Protein 1HP1 (pdb70)

Secondary structure (DSSP, 8-state):
--TT--EEEEEEEE---TT--S--TTS---HHHHHHHHHHHHHHHHHHT-EEEEEE-S--SSS-HHHHTTTTHHHHHHHHHHT--EEEPPGGGGSS-HHHHHHHHHH-SS-EE-SSEEETTTTEESSBSEEEEEETTEEEEEEEEE-TTTTTSSS--S-TTEEE--HHHHHHHHHHHHHHHT--SEEEEEEES---GGG--TTSPP-HHHHHHHSPTTSSSEEE--SS--B--EEETTEE-SSPPTTS----EEETTEEEE-B-STTSEEEEEEEEEETTEEEEEEEEEEESS-EETTEESS---PPPHHHHHHHHHHHHHHHHHTTSEEEEESS-B---HHHHTTS--HHHHHHHHHHHHHHT-SEEEEEGGG----B-SEEEEHHHHHHHS-S--EEEEEEEEHHHHHHHHHHHTTSPSSSTT-EEEESEEEEEETTEEEEEEETTEE--TTSEEEEEEEHHHHTTGGGPPP-TTSTTEEEEEEEHHHHHHHHHHHHPSB-GGGG---SSEEE-

CATH classification: 3.60.21.10 (+1 more: 3.90.780.10)

Organism: Escherichia coli (strain K12) (NCBI:txid83333)

InterPro domains:
  IPR004843 Calcineurin-like, phosphoesterase domain [PF00149] (35-253)
  IPR006146 5'-Nucleotidase, conserved site [PS00785] (34-46)
  IPR006146 5'-Nucleotidase, conserved site [PS00786] (109-120)
  IPR006179 5'-Nucleotidase/apyrase [PR01607] (32-50)
  IPR006179 5'-Nucleotidase/apyrase [PR01607] (207-224)
  IPR006179 5'-Nucleotidase/apyrase [PR01607] (238-261)
  IPR006179 5'-Nucleotidase/apyrase [PR01607] (283-303)
  IPR006179 5'-Nucleotidase/apyrase [PR01607] (417-440)
  IPR006179 5'-Nucleotidase/apyrase [PR01607] (484-503)
  IPR006179 5'-Nucleotidase/apyrase [PTHR11575] (18-538)
  IPR008334 5'-Nucleotidase, C-terminal [PF02872] (364-509)
  IPR029052 Metallo-dependent phosphatase-like [G3DSA:3.60.21.10] (26-362)
  IPR029052 Metallo-dependent phosphatase-like [SSF56300] (27-360)
  IPR036907 5'-Nucleotidase, C-terminal domain superfamily [G3DSA:3.90.780.10] (363-549)
  IPR036907 5'-Nucleotidase, C-terminal domain superfamily [SSF55816] (363-543)

Sequence (516 aa):
YEQDKTYKITVLHTNDHHGHFWRNEYGEYGLAAQKTLVDGIRKEVAAEGGSVLLLSGGDINTGVPESDLQDAEPDFRGMNLVGYDAMAIGNHEFDNPLTVLRQQEKWAKFPLLSANIYQKSTGERLFKPWALFKRQDLKIAVIGLTTDDTAKIGNPEYFTDIEFRKPADEAKLVIQELQQTEKPDIIIAATHMGHYDNGEHGSNAPGDVEMARALPAGSLAMIVGGHSQDPVCMAAENKKQVDYVPGTPCKPDQQNGIWIVQAHEWGKYVGRADFEFRNGEMKMVNYQLIPVNLKKKRVLYTPEIAENQQMISLLSPFQNKGKAQLEVKIGETNGRLEGDRDKVRFVQTNMGRLILAAQMDRTGADFAVMSGGGIRDSIEAGDISYKNVLKVQPFGNVVVYADMTGKEVIDYLTAVAQMKPDSGAYPQFANVSFVAKDGKLNDLKIKGEPVDPAKTYRMATLNFNATGGDGYPRLDNKPGYVNTGFIDAEVLKAYIQKSSPLDVSVYEPKGEVSWQ

Nearest PDB structures (foldseek):
  1hp1-assembly1_A  TM=1.002E+00  e=0.000E+00  Escherichia coli
  1ush-assembly1_A  TM=1.001E+00  e=0.000E+00  Escherichia coli K-12
  1oie-assembly1_A  TM=1.001E+00  e=0.000E+00  Escherichia coli
  4wwl-assembly1_A  TM=8.001E-01  e=0.000E+00  Escherichia coli K-12
  1hpu-assembly2_B  TM=7.085E-01  e=0.000E+00  Escherichia coli

GO terms:
  GO:0030288 outer membrane-bounded periplasmic space (C, IDA)
  GO:0008253 5'-nucleotidase activity (F, IDA)
  GO:0008768 UDP-sugar diphosphatase activity (F, IDA)
  GO:0046872 metal ion binding (F, IDA)
  GO:0009166 nucleotide catabolic process (P, EXP)
  GO:0030288 outer membrane-bounded periplasmic space (C, IMP)

Radius of gyration: 24.07 Å; Cα contacts (8 Å, |Δi|>4): 1293; chains: 1; bounding box: 58×73×49 Å

Structure (mmCIF, N/CA/C/O backbone):
data_1HP1
#
_entry.id   1HP1
#
_cell.length_a   83.700
_cell.length_b   83.700
_cell.length_c   181.800
_cell.angle_alpha   90.00
_cell.angle_beta   90.00
_cell.angle_gamma   90.00
#
_symmetry.space_group_name_H-M   'P 41 21 2'
#
loop_
_entity.id
_entity.type
_entity.pdbx_description
1 polymer "5'-NUCLEOTIDASE"
2 non-polymer 'ZINC ION'
3 non-polymer 'CARBONATE ION'
4 non-polymer 'SULFATE ION'
5 non-polymer "ADENOSINE-5'-TRIPHOSPHATE"
6 water water
#
loop_
_atom_site.group_PDB
_atom_site.id
_atom_site.type_symbol
_atom_site.label_atom_id
_atom_site.label_alt_id
_atom_site.label_comp_id
_atom_site.label_asym_id
_atom_site.label_entity_id
_atom_site.label_seq_id
_atom_site.pdbx_PDB_ins_code
_atom_site.Cartn_x
_atom_site.Cartn_y
_atom_site.Cartn_z
_atom_site.occupancy
_atom_site.B_iso_or_equiv
_atom_site.auth_seq_id
_atom_site.auth_comp_id
_atom_site.auth_asym_id
_atom_site.auth_atom_id
_atom_site.pdbx_PDB_model_num
ATOM 1 N N . TYR A 1 1 ? 25.082 18.748 14.164 1.00 34.88 26 TYR A N 1
ATOM 2 C CA . TYR A 1 1 ? 24.474 18.630 12.812 1.00 34.89 26 TYR A CA 1
ATOM 3 C C . TYR A 1 1 ? 25.326 17.766 11.895 1.00 35.65 26 TYR A C 1
ATOM 4 O O . TYR A 1 1 ? 26.476 17.442 12.204 1.00 36.57 26 TYR A O 1
ATOM 13 N N . GLU A 1 2 ? 24.749 17.385 10.767 1.00 35.76 27 GLU A N 1
ATOM 14 C CA . GLU A 1 2 ? 25.452 16.564 9.798 1.00 35.80 27 GLU A CA 1
ATOM 15 C C . GLU A 1 2 ? 26.345 17.496 8.991 1.00 35.74 27 GLU A C 1
ATOM 16 O O . GLU A 1 2 ? 25.880 18.499 8.448 1.00 35.29 27 GLU A O 1
ATOM 22 N N . GLN A 1 3 ? 27.633 17.175 8.926 1.00 35.46 28 GLN A N 1
ATOM 23 C CA . GLN A 1 3 ? 28.575 17.999 8.187 1.00 34.80 28 GLN A CA 1
ATOM 24 C C . GLN A 1 3 ? 28.175 18.078 6.728 1.00 34.07 28 GLN A C 1
ATOM 25 O O . GLN A 1 3 ? 27.696 17.105 6.158 1.00 34.03 28 GLN A O 1
ATOM 31 N N . ASP A 1 4 ? 28.369 19.256 6.143 1.00 33.28 29 ASP A N 1
ATOM 32 C CA . ASP A 1 4 ? 28.055 19.525 4.745 1.00 33.15 29 ASP A CA 1
ATOM 33 C C . ASP A 1 4 ? 26.596 19.316 4.373 1.00 32.32 29 ASP A C 1
ATOM 34 O O . ASP A 1 4 ? 26.250 19.279 3.188 1.00 33.30 29 ASP A O 1
ATOM 39 N N . LYS A 1 5 ? 25.725 19.181 5.366 1.00 30.85 30 LYS A N 1
ATOM 40 C CA . LYS A 1 5 ? 24.314 19.005 5.057 1.00 29.28 30 LYS A CA 1
ATOM 41 C C . LYS A 1 5 ? 23.706 20.399 4.968 1.00 27.87 30 LYS A C 1
ATOM 42 O O . LYS A 1 5 ? 24.055 21.283 5.743 1.00 26.68 30 LYS A O 1
ATOM 48 N N . THR A 1 6 ? 22.830 20.606 3.999 1.00 26.72 31 THR A N 1
ATOM 49 C CA . THR A 1 6 ? 22.199 21.911 3.849 1.00 26.31 31 THR A CA 1
ATOM 50 C C . THR A 1 6 ? 20.781 21.810 4.363 1.00 24.93 31 THR A C 1
ATOM 51 O O . THR A 1 6 ? 19.969 21.056 3.836 1.00 25.31 31 THR A O 1
ATOM 55 N N . TYR A 1 7 ? 20.494 22.582 5.405 1.00 22.40 32 TYR A N 1
ATOM 56 C CA . TYR A 1 7 ? 19.180 22.585 6.003 1.00 21.65 32 TYR A CA 1
ATOM 57 C C . TYR A 1 7 ? 18.415 23.799 5.523 1.00 19.39 32 TYR A C 1
ATOM 58 O O . TYR A 1 7 ? 18.945 24.905 5.494 1.00 20.77 32 TYR A O 1
ATOM 67 N N . LYS A 1 8 ? 17.175 23.589 5.126 1.00 19.40 33 LYS A N 1
ATOM 68 C CA . LYS A 1 8 ? 16.373 24.709 4.688 1.00 18.93 33 LYS A CA 1
ATOM 69 C C . LYS A 1 8 ? 15.450 25.055 5.858 1.00 16.00 33 LYS A C 1
ATOM 70 O O . LYS A 1 8 ? 14.700 24.215 6.345 1.00 16.55 33 LYS A O 1
ATOM 76 N N . ILE A 1 9 ? 15.514 26.300 6.307 1.00 16.40 34 ILE A N 1
ATOM 77 C CA . ILE A 1 9 ? 14.698 26.725 7.425 1.00 15.23 34 ILE A CA 1
ATOM 78 C C . ILE A 1 9 ? 13.925 27.983 7.051 1.00 13.81 34 ILE A C 1
ATOM 79 O O . ILE A 1 9 ? 14.513 28.957 6.619 1.00 14.71 34 ILE A O 1
ATOM 84 N N . THR A 1 10 ? 12.613 27.947 7.237 1.00 13.61 35 THR A N 1
ATOM 85 C CA . THR A 1 10 ? 11.792 29.112 6.931 1.00 12.87 35 THR A CA 1
ATOM 86 C C . THR A 1 10 ? 11.270 29.662 8.254 1.00 12.52 35 THR A C 1
ATOM 87 O O . THR A 1 10 ? 10.667 28.932 9.043 1.00 13.84 35 THR A O 1
ATOM 91 N N . VAL A 1 11 ? 11.541 30.931 8.494 1.00 11.31 36 VAL A N 1
ATOM 92 C CA .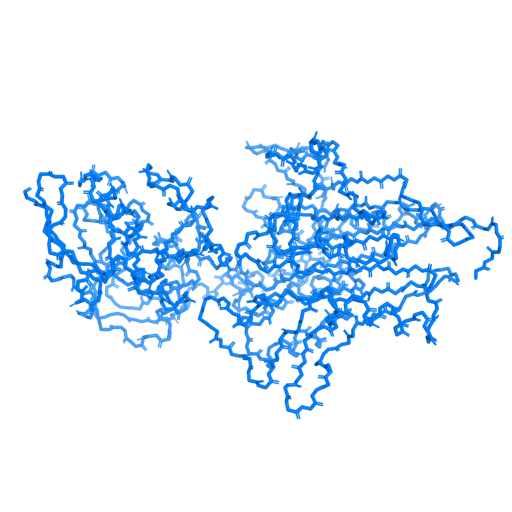 VAL A 1 11 ? 11.040 31.584 9.699 1.00 10.55 36 VAL A CA 1
ATOM 93 C C . VAL A 1 11 ? 9.913 32.524 9.259 1.00 9.58 36 VAL A C 1
ATOM 94 O O . VAL A 1 11 ? 10.118 33.421 8.440 1.00 10.90 36 VAL A O 1
ATOM 98 N N . LEU A 1 12 ? 8.727 32.279 9.801 1.00 9.39 37 LEU A N 1
ATOM 99 C CA . LEU A 1 12 ? 7.556 33.109 9.548 1.00 9.23 37 LEU A CA 1
ATOM 100 C C . LEU A 1 12 ? 7.391 33.980 10.776 1.00 9.22 37 LEU A C 1
ATOM 101 O O . LEU A 1 12 ? 7.733 33.578 11.874 1.00 9.37 37 LEU A O 1
ATOM 106 N N . HIS A 1 13 ? 6.902 35.197 10.592 1.00 8.30 38 HIS A N 1
ATOM 107 C CA . HIS A 1 13 ? 6.742 36.034 11.777 1.00 8.66 38 HIS A CA 1
ATOM 108 C C . HIS A 1 13 ? 5.682 37.094 11.619 1.00 9.15 38 HIS A C 1
ATOM 109 O O . HIS A 1 13 ? 5.392 37.536 10.514 1.00 7.89 38 HIS A O 1
ATOM 116 N N . THR A 1 14 ? 5.138 37.519 12.760 1.00 8.89 39 THR A N 1
ATOM 117 C CA . THR A 1 14 ? 4.160 38.593 12.833 1.00 8.21 39 THR A CA 1
ATOM 118 C C . THR A 1 14 ? 4.447 39.316 14.144 1.00 8.59 39 THR A C 1
ATOM 119 O O . THR A 1 14 ? 5.248 38.855 14.955 1.00 10.33 39 THR A O 1
ATOM 123 N N . ASN A 1 15 ? 3.795 40.450 14.342 1.00 7.58 40 ASN A N 1
ATOM 124 C CA . ASN A 1 15 ? 3.989 41.214 15.579 1.00 6.74 40 ASN A CA 1
ATOM 125 C C . ASN A 1 15 ? 2.882 42.245 15.727 1.00 7.82 40 ASN A C 1
ATOM 126 O O . ASN A 1 15 ? 2.223 42.601 14.763 1.00 7.42 40 ASN A O 1
ATOM 131 N N . ASP A 1 16 ? 2.690 42.708 16.961 1.00 6.65 41 ASP A N 1
ATOM 132 C CA . ASP A 1 16 ? 1.735 43.777 17.238 1.00 8.00 41 ASP A CA 1
ATOM 133 C C . ASP A 1 16 ? 0.359 43.489 16.676 1.00 8.77 41 ASP A C 1
ATOM 134 O O . ASP A 1 16 ? -0.314 44.330 16.083 1.00 7.27 41 ASP A O 1
ATOM 139 N N . HIS A 1 17 ? -0.068 42.267 16.947 1.00 7.65 42 HIS A N 1
ATOM 140 C CA . HIS A 1 17 ? -1.374 41.765 16.553 1.00 7.94 42 HIS A CA 1
ATOM 141 C C . HIS A 1 17 ? -2.480 42.650 17.154 1.00 9.20 42 HIS A C 1
ATOM 142 O O . HIS A 1 17 ? -3.477 42.931 16.505 1.00 7.78 42 HIS A O 1
ATOM 149 N N . HIS A 1 18 ? -2.307 43.062 18.400 1.00 8.08 43 HIS A N 1
ATOM 150 C CA . HIS A 1 18 ? -3.247 43.972 19.051 1.00 8.49 43 HIS A CA 1
ATOM 151 C C . HIS A 1 18 ? -4.724 43.675 18.917 1.00 8.87 43 HIS A C 1
ATOM 152 O O . HIS A 1 18 ? -5.507 44.540 18.505 1.00 8.87 43 HIS A O 1
ATOM 159 N N . GLY A 1 19 ? -5.084 42.436 19.267 1.00 7.43 44 GLY A N 1
ATOM 160 C CA . GLY A 1 19 ? -6.476 42.035 19.291 1.00 9.24 44 GLY A CA 1
ATOM 161 C C . GLY A 1 19 ? -7.181 41.804 17.976 1.00 8.24 44 GLY A C 1
ATOM 162 O O . GLY A 1 19 ? -8.397 41.597 17.975 1.00 8.87 44 GLY A O 1
ATOM 163 N N . HIS A 1 20 ? -6.438 41.830 16.878 1.00 8.49 45 HIS A N 1
ATOM 164 C CA . HIS A 1 20 ? -7.064 41.656 15.572 1.00 8.38 45 HIS A CA 1
ATOM 165 C C . HIS A 1 20 ? -7.309 40.224 15.157 1.00 8.90 45 HIS A C 1
ATOM 166 O O . HIS A 1 20 ? -6.935 39.817 14.062 1.00 9.55 45 HIS A O 1
ATOM 173 N N . PHE A 1 21 ? -7.954 39.451 16.033 1.00 9.25 46 PHE A N 1
ATOM 174 C CA . PHE A 1 21 ? -8.224 38.049 15.690 1.00 8.10 46 PHE A CA 1
ATOM 175 C C . PHE A 1 21 ? -9.203 37.894 14.522 1.00 9.02 46 PHE A C 1
ATOM 176 O O . PHE A 1 21 ? -9.129 36.928 13.780 1.00 9.25 46 PHE A O 1
ATOM 184 N N . TRP A 1 22 ? -10.099 38.857 14.365 1.00 8.55 47 TRP A N 1
ATOM 185 C CA . TRP A 1 22 ? -11.119 38.821 13.319 1.00 8.69 47 TRP A CA 1
ATOM 186 C C . TRP A 1 22 ? -10.747 39.678 12.124 1.00 9.45 47 TRP A C 1
ATOM 187 O O . TRP A 1 22 ? -9.988 40.642 12.239 1.00 9.89 47 TRP A O 1
ATOM 198 N N . ARG A 1 23 ? -11.281 39.322 10.959 1.00 9.99 48 ARG A N 1
ATOM 199 C CA . ARG A 1 23 ? -11.056 40.122 9.772 1.00 9.43 48 ARG A CA 1
ATOM 200 C C . ARG A 1 23 ? -11.687 41.506 10.000 1.00 10.20 48 ARG A C 1
ATOM 201 O O . ARG A 1 23 ? -12.612 41.691 10.834 1.00 11.32 48 ARG A O 1
ATOM 209 N N . ASN A 1 24 ? -11.201 42.497 9.270 1.00 10.29 49 ASN A N 1
ATOM 210 C CA . ASN A 1 24 ? -11.769 43.827 9.417 1.00 11.77 49 ASN A CA 1
ATOM 211 C C . ASN A 1 24 ? -13.004 44.014 8.524 1.00 13.52 49 ASN A C 1
ATOM 212 O O . ASN A 1 24 ? -13.429 43.073 7.842 1.00 13.71 49 ASN A O 1
ATOM 217 N N . GLU A 1 25 ? -13.585 45.213 8.553 1.00 15.48 50 GLU A N 1
ATOM 218 C CA . GLU A 1 25 ? -14.803 45.475 7.783 1.00 18.47 50 GLU A CA 1
ATOM 219 C C . GLU A 1 25 ? -14.665 45.302 6.282 1.00 18.80 50 GLU A C 1
ATOM 220 O O . GLU A 1 25 ? -15.670 45.157 5.579 1.00 20.16 50 GLU A O 1
ATOM 226 N N . TYR A 1 26 ? -13.435 45.309 5.779 1.00 18.13 51 TYR A N 1
ATOM 227 C CA . TYR A 1 26 ? -13.195 45.144 4.338 1.00 18.22 51 TYR A CA 1
ATOM 228 C C . TYR A 1 26 ? -12.679 43.765 3.994 1.00 16.89 51 TYR A C 1
ATOM 229 O O . TYR A 1 26 ? -12.178 43.534 2.885 1.00 17.32 51 TYR A O 1
ATOM 238 N N . GLY A 1 27 ? -12.787 42.847 4.953 1.00 15.43 52 GLY A N 1
ATOM 239 C CA . GLY A 1 27 ? -12.336 41.485 4.722 1.00 13.75 52 GLY A CA 1
ATOM 240 C C . GLY A 1 27 ? -10.829 41.315 4.745 1.00 12.39 52 GLY A C 1
ATOM 241 O O . GLY A 1 27 ? -10.306 40.322 4.226 1.00 13.01 52 GLY A O 1
ATOM 242 N N . GLU A 1 28 ? -10.125 42.254 5.380 1.00 11.30 53 GLU A N 1
ATOM 243 C CA . GLU A 1 28 ? -8.660 42.168 5.451 1.00 10.44 53 GLU A CA 1
ATOM 244 C C . GLU A 1 28 ? -8.220 41.463 6.717 1.00 11.07 53 GLU A C 1
ATOM 245 O O . GLU A 1 28 ? -8.914 41.494 7.735 1.00 10.25 53 GLU A O 1
ATOM 251 N N . TYR A 1 29 ? -7.056 40.839 6.637 1.00 10.21 54 TYR A N 1
ATOM 252 C CA . TYR A 1 29 ? -6.432 40.137 7.761 1.00 9.77 54 TYR A CA 1
ATOM 253 C C . TYR A 1 29 ? -7.336 39.222 8.589 1.00 9.86 54 TYR A C 1
ATOM 254 O O . TYR A 1 29 ? -8.254 38.594 8.023 1.00 9.90 54 TYR A O 1
ATOM 263 N N . GLY A 1 30 ? -7.035 39.064 9.885 1.00 9.36 55 GLY A N 1
ATOM 264 C CA . GLY A 1 30 ? -7.781 38.130 10.722 1.00 9.83 55 GLY A CA 1
ATOM 265 C C . GLY A 1 30 ? -6.963 36.844 10.833 1.00 10.34 55 GLY A C 1
ATOM 266 O O . GLY A 1 30 ? -6.177 36.508 9.932 1.00 10.59 55 GLY A O 1
ATOM 267 N N . LEU A 1 31 ? -7.173 36.072 11.889 1.00 8.92 56 LEU A N 1
ATOM 268 C CA . LEU A 1 31 ? -6.389 34.859 12.051 1.00 7.98 56 LEU A CA 1
ATOM 269 C C . LEU A 1 31 ? -6.893 33.686 11.212 1.00 7.50 56 LEU A C 1
ATOM 270 O O . LEU A 1 31 ? -6.137 32.735 11.016 1.00 8.26 56 LEU A O 1
ATOM 275 N N . ALA A 1 32 ? -8.145 33.747 10.744 1.00 8.50 57 ALA A N 1
ATOM 276 C CA . ALA A 1 32 ? -8.661 32.631 9.922 1.00 8.44 57 ALA A CA 1
ATOM 277 C C . ALA A 1 32 ? -7.915 32.605 8.585 1.00 9.08 57 ALA A C 1
ATOM 278 O O . ALA A 1 32 ? -7.533 31.530 8.102 1.00 10.41 57 ALA A O 1
ATOM 280 N N . ALA A 1 33 ? -7.683 33.769 7.984 1.00 9.70 58 ALA A N 1
ATOM 281 C CA . ALA A 1 33 ? -6.926 33.819 6.729 1.00 8.77 58 ALA A CA 1
ATOM 282 C C . ALA A 1 33 ? -5.458 33.538 7.058 1.00 9.59 58 ALA A C 1
ATOM 283 O O . ALA A 1 33 ? -4.765 32.849 6.309 1.00 8.40 58 ALA A O 1
ATOM 285 N N . GLN A 1 34 ? -4.967 34.042 8.191 1.00 8.15 59 GLN A N 1
ATOM 286 C CA . GLN A 1 34 ? -3.581 33.765 8.560 1.00 8.45 59 GLN A CA 1
ATOM 287 C C . GLN A 1 34 ? -3.329 32.262 8.649 1.00 8.36 59 GLN A C 1
ATOM 288 O O . GLN A 1 34 ? -2.318 31.763 8.202 1.00 8.70 59 GLN A O 1
ATOM 294 N N . LYS A 1 35 ? -4.284 31.550 9.228 1.00 9.17 60 LYS A N 1
ATOM 295 C CA . LYS A 1 35 ? -4.180 30.113 9.383 1.00 9.59 60 LYS A CA 1
ATOM 296 C C . LYS A 1 35 ? -4.064 29.426 8.013 1.00 10.09 60 LYS A C 1
ATOM 297 O O . LYS A 1 35 ? -3.229 28.543 7.832 1.00 10.40 60 LYS A O 1
ATOM 303 N N . THR A 1 36 ? -4.894 29.832 7.066 1.00 9.79 61 THR A N 1
ATOM 304 C CA . THR A 1 36 ? -4.825 29.229 5.739 1.00 11.22 61 THR A CA 1
ATOM 305 C C . THR A 1 36 ? -3.467 29.461 5.127 1.00 9.25 61 THR A C 1
ATOM 306 O O . THR A 1 36 ? -2.878 28.544 4.554 1.00 11.34 61 THR A O 1
ATOM 310 N N . LEU A 1 37 ? -2.964 30.683 5.234 1.00 9.93 62 LEU A N 1
ATOM 311 C CA . LEU A 1 37 ? -1.660 30.996 4.655 1.00 9.72 62 LEU A CA 1
ATOM 312 C C . LEU A 1 37 ? -0.529 30.203 5.315 1.00 10.22 62 LEU A C 1
ATOM 313 O O . LEU A 1 37 ? 0.304 29.609 4.643 1.00 11.02 62 LEU A O 1
ATOM 318 N N . VAL A 1 38 ? -0.465 30.220 6.642 1.00 10.15 63 VAL A N 1
ATOM 319 C CA . VAL A 1 38 ? 0.607 29.511 7.333 1.00 9.02 63 VAL A CA 1
ATOM 320 C C . VAL A 1 38 ? 0.520 27.995 7.048 1.00 9.25 63 VAL A C 1
ATOM 321 O O . VAL A 1 38 ? 1.549 27.347 6.796 1.00 11.19 63 VAL A O 1
ATOM 325 N N . ASP A 1 39 ? -0.689 27.433 7.064 1.00 9.98 64 ASP A N 1
ATOM 326 C CA . ASP A 1 39 ? -0.851 26.001 6.751 1.00 10.05 64 ASP A CA 1
ATOM 327 C C . ASP A 1 39 ? -0.260 25.738 5.371 1.00 11.57 64 ASP A C 1
ATOM 328 O O . ASP A 1 39 ? 0.431 24.739 5.172 1.00 11.57 64 ASP A O 1
ATOM 333 N N . GLY A 1 40 ? -0.559 26.626 4.432 1.00 11.70 65 GLY A N 1
ATOM 334 C CA . GLY A 1 40 ? -0.062 26.444 3.074 1.00 12.77 65 GLY A CA 1
ATOM 335 C C . GLY A 1 40 ? 1.444 26.528 2.955 1.00 11.19 65 GLY A C 1
ATOM 336 O O . GLY A 1 40 ? 2.069 25.791 2.185 1.00 13.22 65 GLY A O 1
ATOM 337 N N . ILE A 1 41 ? 2.046 27.460 3.691 1.00 11.48 66 ILE A N 1
ATOM 338 C CA . ILE A 1 41 ? 3.495 27.573 3.659 1.00 10.77 66 ILE A CA 1
ATOM 339 C C . ILE A 1 41 ? 4.108 26.336 4.310 1.00 11.46 66 ILE A C 1
ATOM 340 O O . ILE A 1 41 ? 5.078 25.806 3.816 1.00 11.51 66 ILE A O 1
ATOM 345 N N . ARG A 1 42 ? 3.549 25.856 5.423 1.00 12.28 67 ARG A N 1
ATOM 346 C CA . ARG A 1 42 ? 4.095 24.644 6.024 1.00 12.82 67 ARG A CA 1
ATOM 347 C C . ARG A 1 42 ? 4.064 23.491 5.017 1.00 13.85 67 ARG A C 1
ATOM 348 O O . ARG A 1 42 ? 4.993 22.681 4.960 1.00 16.30 67 ARG A O 1
ATOM 356 N N . LYS A 1 43 ? 2.974 23.403 4.268 1.00 14.18 68 LYS A N 1
ATOM 357 C CA . LYS A 1 43 ? 2.842 22.329 3.275 1.00 15.25 68 LYS A CA 1
ATOM 358 C C . LYS A 1 43 ? 3.923 22.472 2.213 1.00 15.05 68 LYS A C 1
ATOM 359 O O . LYS A 1 43 ? 4.555 21.490 1.827 1.00 15.29 68 LYS A O 1
ATOM 365 N N . GLU A 1 44 ? 4.126 23.692 1.735 1.00 14.71 69 GLU A N 1
ATOM 366 C CA . GLU A 1 44 ? 5.145 23.949 0.727 1.00 15.43 69 GLU A CA 1
ATOM 367 C C . GLU A 1 44 ? 6.531 23.562 1.235 1.00 17.10 69 GLU A C 1
ATOM 368 O O . GLU A 1 44 ? 7.316 22.884 0.548 1.00 17.13 69 GLU A O 1
ATOM 374 N N . VAL A 1 45 ? 6.856 24.018 2.436 1.00 15.73 70 VAL A N 1
ATOM 375 C CA . VAL A 1 45 ? 8.159 23.734 3.018 1.00 16.17 70 VAL A CA 1
ATOM 376 C C . VAL A 1 45 ? 8.340 22.252 3.324 1.00 17.50 70 VAL A C 1
ATOM 377 O O . VAL A 1 45 ? 9.441 21.699 3.129 1.00 19.34 70 VAL A O 1
ATOM 381 N N . ALA A 1 46 ? 7.271 21.595 3.773 1.00 18.31 71 ALA A N 1
ATOM 382 C CA . ALA A 1 46 ? 7.363 20.167 4.084 1.00 19.31 71 ALA A CA 1
ATOM 383 C C . ALA A 1 46 ? 7.682 19.395 2.797 1.00 21.28 71 ALA A C 1
ATOM 384 O O . ALA A 1 46 ? 8.473 18.434 2.803 1.00 21.28 71 ALA A O 1
ATOM 386 N N . ALA A 1 47 ? 7.077 19.818 1.692 1.00 21.19 72 ALA A N 1
ATOM 387 C CA . ALA A 1 47 ? 7.319 19.144 0.411 1.00 23.25 72 ALA A CA 1
ATOM 388 C C . ALA A 1 47 ? 8.754 19.340 -0.072 1.00 24.50 72 ALA A C 1
ATOM 389 O O . ALA A 1 47 ? 9.271 18.507 -0.817 1.00 24.67 72 ALA A O 1
ATOM 391 N N . GLU A 1 48 ? 9.396 20.435 0.340 1.00 23.92 73 GLU A N 1
ATOM 392 C CA . GLU A 1 48 ? 10.786 20.716 -0.040 1.00 25.54 73 GLU A CA 1
ATOM 393 C C . GLU A 1 48 ? 11.773 20.118 0.983 1.00 24.30 73 GLU A C 1
ATOM 394 O O . GLU A 1 48 ? 12.993 20.195 0.810 1.00 26.77 73 GLU A O 1
ATOM 400 N N . GLY A 1 49 ? 11.248 19.529 2.045 1.00 22.69 74 GLY A N 1
ATOM 401 C CA . GLY A 1 49 ? 12.101 18.931 3.062 1.00 23.41 74 GLY A CA 1
ATOM 402 C C . GLY A 1 49 ? 12.701 19.908 4.062 1.00 23.03 74 GLY A C 1
ATOM 403 O O . GLY A 1 49 ? 13.674 19.584 4.765 1.00 24.60 74 GLY A O 1
ATOM 404 N N . GLY A 1 50 ? 12.119 21.103 4.137 1.00 21.19 75 GLY A N 1
ATOM 405 C CA . GLY A 1 50 ? 12.608 22.109 5.063 1.00 18.66 75 GLY A CA 1
ATOM 406 C C . GLY A 1 50 ? 11.862 22.112 6.394 1.00 17.32 75 GLY A C 1
ATOM 407 O O . GLY A 1 50 ? 11.053 21.216 6.674 1.00 16.26 75 GLY A O 1
ATOM 408 N N . SER A 1 51 ? 12.152 23.120 7.219 1.00 16.74 76 SER A N 1
ATOM 409 C CA . SER A 1 51 ? 11.517 23.257 8.540 1.00 16.01 76 SER A CA 1
ATOM 410 C C . SER A 1 51 ? 10.910 24.653 8.649 1.00 14.28 76 SER A C 1
ATOM 411 O O . SER A 1 51 ? 11.354 25.576 7.992 1.00 14.08 76 SER A O 1
ATOM 414 N N . VAL A 1 52 ? 9.906 24.793 9.494 1.00 15.09 77 VAL A N 1
ATOM 415 C CA . VAL A 1 52 ? 9.267 26.098 9.675 1.00 12.92 77 VAL A CA 1
ATOM 416 C C . VAL A 1 52 ? 9.265 26.468 11.148 1.00 13.13 77 VAL A C 1
ATOM 417 O O . VAL A 1 52 ? 9.074 25.610 11.999 1.00 13.08 77 VAL A O 1
ATOM 421 N N . LEU A 1 53 ? 9.519 27.741 11.432 1.00 11.76 78 LEU A N 1
ATOM 422 C CA . LEU A 1 53 ? 9.439 28.233 12.801 1.00 11.90 78 LEU A CA 1
ATOM 423 C C . LEU A 1 53 ? 8.549 29.465 12.647 1.00 11.10 78 LEU A C 1
ATOM 424 O O . LEU A 1 53 ? 8.822 30.288 11.788 1.00 12.75 78 LEU A O 1
ATOM 429 N N . LEU A 1 54 ? 7.512 29.609 13.473 1.00 10.92 79 LEU A N 1
ATOM 430 C CA . LEU A 1 54 ? 6.625 30.778 13.382 1.00 8.48 79 LEU A CA 1
ATOM 431 C C . LEU A 1 54 ? 6.785 31.569 14.688 1.00 9.34 79 LEU A C 1
ATOM 432 O O . LEU A 1 54 ? 6.503 31.052 15.762 1.00 10.26 79 LEU A O 1
ATOM 437 N N . LEU A 1 55 ? 7.206 32.821 14.585 1.00 8.76 80 LEU A N 1
ATOM 438 C CA . LEU A 1 55 ? 7.471 33.597 15.800 1.00 8.80 80 LEU A CA 1
ATOM 439 C C . LEU A 1 55 ? 6.680 34.872 15.821 1.00 9.46 80 LEU A C 1
ATOM 440 O O . LEU A 1 55 ? 6.363 35.415 14.769 1.00 9.87 80 LEU A O 1
ATOM 445 N N . SER A 1 56 ? 6.362 35.338 17.031 1.00 8.01 81 SER A N 1
ATOM 446 C CA . SER A 1 56 ? 5.659 36.604 17.181 1.00 9.09 81 SER A CA 1
ATOM 447 C C . SER A 1 56 ? 6.512 37.615 17.960 1.00 10.18 81 SER A C 1
ATOM 448 O O . SER A 1 56 ? 7.168 37.254 18.949 1.00 9.82 81 SER A O 1
ATOM 451 N N . GLY A 1 57 ? 6.494 38.867 17.504 1.00 9.15 82 GLY A N 1
ATOM 452 C CA . GLY A 1 57 ? 7.202 39.933 18.192 1.00 8.71 82 GLY A CA 1
ATOM 453 C C . GLY A 1 57 ? 6.388 40.513 19.356 1.00 8.78 82 GLY A C 1
ATOM 454 O O . GLY A 1 57 ? 6.780 41.525 19.937 1.00 9.12 82 GLY A O 1
ATOM 455 N N . GLY A 1 58 ? 5.261 39.895 19.681 1.00 8.51 83 GLY A N 1
ATOM 456 C CA . GLY A 1 58 ? 4.505 40.366 20.841 1.00 8.59 83 GLY A CA 1
ATOM 457 C C . GLY A 1 58 ? 3.457 41.435 20.629 1.00 8.39 83 GLY A C 1
ATOM 458 O O . GLY A 1 58 ? 3.213 41.869 19.512 1.00 9.63 83 GLY A O 1
ATOM 459 N N . ASP A 1 59 ? 2.874 41.897 21.733 1.00 6.38 84 ASP A N 1
ATOM 460 C CA . ASP A 1 59 ? 1.775 42.878 21.713 1.00 7.20 84 ASP A CA 1
ATOM 461 C C . ASP A 1 59 ? 0.556 42.241 21.070 1.00 7.99 84 ASP A C 1
ATOM 462 O O . ASP A 1 59 ? 0.020 42.710 20.064 1.00 9.25 84 ASP A O 1
ATOM 467 N N . ILE A 1 60 ? 0.112 41.152 21.682 1.00 8.31 85 ILE A N 1
ATOM 468 C CA . ILE A 1 60 ? -1.076 40.451 21.222 1.00 8.58 85 ILE A CA 1
ATOM 469 C C . ILE A 1 60 ? -2.253 41.199 21.823 1.00 9.55 85 ILE A C 1
ATOM 470 O O . ILE A 1 60 ? -3.318 41.309 21.222 1.00 9.24 85 ILE A O 1
ATOM 475 N N . ASN A 1 61 ? -2.044 41.707 23.038 1.00 7.96 86 ASN A N 1
ATOM 476 C CA . ASN A 1 61 ? -3.084 42.448 23.745 1.00 7.65 86 ASN A CA 1
ATOM 477 C C . ASN A 1 61 ? -3.305 43.870 23.272 1.00 8.70 86 ASN A C 1
ATOM 478 O O . ASN A 1 61 ? -2.356 44.568 22.856 1.00 8.94 86 ASN A O 1
ATOM 483 N N . THR A 1 62 ? -4.568 44.251 23.411 1.00 8.32 87 THR A N 1
ATOM 484 C CA . THR A 1 62 ? -5.072 45.600 23.292 1.00 8.30 87 THR A CA 1
ATOM 485 C C . THR A 1 62 ? -5.199 46.277 21.973 1.00 7.90 87 THR A C 1
ATOM 486 O O . THR A 1 62 ? -4.196 46.549 21.319 1.00 9.84 87 THR A O 1
ATOM 490 N N . GLY A 1 63 ? -6.429 46.591 21.606 1.00 7.64 88 GLY A N 1
ATOM 491 C CA . GLY A 1 63 ? -6.625 47.286 20.346 1.00 7.54 88 GLY A CA 1
ATOM 492 C C . GLY A 1 63 ? -7.950 47.036 19.645 1.00 8.44 88 GLY A C 1
ATOM 493 O O . GLY A 1 63 ? -8.248 47.741 18.704 1.00 9.21 88 GLY A O 1
ATOM 494 N N . VAL A 1 64 ? -8.740 46.054 20.088 1.00 7.74 89 VAL A N 1
ATOM 495 C CA . VAL A 1 64 ? -10.028 45.770 19.427 1.00 8.22 89 VAL A CA 1
ATOM 496 C C . VAL A 1 64 ? -10.975 45.394 20.537 1.00 8.06 89 VAL A C 1
ATOM 497 O O . VAL A 1 64 ? -10.705 44.464 21.301 1.00 9.86 89 VAL A O 1
ATOM 501 N N . PRO A 1 65 ? -12.106 46.090 20.638 1.00 8.36 90 PRO A N 1
ATOM 502 C CA . PRO A 1 65 ? -13.040 45.786 21.718 1.00 10.51 90 PRO A CA 1
ATOM 503 C C . PRO A 1 65 ? -13.365 44.323 21.959 1.00 10.14 90 PRO A C 1
ATOM 504 O O . PRO A 1 65 ? -13.273 43.855 23.096 1.00 10.04 90 PRO A O 1
ATOM 508 N N . GLU A 1 66 ? -13.730 43.587 20.910 1.00 10.55 91 GLU A N 1
ATOM 509 C CA . GLU A 1 66 ? -14.113 42.197 21.135 1.00 10.24 91 GLU A CA 1
ATOM 510 C C . GLU A 1 66 ? -13.003 41.360 21.748 1.00 10.14 91 GLU A C 1
ATOM 511 O O . GLU A 1 66 ? -13.270 40.384 22.458 1.00 9.74 91 GLU A O 1
ATOM 517 N N . SER A 1 67 ? -11.753 41.745 21.474 1.00 8.89 92 SER A N 1
ATOM 518 C CA . SER A 1 67 ? -10.597 41.053 22.056 1.00 9.12 92 SER A CA 1
ATOM 519 C C . SER A 1 67 ? -10.340 41.552 23.486 1.00 8.30 92 SER A C 1
ATOM 520 O O . SER A 1 67 ? -10.247 40.771 24.429 1.00 9.09 92 SER A O 1
ATOM 523 N N . ASP A 1 68 ? -10.231 42.867 23.634 1.00 8.62 93 ASP A N 1
ATOM 524 C CA . ASP A 1 68 ? -9.937 43.486 24.927 1.00 8.60 93 ASP A CA 1
ATOM 525 C C . ASP A 1 68 ? -10.908 43.055 26.009 1.00 9.64 93 ASP A C 1
ATOM 526 O O . ASP A 1 68 ? -10.503 42.810 27.161 1.00 10.64 93 ASP A O 1
ATOM 531 N N . LEU A 1 69 ? -12.196 43.027 25.640 1.00 9.56 94 LEU A N 1
ATOM 532 C CA . LEU A 1 69 ? -13.238 42.681 26.610 1.00 10.11 94 LEU A CA 1
ATOM 533 C C . LEU A 1 69 ? -13.127 41.244 27.092 1.00 10.69 94 LEU A C 1
ATOM 534 O O . LEU A 1 69 ? -13.725 40.872 28.104 1.00 11.48 94 LEU A O 1
ATOM 539 N N . GLN A 1 70 ? -12.359 40.438 26.370 1.00 9.10 95 GLN A N 1
ATOM 540 C CA . GLN A 1 70 ? -12.167 39.051 26.731 1.00 9.47 95 GLN A CA 1
ATOM 541 C C . GLN A 1 70 ? -10.701 38.729 26.982 1.00 9.95 95 GLN A C 1
ATOM 542 O O . GLN A 1 70 ? -10.273 37.584 26.902 1.00 9.92 95 GLN A O 1
ATOM 548 N N . ASP A 1 71 ? -9.943 39.763 27.326 1.00 9.83 96 ASP A N 1
ATOM 549 C CA . ASP A 1 71 ? -8.522 39.603 27.653 1.00 10.37 96 ASP A CA 1
ATOM 550 C C . ASP A 1 71 ? -7.733 38.835 26.595 1.00 9.38 96 ASP A C 1
ATOM 551 O O . ASP A 1 71 ? -6.849 38.038 26.917 1.00 8.78 96 ASP A O 1
ATOM 556 N N . ALA A 1 72 ? -8.071 39.081 25.336 1.00 9.94 97 ALA A N 1
ATOM 557 C CA . ALA A 1 72 ? -7.368 38.467 24.201 1.00 7.55 97 ALA A CA 1
ATOM 558 C C . ALA A 1 72 ? -7.401 36.953 24.150 1.00 8.56 97 ALA A C 1
ATOM 559 O O . ALA A 1 72 ? -6.566 36.336 23.497 1.00 9.24 97 ALA A O 1
ATOM 561 N N . GLU A 1 73 ? -8.377 36.351 24.831 1.00 7.58 98 GLU A N 1
ATOM 562 C CA . GLU A 1 73 ? -8.490 34.903 24.769 1.00 9.37 98 GLU A CA 1
ATOM 563 C C . GLU A 1 73 ? -8.609 34.408 23.317 1.00 8.81 98 GLU A C 1
ATOM 564 O O . GLU A 1 73 ? -7.926 33.459 22.937 1.00 9.80 98 GLU A O 1
ATOM 570 N N . PRO A 1 74 ? -9.481 35.025 22.493 1.00 10.02 99 PRO A N 1
ATOM 571 C CA . PRO A 1 74 ? -9.598 34.565 21.096 1.00 8.79 99 PRO A CA 1
ATOM 572 C C . PRO A 1 74 ? -8.277 34.636 20.365 1.00 8.47 99 PRO A C 1
ATOM 573 O O . PRO A 1 74 ? -7.933 33.749 19.588 1.00 9.80 99 PRO A O 1
ATOM 577 N N . ASP A 1 75 ? -7.512 35.685 20.631 1.00 8.19 100 ASP A N 1
ATOM 578 C CA . ASP A 1 75 ? -6.236 35.850 19.951 1.00 7.55 100 ASP A CA 1
ATOM 579 C C . ASP A 1 75 ? -5.237 34.762 20.309 1.00 9.82 100 ASP A C 1
ATOM 580 O O . ASP A 1 75 ? -4.599 34.203 19.435 1.00 9.09 100 ASP A O 1
ATOM 585 N N . PHE A 1 76 ? -5.107 34.452 21.598 1.00 8.55 101 PHE A N 1
ATOM 586 C CA . PHE A 1 76 ? -4.157 33.418 21.988 1.00 9.34 101 PHE A CA 1
ATOM 587 C C . PHE A 1 76 ? -4.606 32.052 21.510 1.00 8.87 101 PHE A C 1
ATOM 588 O O . PHE A 1 76 ? -3.779 31.268 21.056 1.00 9.11 101 PHE A O 1
ATOM 596 N N . ARG A 1 77 ? -5.897 31.749 21.606 1.00 9.28 102 ARG A N 1
ATOM 597 C CA . ARG A 1 77 ? -6.376 30.461 21.128 1.00 8.91 102 ARG A CA 1
ATOM 598 C C . ARG A 1 77 ? -6.207 30.391 19.615 1.00 10.14 102 ARG A C 1
ATOM 599 O O . ARG A 1 77 ? -5.840 29.350 19.093 1.00 9.44 102 ARG A O 1
ATOM 607 N N . GLY A 1 78 ? -6.467 31.494 18.912 1.00 9.12 103 GLY A N 1
ATOM 608 C CA . GLY A 1 78 ? -6.270 31.470 17.473 1.00 9.41 103 GLY A CA 1
ATOM 609 C C . GLY A 1 78 ? -4.803 31.249 17.164 1.00 9.75 103 GLY A C 1
ATOM 610 O O . GLY A 1 78 ? -4.456 30.536 16.223 1.00 9.79 103 GLY A O 1
ATOM 611 N N . MET A 1 79 ? -3.919 31.897 17.919 1.00 8.37 104 MET A N 1
ATOM 612 C CA . MET A 1 79 ? -2.499 31.695 17.678 1.00 8.44 104 MET A CA 1
ATOM 613 C C . MET A 1 79 ? -2.114 30.231 17.889 1.00 9.58 104 MET A C 1
ATOM 614 O O . MET A 1 79 ? -1.239 29.719 17.207 1.00 8.76 104 MET A O 1
ATOM 619 N N . ASN A 1 80 ? -2.752 29.561 18.845 1.00 8.46 105 ASN A N 1
ATOM 620 C CA . ASN A 1 80 ? -2.477 28.133 19.033 1.00 9.34 105 ASN A CA 1
ATOM 621 C C . ASN A 1 80 ? -2.810 27.365 17.750 1.00 9.53 105 ASN A C 1
ATOM 622 O O . ASN A 1 80 ? -2.062 26.468 17.350 1.00 10.74 105 ASN A O 1
ATOM 627 N N . LEU A 1 81 ? -3.934 27.710 17.122 1.00 8.99 106 LEU A N 1
ATOM 628 C CA . LEU A 1 81 ? -4.358 27.004 15.927 1.00 9.65 106 LEU A CA 1
ATOM 629 C C . LEU A 1 81 ? -3.511 27.338 14.714 1.00 10.56 106 LEU A C 1
ATOM 630 O O . LEU A 1 81 ? -3.257 26.457 13.876 1.00 10.57 106 LEU A O 1
ATOM 635 N N . VAL A 1 82 ? -3.028 28.581 14.614 1.00 9.89 107 VAL A N 1
ATOM 636 C CA . VAL A 1 82 ? -2.124 28.919 13.509 1.00 9.01 107 VAL A CA 1
ATOM 637 C C . VAL A 1 82 ? -0.813 28.156 13.750 1.00 11.10 107 VAL A C 1
ATOM 638 O O . VAL A 1 82 ? -0.081 27.785 12.807 1.00 11.61 107 VAL A O 1
ATOM 642 N N . GLY A 1 83 ? -0.537 27.909 15.032 1.00 10.29 108 GLY A N 1
ATOM 643 C CA . GLY A 1 83 ? 0.650 27.168 15.419 1.00 10.46 108 GLY A CA 1
ATOM 644 C C . GLY A 1 83 ? 1.911 27.956 15.689 1.00 10.76 108 GLY A C 1
ATOM 645 O O . GLY A 1 83 ? 3.009 27.589 15.239 1.00 12.10 108 GLY A O 1
ATOM 646 N N . TYR A 1 84 ? 1.785 29.046 16.433 1.00 9.78 109 TYR A N 1
ATOM 647 C CA . TYR A 1 84 ? 2.972 29.800 16.768 1.00 9.34 109 TYR A CA 1
ATOM 648 C C . TYR A 1 84 ? 3.901 28.943 17.623 1.00 9.60 109 TYR A C 1
ATOM 649 O O . TYR A 1 84 ? 3.444 28.115 18.446 1.00 11.34 109 TYR A O 1
ATOM 658 N N . ASP A 1 85 ? 5.200 29.123 17.415 1.00 10.24 110 ASP A N 1
ATOM 659 C CA . ASP A 1 85 ? 6.199 28.381 18.198 1.00 9.45 110 ASP A CA 1
ATOM 660 C C . ASP A 1 85 ? 6.680 29.151 19.429 1.00 11.64 110 ASP A C 1
ATOM 661 O O . ASP A 1 85 ? 7.053 28.544 20.446 1.00 11.85 110 ASP A O 1
ATOM 666 N N . ALA A 1 86 ? 6.664 30.477 19.353 1.00 10.81 111 ALA A N 1
ATOM 667 C CA . ALA A 1 86 ? 7.096 31.294 20.506 1.00 10.04 111 ALA A CA 1
ATOM 668 C C . ALA A 1 86 ? 6.759 32.754 20.238 1.00 10.54 111 ALA A C 1
ATOM 669 O O . ALA A 1 86 ? 6.563 33.162 19.088 1.00 10.71 111 ALA A O 1
ATOM 671 N N . MET A 1 87 ? 6.700 33.532 21.312 1.00 10.49 112 MET A N 1
ATOM 672 C CA . MET A 1 87 ? 6.410 34.956 21.161 1.00 9.52 112 MET A CA 1
ATOM 673 C C . MET A 1 87 ? 7.216 35.727 22.184 1.00 10.07 112 MET A C 1
ATOM 674 O O . MET A 1 87 ? 7.437 35.237 23.293 1.00 11.14 112 MET A O 1
ATOM 679 N N . ALA A 1 88 ? 7.647 36.929 21.811 1.00 9.31 113 ALA A N 1
ATOM 680 C CA . ALA A 1 88 ? 8.328 37.812 22.740 1.00 9.25 113 ALA A CA 1
ATOM 681 C C . ALA A 1 88 ? 7.211 38.521 23.492 1.00 10.27 113 ALA A C 1
ATOM 682 O O . ALA A 1 88 ? 6.163 38.836 22.926 1.00 11.13 113 ALA A O 1
ATOM 684 N N . ILE A 1 89 ? 7.434 38.773 24.766 1.00 8.56 114 ILE A N 1
ATOM 685 C CA . ILE A 1 89 ? 6.456 39.527 25.550 1.00 7.37 114 ILE A CA 1
ATOM 686 C C . ILE A 1 89 ? 6.566 41.006 25.152 1.00 8.64 114 ILE A C 1
ATOM 687 O O . ILE A 1 89 ? 7.659 41.593 25.148 1.00 10.00 114 ILE A O 1
ATOM 692 N N . GLY A 1 90 ? 5.428 41.601 24.818 1.00 7.77 115 GLY A N 1
ATOM 693 C CA . GLY A 1 90 ? 5.397 43.006 24.455 1.00 8.61 115 GLY A CA 1
ATOM 694 C C . GLY A 1 90 ? 4.986 43.902 25.603 1.00 8.61 115 GLY A C 1
ATOM 695 O O . GLY A 1 90 ? 4.505 43.408 26.628 1.00 8.58 115 GLY A O 1
ATOM 696 N N . ASN A 1 91 ? 5.156 45.219 25.452 1.00 8.94 116 ASN A N 1
ATOM 697 C CA . ASN A 1 91 ? 4.738 46.091 26.555 1.00 8.46 116 ASN A CA 1
ATOM 698 C C . ASN A 1 91 ? 3.251 46.027 26.831 1.00 9.26 116 ASN A C 1
ATOM 699 O O . ASN A 1 91 ? 2.830 46.188 27.982 1.00 10.30 116 ASN A O 1
ATOM 704 N N . HIS A 1 92 ? 2.423 45.805 25.802 1.00 8.30 117 HIS A N 1
ATOM 705 C CA . HIS A 1 92 ? 0.989 45.741 26.075 1.00 8.04 117 HIS A CA 1
ATOM 706 C C . HIS A 1 92 ? 0.541 44.470 26.782 1.00 8.10 117 HIS A C 1
ATOM 707 O O . HIS A 1 92 ? -0.593 44.355 27.213 1.00 8.68 117 HIS A O 1
ATOM 714 N N . GLU A 1 93 ? 1.448 43.501 26.928 1.00 8.21 118 GLU A N 1
ATOM 715 C CA . GLU A 1 93 ? 1.098 42.320 27.681 1.00 8.30 118 GLU A CA 1
ATOM 716 C C . GLU A 1 93 ? 0.994 42.713 29.158 1.00 8.95 118 GLU A C 1
ATOM 717 O O . GLU A 1 93 ? 0.553 41.905 29.979 1.00 10.91 118 GLU A O 1
ATOM 723 N N . PHE A 1 94 ? 1.415 43.941 29.493 1.00 9.08 119 PHE A N 1
ATOM 724 C CA . PHE A 1 94 ? 1.303 44.414 30.866 1.00 10.25 119 PHE A CA 1
ATOM 725 C C . PHE A 1 94 ? 0.173 45.405 31.055 1.00 11.14 119 PHE A C 1
ATOM 726 O O . PHE A 1 94 ? 0.098 46.081 32.082 1.00 11.46 119 PHE A O 1
ATOM 734 N N . ASP A 1 95 ? -0.727 45.481 30.075 1.00 9.78 120 ASP A N 1
ATOM 735 C CA . ASP A 1 95 ? -1.879 46.377 30.194 1.00 11.31 120 ASP A CA 1
ATOM 736 C C . ASP A 1 95 ? -2.881 45.799 31.177 1.00 12.71 120 ASP A C 1
ATOM 737 O O . ASP A 1 95 ? -3.704 46.518 31.726 1.00 15.52 120 ASP A O 1
ATOM 742 N N . ASN A 1 96 ? -2.818 44.494 31.367 1.00 12.67 121 ASN A N 1
ATOM 743 C CA . ASN A 1 96 ? -3.718 43.806 32.272 1.00 14.10 121 ASN A CA 1
ATOM 744 C C . ASN A 1 96 ? -2.892 43.365 33.465 1.00 14.13 121 ASN A C 1
ATOM 745 O O . ASN A 1 96 ? -1.660 43.297 33.406 1.00 13.69 121 ASN A O 1
ATOM 750 N N . PRO A 1 97 ? -3.561 43.034 34.570 1.00 14.91 122 PRO A N 1
ATOM 751 C CA . PRO A 1 97 ? -2.870 42.583 35.782 1.00 14.86 122 PRO A CA 1
ATOM 752 C C . PRO A 1 97 ? -2.053 41.326 35.476 1.00 15.10 122 PRO A C 1
ATOM 753 O O . PRO A 1 97 ? -2.360 40.586 34.528 1.00 12.84 122 PRO A O 1
ATOM 757 N N . LEU A 1 98 ? -1.044 41.046 36.298 1.00 13.41 123 LEU A N 1
ATOM 758 C CA . LEU A 1 98 ? -0.235 39.866 36.062 1.00 14.07 123 LEU A CA 1
ATOM 759 C C . LEU A 1 98 ? -1.085 38.593 36.065 1.00 13.01 123 LEU A C 1
ATOM 760 O O . LEU A 1 98 ? -0.742 37.622 35.388 1.00 15.28 123 LEU A O 1
ATOM 765 N N . THR A 1 99 ? -2.199 38.586 36.795 1.00 13.60 124 THR A N 1
ATOM 766 C CA . THR A 1 99 ? -3.061 37.405 36.819 1.00 13.41 124 THR A CA 1
ATOM 767 C C . THR A 1 99 ? -3.547 37.087 35.406 1.00 14.86 124 THR A C 1
ATOM 768 O O . THR A 1 99 ? -3.624 35.915 35.021 1.00 15.19 124 THR A O 1
ATOM 772 N N . VAL A 1 100 ? -3.834 38.132 34.638 1.00 12.91 125 VAL A N 1
ATOM 773 C CA . VAL A 1 100 ? -4.333 37.944 33.271 1.00 12.83 125 VAL A CA 1
ATOM 774 C C . VAL A 1 100 ? -3.210 37.467 32.363 1.00 11.81 125 VAL A C 1
ATOM 775 O O . VAL A 1 100 ? -3.401 36.603 31.513 1.00 11.41 125 VAL A O 1
ATOM 779 N N . LEU A 1 101 ? -2.013 38.001 32.538 1.00 10.94 126 LEU A N 1
ATOM 780 C CA . LEU A 1 101 ? -0.898 37.550 31.698 1.00 11.02 126 LEU A CA 1
ATOM 781 C C . LEU A 1 101 ? -0.587 36.082 32.040 1.00 11.52 126 LEU A C 1
ATOM 782 O O . LEU A 1 101 ? -0.268 35.281 31.155 1.00 12.17 126 LEU A O 1
ATOM 787 N N . ARG A 1 102 ? -0.707 35.711 33.318 1.00 12.44 127 ARG A N 1
ATOM 788 C CA . ARG A 1 102 ? -0.430 34.317 33.649 1.00 13.09 127 ARG A CA 1
ATOM 789 C C . ARG A 1 102 ? -1.505 33.405 33.023 1.00 11.29 127 ARG A C 1
ATOM 790 O O . ARG A 1 102 ? -1.190 32.286 32.599 1.00 12.82 127 ARG A O 1
ATOM 798 N N . GLN A 1 103 ? -2.736 33.905 32.922 1.00 9.96 128 GLN A N 1
ATOM 799 C CA . GLN A 1 103 ? -3.847 33.159 32.306 1.00 12.72 128 GLN A CA 1
ATOM 800 C C . GLN A 1 103 ? -3.553 33.021 30.802 1.00 11.91 128 GLN A C 1
ATOM 801 O O . GLN A 1 103 ? -3.814 31.979 30.200 1.00 12.97 128 GLN A O 1
ATOM 807 N N . GLN A 1 104 ? -3.018 34.071 30.199 1.00 12.03 129 GLN A N 1
ATOM 808 C CA . GLN A 1 104 ? -2.694 34.003 28.770 1.00 10.59 129 GLN A CA 1
ATOM 809 C C . GLN A 1 104 ? -1.604 32.997 28.516 1.00 11.11 129 GLN A C 1
ATOM 810 O O . GLN A 1 104 ? -1.584 32.323 27.478 1.00 11.11 129 GLN A O 1
ATOM 816 N N . GLU A 1 105 ? -0.657 32.911 29.444 1.00 12.30 130 GLU A N 1
ATOM 817 C CA . GLU A 1 105 ? 0.413 31.930 29.328 1.00 12.55 130 GLU A CA 1
ATOM 818 C C . GLU A 1 105 ? -0.211 30.518 29.402 1.00 12.90 130 GLU A C 1
ATOM 819 O O . GLU A 1 105 ? 0.243 29.605 28.747 1.00 12.51 130 GLU A O 1
ATOM 825 N N . LYS A 1 106 ? -1.224 30.340 30.232 1.00 12.75 131 LYS A N 1
ATOM 826 C CA . LYS A 1 106 ? -1.894 29.037 30.317 1.00 14.22 131 LYS A CA 1
ATOM 827 C C . LYS A 1 106 ? -2.628 28.721 29.025 1.00 13.39 131 LYS A C 1
ATOM 828 O O . LYS A 1 106 ? -2.645 27.564 28.574 1.00 14.44 131 LYS A O 1
ATOM 834 N N . TRP A 1 107 ? -3.250 29.735 28.424 1.00 11.95 132 TRP A N 1
ATOM 835 C CA . TRP A 1 107 ? -3.973 29.506 27.182 1.00 11.42 132 TRP A CA 1
ATOM 836 C C . TRP A 1 107 ? -2.983 29.201 26.069 1.00 11.36 132 TRP A C 1
ATOM 837 O O . TRP A 1 107 ? -3.197 28.291 25.263 1.00 12.82 132 TRP A O 1
ATOM 848 N N . ALA A 1 108 ? -1.894 29.956 26.021 1.00 12.24 133 ALA A N 1
ATOM 849 C CA . ALA A 1 108 ? -0.933 29.788 24.943 1.00 10.62 133 ALA A CA 1
ATOM 850 C C . ALA A 1 108 ? -0.152 28.495 24.997 1.00 12.22 133 ALA A C 1
ATOM 851 O O . ALA A 1 108 ? 0.472 28.185 26.001 1.00 13.39 133 ALA A O 1
ATOM 853 N N . LYS A 1 109 ? -0.177 27.742 23.901 1.00 11.79 134 LYS A N 1
ATOM 854 C CA . LYS A 1 109 ? 0.581 26.494 23.876 1.00 12.24 134 LYS A CA 1
ATOM 855 C C . LYS A 1 109 ? 2.047 26.693 23.489 1.00 15.16 134 LYS A C 1
ATOM 856 O O . LYS A 1 109 ? 2.829 25.724 23.426 1.00 20.25 134 LYS A O 1
ATOM 862 N N . PHE A 1 110 ? 2.427 27.944 23.243 1.00 11.99 135 PHE A N 1
ATOM 863 C CA . PHE A 1 110 ? 3.788 28.30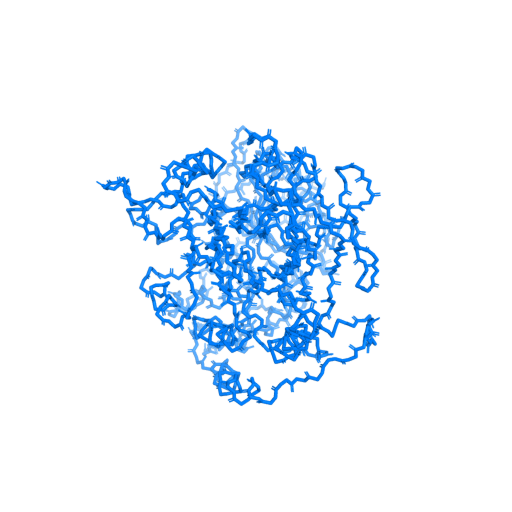8 22.879 1.00 11.43 135 PHE A CA 1
ATOM 864 C C . PHE A 1 110 ? 4.290 29.229 23.995 1.00 10.38 135 PHE A C 1
ATOM 865 O O . PHE A 1 110 ? 3.496 29.943 24.627 1.00 11.15 135 PHE A O 1
ATOM 873 N N . PRO A 1 111 ? 5.603 29.240 24.229 1.00 11.33 136 PRO A N 1
ATOM 874 C CA . PRO A 1 111 ? 6.155 30.085 25.281 1.00 11.73 136 PRO A CA 1
ATOM 875 C C . PRO A 1 111 ? 6.081 31.576 25.033 1.00 11.06 136 PRO A C 1
ATOM 876 O O . PRO A 1 111 ? 6.220 32.028 23.879 1.00 10.97 136 PRO A O 1
ATOM 880 N N . LEU A 1 112 ? 5.813 32.326 26.107 1.00 11.25 137 LEU A N 1
ATOM 881 C CA . LEU A 1 112 ? 5.843 33.795 26.065 1.00 10.41 137 LEU A CA 1
ATOM 882 C C . LEU A 1 112 ? 7.206 34.034 26.734 1.00 11.65 137 LEU A C 1
ATOM 883 O O . LEU A 1 112 ? 7.417 33.736 27.919 1.00 13.56 137 LEU A O 1
ATOM 888 N N . LEU A 1 113 ? 8.120 34.570 25.947 1.00 10.25 138 LEU A N 1
ATOM 889 C CA . LEU A 1 113 ? 9.499 34.764 26.333 1.00 10.49 138 LEU A CA 1
ATOM 890 C C . LEU A 1 113 ? 9.960 36.175 26.586 1.00 10.88 138 LEU A C 1
ATOM 891 O O . LEU A 1 113 ? 9.570 37.100 25.885 1.00 10.11 138 LEU A O 1
ATOM 896 N N . SER A 1 114 ? 10.867 36.319 27.557 1.00 9.52 139 SER A N 1
ATOM 897 C CA . SER A 1 114 ? 11.513 37.592 27.774 1.00 9.19 139 SER A CA 1
ATOM 898 C C . SER A 1 114 ? 12.664 37.367 28.716 1.00 9.97 139 SER A C 1
ATOM 899 O O . SER A 1 114 ? 12.464 36.929 29.856 1.00 10.72 139 SER A O 1
ATOM 902 N N . ALA A 1 115 ? 13.858 37.688 28.260 1.00 8.81 140 ALA A N 1
ATOM 903 C CA . ALA A 1 115 ? 15.018 37.481 29.125 1.00 8.93 140 ALA A CA 1
ATOM 904 C C . ALA A 1 115 ? 15.306 38.639 30.040 1.00 9.79 140 ALA A C 1
ATOM 905 O O . ALA A 1 115 ? 16.005 38.473 31.026 1.00 9.33 140 ALA A O 1
ATOM 907 N N . ASN A 1 116 ? 14.751 39.805 29.763 1.00 10.07 141 ASN A N 1
ATOM 908 C CA . ASN A 1 116 ? 15.122 40.959 30.549 1.00 9.27 141 ASN A CA 1
ATOM 909 C C . ASN A 1 116 ? 14.123 41.505 31.544 1.00 9.57 141 ASN A C 1
ATOM 910 O O . ASN A 1 116 ? 14.360 42.564 32.094 1.00 11.49 141 ASN A O 1
ATOM 915 N N . ILE A 1 117 ? 13.046 40.766 31.786 1.00 9.77 142 ILE A N 1
ATOM 916 C CA . ILE A 1 117 ? 12.060 41.201 32.787 1.00 9.79 142 ILE A CA 1
ATOM 917 C C . ILE A 1 117 ? 12.431 40.469 34.066 1.00 10.38 142 ILE A C 1
ATOM 918 O O . ILE A 1 117 ? 12.434 39.237 34.103 1.00 10.40 142 ILE A O 1
ATOM 923 N N . TYR A 1 118 ? 12.709 41.236 35.122 1.00 11.48 143 TYR A N 1
ATOM 924 C CA . TYR A 1 118 ? 13.137 40.632 36.376 1.00 11.15 143 TYR A CA 1
ATOM 925 C C . TYR A 1 118 ? 12.263 40.958 37.560 1.00 11.57 143 TYR A C 1
ATOM 926 O O . TYR A 1 118 ? 11.644 42.002 37.600 1.00 11.55 143 TYR A O 1
ATOM 935 N N . GLN A 1 119 ? 12.227 40.035 38.518 1.00 13.24 144 GLN A N 1
ATOM 936 C CA . GLN A 1 119 ? 11.527 40.283 39.775 1.00 13.02 144 GLN A CA 1
ATOM 937 C C . GLN A 1 119 ? 12.572 41.066 40.577 1.00 14.29 144 GLN A C 1
ATOM 938 O O . GLN A 1 119 ? 13.699 40.601 40.770 1.00 14.09 144 GLN A O 1
ATOM 944 N N . LYS A 1 120 ? 12.207 42.265 41.036 1.00 13.37 145 LYS A N 1
ATOM 945 C CA . LYS A 1 120 ? 13.134 43.149 41.734 1.00 14.08 145 LYS A CA 1
ATOM 946 C C . LYS A 1 120 ? 13.714 42.588 43.017 1.00 15.66 145 LYS A C 1
ATOM 947 O O . LYS A 1 120 ? 14.927 42.692 43.265 1.00 16.59 145 LYS A O 1
ATOM 953 N N . SER A 1 121 ? 12.833 42.007 43.823 1.00 15.28 146 SER A N 1
ATOM 954 C CA . SER A 1 121 ? 13.218 41.487 45.128 1.00 15.96 146 SER A CA 1
ATOM 955 C C . SER A 1 121 ? 14.099 40.251 45.112 1.00 16.47 146 SER A C 1
ATOM 956 O O . SER A 1 121 ? 14.756 39.961 46.106 1.00 16.13 146 SER A O 1
ATOM 959 N N . THR A 1 122 ? 14.140 39.532 43.994 1.00 16.85 147 THR A N 1
ATOM 960 C CA . THR A 1 122 ? 14.956 38.323 43.936 1.00 17.67 147 THR A CA 1
ATOM 961 C C . THR A 1 122 ? 16.003 38.323 42.841 1.00 18.15 147 THR A C 1
ATOM 962 O O . THR A 1 122 ? 16.914 37.481 42.851 1.00 19.13 147 THR A O 1
ATOM 966 N N . GLY A 1 123 ? 15.893 39.259 41.897 1.00 17.82 148 GLY A N 1
ATOM 967 C CA . GLY A 1 123 ? 16.856 39.310 40.810 1.00 16.92 148 GLY A CA 1
ATOM 968 C C . GLY A 1 123 ? 16.721 38.101 39.898 1.00 17.32 148 GLY A C 1
ATOM 969 O O . GLY A 1 123 ? 17.666 37.742 39.193 1.00 19.69 148 GLY A O 1
ATOM 970 N N . GLU A 1 124 ? 15.551 37.477 39.900 1.00 17.13 149 GLU A N 1
ATOM 971 C CA . GLU A 1 124 ? 15.314 36.297 39.068 1.00 16.92 149 GLU A CA 1
ATOM 972 C C . GLU A 1 124 ? 14.418 36.652 37.893 1.00 17.09 149 GLU A C 1
ATOM 973 O O . GLU A 1 124 ? 13.497 37.452 38.034 1.00 16.55 149 GLU A O 1
ATOM 979 N N . ARG A 1 125 ? 14.678 36.072 36.721 1.00 16.33 150 ARG A N 1
ATOM 980 C CA . ARG A 1 125 ? 13.800 36.365 35.580 1.00 15.53 150 ARG A CA 1
ATOM 981 C C . ARG A 1 125 ? 12.383 35.910 35.858 1.00 16.20 150 ARG A C 1
ATOM 982 O O . ARG A 1 125 ? 12.135 34.841 36.443 1.00 17.54 150 ARG A O 1
ATOM 990 N N . LEU A 1 126 ? 11.423 36.702 35.403 1.00 15.64 151 LEU A N 1
ATOM 991 C CA . LEU A 1 126 ? 10.021 36.389 35.603 1.00 15.43 151 LEU A CA 1
ATOM 992 C C . LEU A 1 126 ? 9.510 35.351 34.601 1.00 15.07 151 LEU A C 1
ATOM 993 O O . LEU A 1 126 ? 8.654 34.518 34.918 1.00 16.86 151 LEU A O 1
ATOM 998 N N . PHE A 1 127 ? 10.023 35.429 33.375 1.00 13.91 152 PHE A N 1
ATOM 999 C CA . PHE A 1 127 ? 9.644 34.508 32.303 1.00 13.95 152 PHE A CA 1
ATOM 1000 C C . PHE A 1 127 ? 10.880 33.735 31.813 1.00 13.10 152 PHE A C 1
ATOM 1001 O O . PHE A 1 127 ? 11.994 33.947 32.299 1.00 14.19 152 PHE A O 1
ATOM 1009 N N . LYS A 1 128 ? 10.688 32.814 30.878 1.00 12.71 153 LYS A N 1
ATOM 1010 C CA . LYS A 1 128 ? 11.840 32.096 30.340 1.00 13.47 153 LYS A CA 1
ATOM 1011 C C . LYS A 1 128 ? 12.563 33.014 29.367 1.00 12.63 153 LYS A C 1
ATOM 1012 O O . LYS A 1 128 ? 11.937 33.747 28.584 1.00 13.55 153 LYS A O 1
ATOM 1018 N N . PRO A 1 129 ? 13.894 32.986 29.382 1.00 12.49 154 PRO A N 1
ATOM 1019 C CA . PRO A 1 129 ? 14.665 33.848 28.481 1.00 11.50 154 PRO A CA 1
ATOM 1020 C C . PRO A 1 129 ? 14.690 33.375 27.049 1.00 11.50 154 PRO A C 1
ATOM 1021 O O . PRO A 1 129 ? 14.948 34.166 26.135 1.00 12.17 154 PRO A O 1
ATOM 1025 N N . TRP A 1 130 ? 14.465 32.082 26.865 1.00 10.62 155 TRP A N 1
ATOM 1026 C CA . TRP A 1 130 ? 14.504 31.498 25.531 1.00 10.98 155 TRP A CA 1
ATOM 1027 C C . TRP A 1 130 ? 13.748 30.181 25.461 1.00 11.89 155 TRP A C 1
ATOM 1028 O O . TRP A 1 130 ? 13.319 29.626 26.472 1.00 13.03 155 TRP A O 1
ATOM 1039 N N . ALA A 1 131 ? 13.553 29.705 24.238 1.00 12.25 156 ALA A N 1
ATOM 1040 C CA . ALA A 1 131 ? 12.937 28.413 24.026 1.00 11.74 156 ALA A CA 1
ATOM 1041 C C . ALA A 1 131 ? 13.831 27.718 22.992 1.00 12.00 156 ALA A C 1
ATOM 1042 O O . ALA A 1 131 ? 14.387 28.355 22.112 1.00 12.42 156 ALA A O 1
ATOM 1044 N N . LEU A 1 132 ? 13.996 26.408 23.131 1.00 12.49 157 LEU A N 1
ATOM 1045 C CA . LEU A 1 132 ? 14.805 25.647 22.191 1.00 12.93 157 LEU A CA 1
ATOM 1046 C C . LEU A 1 132 ? 13.894 24.811 21.287 1.00 13.70 157 LEU A C 1
ATOM 1047 O O . LEU A 1 132 ? 12.874 24.281 21.737 1.00 15.60 157 LEU A O 1
ATOM 1052 N N . PHE A 1 133 ? 14.264 24.707 20.015 1.00 15.13 158 PHE A N 1
ATOM 1053 C CA . PHE A 1 133 ? 13.472 23.947 19.057 1.00 16.04 158 PHE A CA 1
ATOM 1054 C C . PHE A 1 133 ? 14.334 23.001 18.282 1.00 16.97 158 PHE A C 1
ATOM 1055 O O . PHE A 1 133 ? 15.395 23.381 17.807 1.00 17.05 158 PHE A O 1
ATOM 1063 N N . LYS A 1 134 ? 13.849 21.775 18.140 1.00 18.60 159 LYS A N 1
ATOM 1064 C CA . LYS A 1 134 ? 14.563 20.794 17.353 1.00 21.28 159 LYS A CA 1
ATOM 1065 C C . LYS A 1 134 ? 13.908 20.784 15.980 1.00 20.96 159 LYS A C 1
ATOM 1066 O O . LYS A 1 134 ? 12.695 20.654 15.855 1.00 20.30 159 LYS A O 1
ATOM 1072 N N . ARG A 1 135 ? 14.699 20.994 14.942 1.00 21.52 160 ARG A N 1
ATOM 1073 C CA . ARG A 1 135 ? 14.161 20.953 13.578 1.00 22.41 160 ARG A CA 1
ATOM 1074 C C . ARG A 1 135 ? 15.218 20.134 12.869 1.00 23.93 160 ARG A C 1
ATOM 1075 O O . ARG A 1 135 ? 16.375 20.533 12.774 1.00 24.47 160 ARG A O 1
ATOM 1083 N N . GLN A 1 136 ? 14.801 18.964 12.401 1.00 26.40 161 GLN A N 1
ATOM 1084 C CA . GLN A 1 136 ? 15.725 18.028 11.801 1.00 28.89 161 GLN A CA 1
ATOM 1085 C C . GLN A 1 136 ? 16.618 17.723 13.000 1.00 29.22 161 GLN A C 1
ATOM 1086 O O . GLN A 1 136 ? 16.100 17.412 14.073 1.00 29.57 161 GLN A O 1
ATOM 1092 N N . ASP A 1 137 ? 17.933 17.811 12.873 1.00 29.73 162 ASP A N 1
ATOM 1093 C CA . ASP A 1 137 ? 18.743 17.514 14.056 1.00 28.60 162 ASP A CA 1
ATOM 1094 C C . ASP A 1 137 ? 19.457 18.772 14.522 1.00 27.22 162 ASP A C 1
ATOM 1095 O O . ASP A 1 137 ? 20.469 18.716 15.224 1.00 25.49 162 ASP A O 1
ATOM 1100 N N . LEU A 1 138 ? 18.904 19.917 14.136 1.00 24.17 163 LEU A N 1
ATOM 1101 C CA . LEU A 1 138 ? 19.484 21.198 14.524 1.00 22.56 163 LEU A CA 1
ATOM 1102 C C . LEU A 1 138 ? 18.803 21.659 15.802 1.00 21.52 163 LEU A C 1
ATOM 1103 O O . LEU A 1 138 ? 17.672 21.267 16.075 1.00 21.90 163 LEU A O 1
ATOM 1108 N N . LYS A 1 139 ? 19.519 22.466 16.584 1.00 20.35 164 LYS A N 1
ATOM 1109 C CA . LYS A 1 139 ? 18.974 23.030 17.821 1.00 19.20 164 LYS A CA 1
ATOM 1110 C C . LYS A 1 139 ? 18.913 24.527 17.543 1.00 15.40 164 LYS A C 1
ATOM 1111 O O . LYS A 1 139 ? 19.928 25.171 17.291 1.00 15.60 164 LYS A O 1
ATOM 1117 N N . ILE A 1 140 ? 17.708 25.073 17.574 1.00 13.93 165 ILE A N 1
ATOM 1118 C CA . ILE A 1 140 ? 17.520 26.479 17.295 1.00 12.91 165 ILE A CA 1
ATOM 1119 C C . ILE A 1 140 ? 17.010 27.129 18.567 1.00 12.23 165 ILE A C 1
ATOM 1120 O O . ILE A 1 140 ? 16.024 26.674 19.123 1.00 16.13 165 ILE A O 1
ATOM 1125 N N . ALA A 1 141 ? 17.697 28.160 19.025 1.00 10.46 166 ALA A N 1
ATOM 1126 C CA . ALA A 1 141 ? 17.268 28.872 20.235 1.00 11.58 166 ALA A CA 1
ATOM 1127 C C . ALA A 1 141 ? 16.593 30.162 19.809 1.00 12.08 166 ALA A C 1
ATOM 1128 O O . ALA A 1 141 ? 17.064 30.827 18.903 1.00 12.97 166 ALA A O 1
ATOM 1130 N N . VAL A 1 142 ? 15.490 30.500 20.465 1.00 9.76 167 VAL A N 1
ATOM 1131 C CA . VAL A 1 142 ? 14.807 31.767 20.197 1.00 9.85 167 VAL A CA 1
ATOM 1132 C C . VAL A 1 142 ? 14.850 32.489 21.533 1.00 9.62 167 VAL A C 1
ATOM 1133 O O . VAL A 1 142 ? 14.276 32.001 22.500 1.00 10.56 167 VAL A O 1
ATOM 1137 N N . ILE A 1 143 ? 15.541 33.625 21.602 1.00 9.91 168 ILE A N 1
ATOM 1138 C CA . ILE A 1 143 ? 15.557 34.382 22.854 1.00 10.11 168 ILE A CA 1
ATOM 1139 C C . ILE A 1 143 ? 14.429 35.430 22.756 1.00 12.34 168 ILE A C 1
ATOM 1140 O O . ILE A 1 143 ? 14.008 35.776 21.654 1.00 14.01 168 ILE A O 1
ATOM 1145 N N . GLY A 1 144 ? 13.911 35.898 23.894 1.00 10.53 169 GLY A N 1
ATOM 1146 C CA . GLY A 1 144 ? 12.881 36.932 23.838 1.00 9.99 169 GLY A CA 1
ATOM 1147 C C . GLY A 1 144 ? 13.375 38.163 24.579 1.00 9.25 169 GLY A C 1
ATOM 1148 O O . GLY A 1 144 ? 14.095 38.032 25.572 1.00 9.90 169 GLY A O 1
ATOM 1149 N N . LEU A 1 145 ? 13.020 39.360 24.111 1.00 8.58 170 LEU A N 1
ATOM 1150 C CA . LEU A 1 145 ? 13.442 40.604 24.769 1.00 8.69 170 LEU A CA 1
ATOM 1151 C C . LEU A 1 145 ? 12.287 41.583 24.690 1.00 9.85 170 LEU A C 1
ATOM 1152 O O . LEU A 1 145 ? 11.571 41.613 23.698 1.00 9.18 170 LEU A O 1
ATOM 1157 N N . THR A 1 146 ? 12.141 42.386 25.738 1.00 10.02 171 THR A N 1
ATOM 1158 C CA . THR A 1 146 ? 11.035 43.344 25.835 1.00 9.62 171 THR A CA 1
ATOM 1159 C C . THR A 1 146 ? 11.578 44.737 26.077 1.00 10.55 171 THR A C 1
ATOM 1160 O O . THR A 1 146 ? 12.463 44.919 26.910 1.00 11.32 171 THR A O 1
ATOM 1164 N N . THR A 1 147 ? 11.023 45.731 25.392 1.00 8.80 172 THR A N 1
ATOM 1165 C CA . THR A 1 147 ? 11.513 47.083 25.574 1.00 10.03 172 THR A CA 1
ATOM 1166 C C . THR A 1 147 ? 11.516 47.528 27.028 1.00 9.58 172 THR A C 1
ATOM 1167 O O . THR A 1 147 ? 10.566 47.255 27.774 1.00 8.02 172 THR A O 1
ATOM 1171 N N . ASP A 1 148 ? 12.594 48.189 27.440 1.00 9.81 173 ASP A N 1
ATOM 1172 C CA . ASP A 1 148 ? 12.655 48.642 28.807 1.00 10.00 173 ASP A CA 1
ATOM 1173 C C . ASP A 1 148 ? 11.945 49.972 29.015 1.00 11.51 173 ASP A C 1
ATOM 1174 O O . ASP A 1 148 ? 12.062 50.581 30.062 1.00 12.10 173 ASP A O 1
ATOM 1179 N N . ASP A 1 149 ? 11.183 50.404 28.010 1.00 11.03 174 ASP A N 1
ATOM 1180 C CA . ASP A 1 149 ? 10.323 51.593 28.205 1.00 10.99 174 ASP A CA 1
ATOM 1181 C C . ASP A 1 149 ? 8.986 51.090 28.803 1.00 11.67 174 ASP A C 1
ATOM 1182 O O . ASP A 1 149 ? 8.158 51.892 29.242 1.00 11.43 174 ASP A O 1
ATOM 1187 N N . THR A 1 150 ? 8.764 49.780 28.837 1.00 9.99 175 THR A N 1
ATOM 1188 C CA . THR A 1 150 ? 7.441 49.256 29.248 1.00 10.85 175 THR A CA 1
ATOM 1189 C C . THR A 1 150 ? 6.817 49.876 30.497 1.00 11.48 175 THR A C 1
ATOM 1190 O O . THR A 1 150 ? 5.664 50.295 30.475 1.00 13.44 175 THR A O 1
ATOM 1194 N N . ALA A 1 151 ? 7.589 49.946 31.568 1.00 11.60 176 ALA A N 1
ATOM 1195 C CA . ALA A 1 151 ? 7.046 50.476 32.826 1.00 13.33 176 ALA A CA 1
ATOM 1196 C C . ALA A 1 151 ? 7.282 51.960 32.974 1.00 14.62 176 ALA A C 1
ATOM 1197 O O . ALA A 1 151 ? 6.925 52.548 33.998 1.00 18.99 176 ALA A O 1
ATOM 1199 N N . LYS A 1 152 ? 7.889 52.569 31.966 1.00 14.86 177 LYS A N 1
ATOM 1200 C CA . LYS A 1 152 ? 8.209 53.971 32.025 1.00 19.07 177 LYS A CA 1
ATOM 1201 C C . LYS A 1 152 ? 7.195 54.852 31.351 1.00 20.13 177 LYS A C 1
ATOM 1202 O O . LYS A 1 152 ? 6.993 55.995 31.773 1.00 24.33 177 LYS A O 1
ATOM 1208 N N . ILE A 1 153 ? 6.535 54.334 30.334 1.00 17.34 178 ILE A N 1
ATOM 1209 C CA . ILE A 1 153 ? 5.631 55.185 29.619 1.00 17.32 178 ILE A CA 1
ATOM 1210 C C . ILE A 1 153 ? 4.221 55.303 30.119 1.00 16.34 178 ILE A C 1
ATOM 1211 O O . ILE A 1 153 ? 3.661 54.419 30.767 1.00 16.74 178 ILE A O 1
ATOM 1216 N N . GLY A 1 154 ? 3.663 56.463 29.852 1.00 15.08 179 GLY A N 1
ATOM 1217 C CA . GLY A 1 154 ? 2.296 56.706 30.247 1.00 14.19 179 GLY A CA 1
ATOM 1218 C C . GLY A 1 154 ? 2.133 56.688 31.741 1.00 16.29 179 GLY A C 1
ATOM 1219 O O . GLY A 1 154 ? 2.955 57.225 32.485 1.00 19.11 179 GLY A O 1
ATOM 1220 N N . ASN A 1 155 ? 1.041 56.086 32.172 1.00 15.51 180 ASN A N 1
ATOM 1221 C CA . ASN A 1 155 ? 0.722 55.990 33.579 1.00 18.36 180 ASN A CA 1
ATOM 1222 C C . ASN A 1 155 ? 0.795 54.513 33.930 1.00 21.02 180 ASN A C 1
ATOM 1223 O O . ASN A 1 155 ? -0.151 53.771 33.731 1.00 22.42 180 ASN A O 1
ATOM 1228 N N . PRO A 1 156 ? 1.944 54.074 34.458 1.00 22.27 181 PRO A N 1
ATOM 1229 C CA . PRO A 1 156 ? 2.201 52.691 34.844 1.00 23.43 181 PRO A CA 1
ATOM 1230 C C . PRO A 1 156 ? 1.300 52.185 35.954 1.00 23.83 181 PRO A C 1
ATOM 1231 O O . PRO A 1 156 ? 0.968 52.922 36.882 1.00 24.52 181 PRO A O 1
ATOM 1235 N N . GLU A 1 157 ? 0.918 50.921 35.815 1.00 24.71 182 GLU A N 1
ATOM 1236 C CA . GLU A 1 157 ? 0.112 50.156 36.769 1.00 26.49 182 GLU A CA 1
ATOM 1237 C C . GLU A 1 157 ? 0.662 48.728 36.540 1.00 24.19 182 GLU A C 1
ATOM 1238 O O . GLU A 1 157 ? 1.249 48.445 35.487 1.00 27.72 182 GLU A O 1
ATOM 1244 N N . TYR A 1 158 ? 0.531 47.844 37.511 1.00 23.51 183 TYR A N 1
ATOM 1245 C CA . TYR A 1 158 ? 0.932 46.450 37.364 1.00 21.04 183 TYR A CA 1
ATOM 1246 C C . TYR A 1 158 ? 2.388 46.038 37.203 1.00 19.32 183 TYR A C 1
ATOM 1247 O O . TYR A 1 158 ? 2.705 45.039 36.538 1.00 22.14 183 TYR A O 1
ATOM 1256 N N . PHE A 1 159 ? 3.263 46.769 37.844 1.00 16.20 184 PHE A N 1
ATOM 1257 C CA . PHE A 1 159 ? 4.661 46.428 37.754 1.00 12.90 184 PHE A CA 1
ATOM 1258 C C . PHE A 1 159 ? 5.188 46.184 39.139 1.00 11.13 184 PHE A C 1
ATOM 1259 O O . PHE A 1 159 ? 6.379 46.380 39.390 1.00 12.53 184 PHE A O 1
ATOM 1267 N N . THR A 1 160 ? 4.295 45.747 40.031 1.00 10.61 185 THR A N 1
ATOM 1268 C CA . THR A 1 160 ? 4.728 45.458 41.404 1.00 10.04 185 THR A CA 1
ATOM 1269 C C . THR A 1 160 ? 5.815 44.392 41.392 1.00 10.43 185 THR A C 1
ATOM 1270 O O . THR A 1 160 ? 5.637 43.318 40.835 1.00 11.70 185 THR A O 1
ATOM 1274 N N . ASP A 1 161 ? 6.948 44.740 42.006 1.00 10.94 186 ASP A N 1
ATOM 1275 C CA . ASP A 1 161 ? 8.117 43.874 42.121 1.00 11.40 186 ASP A CA 1
ATOM 1276 C C . ASP A 1 161 ? 8.681 43.436 40.784 1.00 12.26 186 ASP A C 1
ATOM 1277 O O . ASP A 1 161 ? 9.299 42.380 40.698 1.00 12.06 186 ASP A O 1
ATOM 1282 N N . ILE A 1 162 ? 8.491 44.258 39.761 1.00 11.13 187 ILE A N 1
ATOM 1283 C CA . ILE A 1 162 ? 8.983 43.930 38.418 1.00 12.09 187 ILE A CA 1
ATOM 1284 C C . ILE A 1 162 ? 9.818 45.073 37.835 1.00 11.69 187 ILE A C 1
ATOM 1285 O O . ILE A 1 162 ? 9.499 46.250 38.053 1.00 12.68 187 ILE A O 1
ATOM 1290 N N . GLU A 1 163 ? 10.917 44.741 37.148 1.00 11.25 188 GLU A N 1
ATOM 1291 C CA . GLU A 1 163 ? 11.714 45.772 36.485 1.00 11.12 188 GLU A CA 1
ATOM 1292 C C . GLU A 1 163 ? 12.121 45.238 35.118 1.00 11.79 188 GLU A C 1
ATOM 1293 O O . GLU A 1 163 ? 12.178 44.031 34.906 1.00 12.63 188 GLU A O 1
ATOM 1299 N N . PHE A 1 164 ? 12.360 46.156 34.195 1.00 10.85 189 PHE A N 1
ATOM 1300 C CA . PHE A 1 164 ? 12.775 45.785 32.846 1.00 10.88 189 PHE A CA 1
ATOM 1301 C C . PHE A 1 164 ? 14.223 46.230 32.694 1.00 11.44 189 PHE A C 1
ATOM 1302 O O . PHE A 1 164 ? 14.501 47.428 32.693 1.00 12.58 189 PHE A O 1
ATOM 1310 N N . ARG A 1 165 ? 15.140 45.272 32.589 1.00 11.25 190 ARG A N 1
ATOM 1311 C CA . ARG A 1 165 ? 16.543 45.627 32.408 1.00 10.88 190 ARG A CA 1
ATOM 1312 C C . ARG A 1 165 ? 16.865 45.905 30.949 1.00 11.63 190 ARG A C 1
ATOM 1313 O O . ARG A 1 165 ? 16.078 45.574 30.067 1.00 12.05 190 ARG A O 1
ATOM 1321 N N . LYS A 1 166 ? 18.015 46.526 30.694 1.00 11.53 191 LYS A N 1
ATOM 1322 C CA . LYS A 1 166 ? 18.376 46.888 29.329 1.00 12.44 191 LYS A CA 1
ATOM 1323 C C . LYS A 1 166 ? 18.416 45.646 28.457 1.00 12.23 191 LYS A C 1
ATOM 1324 O O . LYS A 1 166 ? 19.193 44.720 28.688 1.00 12.97 191 LYS A O 1
ATOM 1330 N N . PRO A 1 167 ? 17.575 45.614 27.420 1.00 12.00 192 PRO A N 1
ATOM 1331 C CA . PRO A 1 167 ? 17.599 44.414 26.585 1.00 11.23 192 PRO A CA 1
ATOM 1332 C C . PRO A 1 167 ? 18.866 44.079 25.798 1.00 11.95 192 PRO A C 1
ATOM 1333 O O . PRO A 1 167 ? 19.177 42.895 25.672 1.00 12.10 192 PRO A O 1
ATOM 1337 N N . ALA A 1 168 ? 19.596 45.081 25.291 1.00 12.21 193 ALA A N 1
ATOM 1338 C CA . ALA A 1 168 ? 20.811 44.794 24.522 1.00 12.64 193 ALA A CA 1
ATOM 1339 C C . ALA A 1 168 ? 21.821 44.156 25.457 1.00 12.85 193 ALA A C 1
ATOM 1340 O O . ALA A 1 168 ? 22.491 43.183 25.106 1.00 13.21 193 ALA A O 1
ATOM 1342 N N . ASP A 1 169 ? 21.933 44.700 26.659 1.00 12.73 194 ASP A N 1
ATOM 1343 C CA . ASP A 1 169 ? 22.872 44.106 27.619 1.00 14.54 194 ASP A CA 1
ATOM 1344 C C . ASP A 1 169 ? 22.446 42.690 27.954 1.00 15.01 194 ASP A C 1
ATOM 1345 O O . ASP A 1 169 ? 23.287 41.774 28.074 1.00 15.13 194 ASP A O 1
ATOM 1350 N N . GLU A 1 170 ? 21.140 42.484 28.134 1.00 11.58 195 GLU A N 1
ATOM 1351 C CA . GLU A 1 170 ? 20.664 41.154 28.465 1.00 11.04 195 GLU A CA 1
ATOM 1352 C C . GLU A 1 170 ? 20.928 40.188 27.323 1.00 11.66 195 GLU A C 1
ATOM 1353 O O . GLU A 1 170 ? 21.267 39.030 27.551 1.00 12.69 195 GLU A O 1
ATOM 1359 N N . ALA A 1 171 ? 20.782 40.666 26.089 1.00 10.87 196 ALA A N 1
ATOM 1360 C CA . ALA A 1 171 ? 21.020 39.794 24.928 1.00 11.08 196 ALA A CA 1
ATOM 1361 C C . ALA A 1 171 ? 22.461 39.288 25.005 1.00 12.29 196 ALA A C 1
ATOM 1362 O O . ALA A 1 171 ? 22.727 38.111 24.742 1.00 12.28 196 ALA A O 1
ATOM 1364 N N . LYS A 1 172 ? 23.388 40.171 25.341 1.00 12.56 197 LYS A N 1
ATOM 1365 C CA . LYS A 1 172 ? 24.786 39.731 25.438 1.00 14.34 197 LYS A CA 1
ATOM 1366 C C . LYS A 1 172 ? 24.929 38.607 26.439 1.00 14.87 197 LYS A C 1
ATOM 1367 O O . LYS A 1 172 ? 25.619 37.628 26.185 1.00 15.97 197 LYS A O 1
ATOM 1373 N N . LEU A 1 173 ? 24.276 38.750 27.589 1.00 15.10 198 LEU A N 1
ATOM 1374 C CA . LEU A 1 173 ? 24.360 37.748 28.643 1.00 15.52 198 LEU A CA 1
ATOM 1375 C C . LEU A 1 173 ? 23.744 36.432 28.227 1.00 15.20 198 LEU A C 1
ATOM 1376 O O . LEU A 1 173 ? 24.308 35.345 28.457 1.00 16.21 198 LEU A O 1
ATOM 1381 N N . VAL A 1 174 ? 22.580 36.528 27.600 1.00 12.50 199 VAL A N 1
ATOM 1382 C CA . VAL A 1 174 ? 21.867 35.329 27.191 1.00 13.69 199 VAL A CA 1
ATOM 1383 C C . VAL A 1 174 ? 22.557 34.562 26.089 1.00 14.00 199 VAL A C 1
ATOM 1384 O O . VAL A 1 174 ? 22.596 33.332 26.121 1.00 14.29 199 VAL A O 1
ATOM 1388 N N . ILE A 1 175 ? 23.092 35.280 25.111 1.00 13.46 200 ILE A N 1
ATOM 1389 C CA . ILE A 1 175 ? 23.771 34.581 24.020 1.00 14.60 200 ILE A CA 1
ATOM 1390 C C . ILE A 1 175 ? 24.945 33.813 24.618 1.00 17.17 200 ILE A C 1
ATOM 1391 O O . ILE A 1 175 ? 25.175 32.633 24.297 1.00 18.40 200 ILE A O 1
ATOM 1396 N N . GLN A 1 176 ? 25.652 34.448 25.538 1.00 17.44 201 GLN A N 1
ATOM 1397 C CA . GLN A 1 176 ? 26.778 33.767 26.170 1.00 20.11 201 GLN A CA 1
ATOM 1398 C C . GLN A 1 176 ? 26.304 32.576 27.025 1.00 19.98 201 GLN A C 1
ATOM 1399 O O . GLN A 1 176 ? 26.946 31.526 27.017 1.00 22.03 201 GLN A O 1
ATOM 1405 N N . GLU A 1 177 ? 25.199 32.730 27.757 1.00 19.30 202 GLU A N 1
ATOM 1406 C CA . GLU A 1 177 ? 24.639 31.639 28.582 1.00 19.94 202 GLU A CA 1
ATOM 1407 C C . GLU A 1 177 ? 24.347 30.460 27.651 1.00 19.91 202 GLU A C 1
ATOM 1408 O O . GLU A 1 177 ? 24.666 29.301 27.958 1.00 20.53 202 GLU A O 1
ATOM 1414 N N . LEU A 1 178 ? 23.743 30.757 26.499 1.00 18.22 203 LEU A N 1
ATOM 1415 C CA . LEU A 1 178 ? 23.386 29.710 25.547 1.00 17.84 203 LEU A CA 1
ATOM 1416 C C . LEU A 1 178 ? 24.587 29.010 24.934 1.00 18.67 203 LEU A C 1
ATOM 1417 O O . LEU A 1 178 ? 24.605 27.770 24.824 1.00 17.77 203 LEU A O 1
ATOM 1422 N N . GLN A 1 179 ? 25.566 29.788 24.500 1.00 21.95 204 GLN A N 1
ATOM 1423 C CA . GLN A 1 179 ? 26.737 29.184 23.874 1.00 23.89 204 GLN A CA 1
ATOM 1424 C C . GLN A 1 179 ? 27.492 28.306 24.853 1.00 25.32 204 GLN A C 1
ATOM 1425 O O . GLN A 1 179 ? 28.062 27.274 24.464 1.00 26.70 204 GLN A O 1
ATOM 1431 N N . GLN A 1 180 ? 27.474 28.686 26.122 1.00 24.16 205 GLN A N 1
ATOM 1432 C CA . GLN A 1 180 ? 28.195 27.929 27.139 1.00 25.75 205 GLN A CA 1
ATOM 1433 C C . GLN A 1 180 ? 27.468 26.731 27.722 1.00 25.11 205 GLN A C 1
ATOM 1434 O O . GLN A 1 180 ? 28.054 25.923 28.470 1.00 23.76 205 GLN A O 1
ATOM 1440 N N . THR A 1 181 ? 26.195 26.592 27.385 1.00 23.65 206 THR A N 1
ATOM 1441 C CA . THR A 1 181 ? 25.413 25.494 27.920 1.00 23.85 206 THR A CA 1
ATOM 1442 C C . THR A 1 181 ? 24.677 24.650 26.886 1.00 24.50 206 THR A C 1
ATOM 1443 O O . THR A 1 181 ? 24.599 23.438 27.013 1.00 26.83 206 THR A O 1
ATOM 1447 N N . GLU A 1 182 ? 24.132 25.289 25.862 1.00 23.15 207 GLU A N 1
ATOM 1448 C CA . GLU A 1 182 ? 23.352 24.573 24.862 1.00 21.95 207 GLU A CA 1
ATOM 1449 C C . GLU A 1 182 ? 24.011 24.501 23.514 1.00 20.83 207 GLU A C 1
ATOM 1450 O O . GLU A 1 182 ? 23.721 23.587 22.728 1.00 21.26 207 GLU A O 1
ATOM 1456 N N . LYS A 1 183 ? 24.863 25.480 23.235 1.00 19.66 208 LYS A N 1
ATOM 1457 C CA . LYS A 1 183 ? 25.570 25.552 21.967 1.00 20.53 208 LYS A CA 1
ATOM 1458 C C . LYS A 1 183 ? 24.573 25.406 20.823 1.00 18.32 208 LYS A C 1
ATOM 1459 O O . LYS A 1 183 ? 24.682 24.517 19.980 1.00 17.94 208 LYS A O 1
ATOM 1465 N N . PRO A 1 184 ? 23.563 26.276 20.787 1.00 17.42 209 PRO A N 1
ATOM 1466 C CA . PRO A 1 184 ? 22.585 26.165 19.699 1.00 16.98 209 PRO A CA 1
ATOM 1467 C C . PRO A 1 184 ? 23.222 26.375 18.347 1.00 15.58 209 PRO A C 1
ATOM 1468 O O . PRO A 1 184 ? 24.174 27.135 18.208 1.00 16.46 209 PRO A O 1
ATOM 1472 N N . ASP A 1 185 ? 22.692 25.697 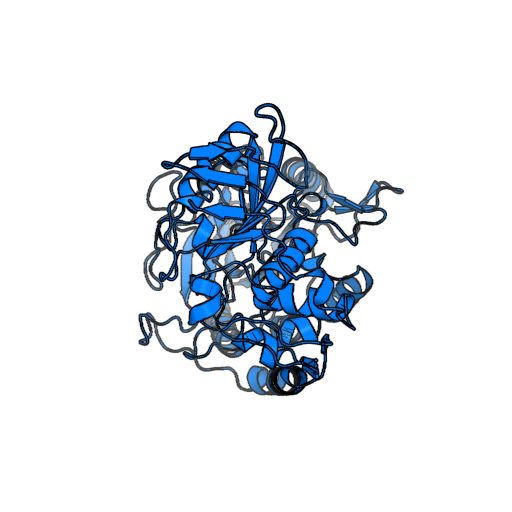17.338 1.00 16.54 210 ASP A N 1
ATOM 1473 C CA . ASP A 1 185 ? 23.226 25.855 15.985 1.00 17.04 210 ASP A CA 1
ATOM 1474 C C . ASP A 1 185 ? 22.863 27.212 15.432 1.00 17.31 210 ASP A C 1
ATOM 1475 O O . ASP A 1 185 ? 23.653 27.836 14.723 1.00 17.01 210 ASP A O 1
ATOM 1480 N N . ILE A 1 186 ? 21.665 27.669 15.794 1.00 14.75 211 ILE A N 1
ATOM 1481 C CA . ILE A 1 186 ? 21.134 28.944 15.327 1.00 14.48 211 ILE A CA 1
ATOM 1482 C C . ILE A 1 186 ? 20.482 29.669 16.509 1.00 13.57 211 ILE A C 1
ATOM 1483 O O . ILE A 1 186 ? 19.874 29.031 17.345 1.00 14.45 211 ILE A O 1
ATOM 1488 N N . ILE A 1 187 ? 20.647 30.983 16.584 1.00 12.43 212 ILE A N 1
ATOM 1489 C CA . ILE A 1 187 ? 19.986 31.746 17.643 1.00 12.48 212 ILE A CA 1
ATOM 1490 C C . ILE A 1 187 ? 19.241 32.891 16.942 1.00 10.97 212 ILE A C 1
ATOM 1491 O O . ILE A 1 187 ? 19.819 33.625 16.129 1.00 12.01 212 ILE A O 1
ATOM 1496 N N . ILE A 1 188 ? 17.950 33.020 17.251 1.00 10.03 213 ILE A N 1
ATOM 1497 C CA . ILE A 1 188 ? 17.121 34.084 16.692 1.00 10.69 213 ILE A CA 1
ATOM 1498 C C . ILE A 1 188 ? 16.570 34.831 17.903 1.00 11.43 213 ILE A C 1
ATOM 1499 O O . ILE A 1 188 ? 16.302 34.199 18.917 1.00 11.85 213 ILE A O 1
ATOM 1504 N N . ALA A 1 189 ? 16.426 36.153 17.796 1.00 10.98 214 ALA A N 1
ATOM 1505 C CA . ALA A 1 189 ? 15.856 36.917 18.900 1.00 11.10 214 ALA A CA 1
ATOM 1506 C C . ALA A 1 189 ? 14.494 37.439 18.469 1.00 11.05 214 ALA A C 1
ATOM 1507 O O . ALA A 1 189 ? 14.383 38.065 17.426 1.00 12.65 214 ALA A O 1
ATOM 1509 N N . ALA A 1 190 ? 13.459 37.129 19.250 1.00 9.20 215 ALA A N 1
ATOM 1510 C CA . ALA A 1 190 ? 12.120 37.661 19.011 1.00 8.95 215 ALA A CA 1
ATOM 1511 C C . ALA A 1 190 ? 12.124 38.848 19.980 1.00 8.43 215 ALA A C 1
ATOM 1512 O O . ALA A 1 190 ? 12.321 38.653 21.186 1.00 7.80 215 ALA A O 1
ATOM 1514 N N . THR A 1 191 ? 11.938 40.062 19.476 1.00 8.22 216 THR A N 1
ATOM 1515 C CA . THR A 1 191 ? 12.015 41.209 20.357 1.00 8.33 216 THR A CA 1
ATOM 1516 C C . THR A 1 191 ? 10.872 42.162 20.219 1.00 8.87 216 THR A C 1
ATOM 1517 O O . THR A 1 191 ? 10.197 42.198 19.193 1.00 9.05 216 THR A O 1
ATOM 1521 N N . HIS A 1 192 ? 10.660 42.950 21.258 1.00 9.62 217 HIS A N 1
ATOM 1522 C CA . HIS A 1 192 ? 9.594 43.923 21.204 1.00 8.90 217 HIS A CA 1
ATOM 1523 C C . HIS A 1 192 ? 10.279 45.200 21.582 1.00 9.99 217 HIS A C 1
ATOM 1524 O O . HIS A 1 192 ? 10.089 45.738 22.681 1.00 8.99 217 HIS A O 1
ATOM 1531 N N . MET A 1 193 ? 11.065 45.713 20.639 1.00 9.56 218 MET A N 1
ATOM 1532 C CA . MET A 1 193 ? 11.935 46.844 20.948 1.00 9.56 218 MET A CA 1
ATOM 1533 C C . MET A 1 193 ? 11.864 48.007 19.985 1.00 10.09 218 MET A C 1
ATOM 1534 O O . MET A 1 193 ? 12.189 49.145 20.349 1.00 11.38 218 MET A O 1
ATOM 1539 N N . GLY A 1 194 ? 11.517 47.702 18.739 1.00 9.17 219 GLY A N 1
ATOM 1540 C CA . GLY A 1 194 ? 11.378 48.729 17.738 1.00 9.47 219 GLY A CA 1
ATOM 1541 C C . GLY A 1 194 ? 12.538 48.899 16.774 1.00 9.86 219 GLY A C 1
ATOM 1542 O O . GLY A 1 194 ? 13.727 48.744 17.127 1.00 10.97 219 GLY A O 1
ATOM 1543 N N . HIS A 1 195 ? 12.173 49.185 15.534 1.00 10.32 220 HIS A N 1
ATOM 1544 C CA . HIS A 1 195 ? 13.173 49.462 14.506 1.00 9.97 220 HIS A CA 1
ATOM 1545 C C . HIS A 1 195 ? 13.197 50.961 14.237 1.00 10.74 220 HIS A C 1
ATOM 1546 O O . HIS A 1 195 ? 12.177 51.553 13.892 1.00 12.50 220 HIS A O 1
ATOM 1553 N N . TYR A 1 196 ? 14.372 51.562 14.396 1.00 11.63 221 TYR A N 1
ATOM 1554 C CA . TYR A 1 196 ? 14.555 52.977 14.126 1.00 11.18 221 TYR A CA 1
ATOM 1555 C C . TYR A 1 196 ? 15.633 53.098 13.074 1.00 11.55 221 TYR A C 1
ATOM 1556 O O . TYR A 1 196 ? 16.692 52.471 13.186 1.00 13.14 221 TYR A O 1
ATOM 1565 N N . ASP A 1 197 ? 15.358 53.891 12.050 1.00 11.60 222 ASP A N 1
ATOM 1566 C CA . ASP A 1 197 ? 16.324 54.078 10.958 1.00 12.74 222 ASP A CA 1
ATOM 1567 C C . ASP A 1 197 ? 17.688 54.444 11.562 1.00 12.79 222 ASP A C 1
ATOM 1568 O O . ASP A 1 197 ? 17.779 55.383 12.340 1.00 13.11 222 ASP A O 1
ATOM 1573 N N . ASN A 1 198 ? 18.723 53.707 11.180 1.00 13.92 223 ASN A N 1
ATOM 1574 C CA . ASN A 1 198 ? 20.093 53.963 11.634 1.00 15.29 223 ASN A CA 1
ATOM 1575 C C . ASN A 1 198 ? 20.266 54.034 13.155 1.00 15.05 223 ASN A C 1
ATOM 1576 O O . ASN A 1 198 ? 21.193 54.688 13.668 1.00 15.43 223 ASN A O 1
ATOM 1581 N N . GLY A 1 199 ? 19.376 53.352 13.870 1.00 14.54 224 GLY A N 1
ATOM 1582 C CA . GLY A 1 199 ? 19.433 53.347 15.315 1.00 14.86 224 GLY A CA 1
ATOM 1583 C C . GLY A 1 199 ? 19.089 54.694 15.928 1.00 14.49 224 GLY A C 1
ATOM 1584 O O . GLY A 1 199 ? 19.480 54.962 17.055 1.00 15.78 224 GLY A O 1
ATOM 1585 N N . GLU A 1 200 ? 18.355 55.534 15.203 1.00 15.17 225 GLU A N 1
ATOM 1586 C CA . GLU A 1 200 ? 17.978 56.849 15.722 1.00 16.50 225 GLU A CA 1
ATOM 1587 C C . GLU A 1 200 ? 16.677 56.735 16.510 1.00 16.67 225 GLU A C 1
ATOM 1588 O O . GLU A 1 200 ? 15.611 57.150 16.057 1.00 16.70 225 GLU A O 1
ATOM 1594 N N . HIS A 1 201 ? 16.811 56.173 17.713 1.00 16.13 226 HIS A N 1
ATOM 1595 C CA . HIS A 1 201 ? 15.686 55.930 18.615 1.00 15.76 226 HIS A CA 1
ATOM 1596 C C . HIS A 1 201 ? 15.250 57.166 19.384 1.00 16.88 226 HIS A C 1
ATOM 1597 O O . HIS A 1 201 ? 14.228 57.157 20.086 1.00 15.25 226 HIS A O 1
ATOM 1604 N N . GLY A 1 202 ? 16.026 58.235 19.272 1.00 16.53 227 GLY A N 1
ATOM 1605 C CA . GLY A 1 202 ? 15.656 59.442 19.986 1.00 17.36 227 GLY A CA 1
ATOM 1606 C C . GLY A 1 202 ? 15.400 59.215 21.465 1.00 16.60 227 GLY A C 1
ATOM 1607 O O . GLY A 1 202 ? 16.185 58.565 22.159 1.00 17.25 227 GLY A O 1
ATOM 1608 N N . SER A 1 203 ? 14.289 59.763 21.940 1.00 15.79 228 SER A N 1
ATOM 1609 C CA . SER A 1 203 ? 13.883 59.651 23.330 1.00 17.11 228 SER A CA 1
ATOM 1610 C C . SER A 1 203 ? 13.355 58.254 23.713 1.00 16.00 228 SER A C 1
ATOM 1611 O O . SER A 1 203 ? 13.214 57.934 24.891 1.00 17.40 228 SER A O 1
ATOM 1614 N N . ASN A 1 204 ? 13.115 57.405 22.719 1.00 13.92 229 ASN A N 1
ATOM 1615 C CA . ASN A 1 204 ? 12.635 56.057 23.005 1.00 14.30 229 ASN A CA 1
ATOM 1616 C C . ASN A 1 204 ? 13.797 55.216 23.447 1.00 14.13 229 ASN A C 1
ATOM 1617 O O . ASN A 1 204 ? 14.924 55.548 23.169 1.00 14.95 229 ASN A O 1
ATOM 1622 N N . ALA A 1 205 ? 13.522 54.115 24.124 1.00 12.83 230 ALA A N 1
ATOM 1623 C CA . ALA A 1 205 ? 14.616 53.234 24.528 1.00 12.72 230 ALA A CA 1
ATOM 1624 C C . ALA A 1 205 ? 15.276 52.679 23.272 1.00 12.50 230 ALA A C 1
ATOM 1625 O O . ALA A 1 205 ? 14.632 52.524 22.219 1.00 12.04 230 ALA A O 1
ATOM 1627 N N . PRO A 1 206 ? 16.585 52.404 23.346 1.00 13.30 231 PRO A N 1
ATOM 1628 C CA . PRO A 1 206 ? 17.325 51.842 22.211 1.00 12.28 231 PRO A CA 1
ATOM 1629 C C . PRO A 1 206 ? 16.585 50.587 21.738 1.00 11.60 231 PRO A C 1
ATOM 1630 O O . PRO A 1 206 ? 16.087 49.814 22.553 1.00 12.04 231 PRO A O 1
ATOM 1634 N N . GLY A 1 207 ? 16.562 50.380 20.423 1.00 9.86 232 GLY A N 1
ATOM 1635 C CA . GLY A 1 207 ? 15.877 49.229 19.866 1.00 10.22 232 GLY A CA 1
ATOM 1636 C C . GLY A 1 207 ? 16.762 48.219 19.153 1.00 11.49 232 GLY A C 1
ATOM 1637 O O . GLY A 1 207 ? 17.937 48.036 19.483 1.00 10.98 232 GLY A O 1
ATOM 1638 N N . ASP A 1 208 ? 16.178 47.563 18.166 1.00 10.80 233 ASP A N 1
ATOM 1639 C CA . ASP A 1 208 ? 16.849 46.495 17.444 1.00 9.57 233 ASP A CA 1
ATOM 1640 C C . ASP A 1 208 ? 18.146 46.844 16.735 1.00 11.00 233 ASP A C 1
ATOM 1641 O O . ASP A 1 208 ? 19.112 46.067 16.776 1.00 10.94 233 ASP A O 1
ATOM 1646 N N . VAL A 1 209 ? 18.157 47.980 16.049 1.00 10.20 234 VAL A N 1
ATOM 1647 C CA . VAL A 1 209 ? 19.354 48.377 15.323 1.00 10.64 234 VAL A CA 1
ATOM 1648 C C . VAL A 1 209 ? 20.533 48.623 16.253 1.00 11.43 234 VAL A C 1
ATOM 1649 O O . VAL A 1 209 ? 21.623 48.085 16.026 1.00 11.52 234 VAL A O 1
ATOM 1653 N N . GLU A 1 210 ? 20.322 49.407 17.299 1.00 12.01 235 GLU A N 1
ATOM 1654 C CA . GLU A 1 210 ? 21.422 49.665 18.217 1.00 12.67 235 GLU A CA 1
ATOM 1655 C C . GLU A 1 210 ? 21.859 48.354 18.853 1.00 12.54 235 GLU A C 1
ATOM 1656 O O . GLU A 1 210 ? 23.059 48.133 19.064 1.00 13.50 235 GLU A O 1
ATOM 1662 N N . MET A 1 211 ? 20.908 47.474 19.175 1.00 11.40 236 MET A N 1
ATOM 1663 C CA . MET A 1 211 ? 21.299 46.207 19.777 1.00 10.90 236 MET A CA 1
ATOM 1664 C C . MET A 1 211 ? 22.131 45.360 18.830 1.00 11.21 236 MET A C 1
ATOM 1665 O O . MET A 1 211 ? 23.152 44.801 19.232 1.00 13.31 236 MET A O 1
ATOM 1670 N N . ALA A 1 212 ? 21.693 45.256 17.580 1.00 10.20 237 ALA A N 1
ATOM 1671 C CA . ALA A 1 212 ? 22.420 44.431 16.609 1.00 10.52 237 ALA A CA 1
ATOM 1672 C C . ALA A 1 212 ? 23.870 44.934 16.500 1.00 12.30 237 ALA A C 1
ATOM 1673 O O . ALA A 1 212 ? 24.828 44.142 16.430 1.00 13.87 237 ALA A O 1
ATOM 1675 N N . ARG A 1 213 ? 24.022 46.247 16.492 1.00 13.19 238 ARG A N 1
ATOM 1676 C CA . ARG A 1 213 ? 25.352 46.854 16.376 1.00 13.62 238 ARG A CA 1
ATOM 1677 C C . ARG A 1 213 ? 26.229 46.612 17.595 1.00 14.58 238 ARG A C 1
ATOM 1678 O O . ARG A 1 213 ? 27.461 46.587 17.480 1.00 17.18 238 ARG A O 1
ATOM 1686 N N . ALA A 1 214 ? 25.605 46.434 18.754 1.00 14.55 239 ALA A N 1
ATOM 1687 C CA . ALA A 1 214 ? 26.344 46.216 20.003 1.00 14.27 239 ALA A CA 1
ATOM 1688 C C . ALA A 1 214 ? 26.783 44.777 20.213 1.00 14.31 239 ALA A C 1
ATOM 1689 O O . ALA A 1 214 ? 27.735 44.503 20.946 1.00 14.91 239 ALA A O 1
ATOM 1691 N N . LEU A 1 215 ? 26.057 43.854 19.603 1.00 14.45 240 LEU A N 1
ATOM 1692 C CA . LEU A 1 215 ? 26.339 42.432 19.732 1.00 13.37 240 LEU A CA 1
ATOM 1693 C C . LEU A 1 215 ? 27.481 42.005 18.824 1.00 14.18 240 LEU A C 1
ATOM 1694 O O . LEU A 1 215 ? 27.900 42.747 17.952 1.00 14.50 240 LEU A O 1
ATOM 1699 N N . PRO A 1 216 ? 28.020 40.803 19.049 1.00 15.42 241 PRO A N 1
ATOM 1700 C CA . PRO A 1 216 ? 29.111 40.395 18.150 1.00 16.87 241 PRO A CA 1
ATOM 1701 C C . PRO A 1 216 ? 28.516 40.185 16.747 1.00 16.51 241 PRO A C 1
ATOM 1702 O O . PRO A 1 216 ? 27.392 39.701 16.618 1.00 16.40 241 PRO A O 1
ATOM 1706 N N . ALA A 1 217 ? 29.263 40.538 15.700 1.00 15.95 242 ALA A N 1
ATOM 1707 C CA . ALA A 1 217 ? 28.762 40.389 14.338 1.00 17.65 242 ALA A CA 1
ATOM 1708 C C . ALA A 1 217 ? 28.189 39.009 14.042 1.00 18.40 242 ALA A C 1
ATOM 1709 O O . ALA A 1 217 ? 28.815 37.980 14.320 1.00 19.44 242 ALA A O 1
ATOM 1711 N N . GLY A 1 218 ? 26.993 38.977 13.463 1.00 17.73 243 GLY A N 1
ATOM 1712 C CA . GLY A 1 218 ? 26.372 37.701 13.127 1.00 17.14 243 GLY A CA 1
ATOM 1713 C C . GLY A 1 218 ? 26.052 36.781 14.291 1.00 18.03 243 GLY A C 1
ATOM 1714 O O . GLY A 1 218 ? 25.752 35.599 14.079 1.00 18.85 243 GLY A O 1
ATOM 1715 N N . SER A 1 219 ? 26.087 37.292 15.518 1.00 17.16 244 SER A N 1
ATOM 1716 C CA . SER A 1 219 ? 25.803 36.448 16.672 1.00 18.10 244 SER A CA 1
ATOM 1717 C C . SER A 1 219 ? 24.375 35.944 16.700 1.00 17.71 244 SER A C 1
ATOM 1718 O O . SER A 1 219 ? 24.095 34.950 17.360 1.00 20.13 244 SER A O 1
ATOM 1721 N N . LEU A 1 220 ? 23.468 36.639 16.004 1.00 15.96 245 LEU A N 1
ATOM 1722 C CA . LEU A 1 220 ? 22.064 36.195 15.878 1.00 14.38 245 LEU A CA 1
ATOM 1723 C C . LEU A 1 220 ? 21.793 36.073 14.393 1.00 13.95 245 LEU A C 1
ATOM 1724 O O . LEU A 1 220 ? 22.263 36.892 13.621 1.00 14.47 245 LEU A O 1
ATOM 1729 N N . ALA A 1 221 ? 21.022 35.075 13.997 1.00 13.45 246 ALA A N 1
ATOM 1730 C CA . ALA A 1 221 ? 20.683 34.931 12.590 1.00 14.31 246 ALA A CA 1
ATOM 1731 C C . ALA A 1 221 ? 19.801 36.113 12.191 1.00 15.05 246 ALA A C 1
ATOM 1732 O O . ALA A 1 221 ? 19.958 36.717 11.144 1.00 15.44 246 ALA A O 1
ATOM 1734 N N . MET A 1 222 ? 18.887 36.459 13.076 1.00 13.12 247 MET A N 1
ATOM 1735 C CA . MET A 1 222 ? 17.945 37.520 12.797 1.00 13.00 247 MET A CA 1
ATOM 1736 C C . MET A 1 222 ? 17.266 37.966 14.075 1.00 11.57 247 MET A C 1
ATOM 1737 O O . MET A 1 222 ? 17.258 37.244 15.076 1.00 11.36 247 MET A O 1
ATOM 1742 N N . ILE A 1 223 ? 16.736 39.178 14.016 1.00 10.49 248 ILE A N 1
ATOM 1743 C CA . ILE A 1 223 ? 15.956 39.764 15.115 1.00 10.44 248 ILE A CA 1
ATOM 1744 C C . ILE A 1 223 ? 14.567 39.897 14.495 1.00 10.23 248 ILE A C 1
ATOM 1745 O O . ILE A 1 223 ? 14.419 40.591 13.492 1.00 10.62 248 ILE A O 1
ATOM 1750 N N . VAL A 1 224 ? 13.576 39.204 15.079 1.00 8.90 249 VAL A N 1
ATOM 1751 C CA . VAL A 1 224 ? 12.165 39.250 14.632 1.00 9.82 249 VAL A CA 1
ATOM 1752 C C . VAL A 1 224 ? 11.565 40.266 15.588 1.00 9.15 249 VAL A C 1
ATOM 1753 O O . VAL A 1 224 ? 11.340 39.935 16.746 1.00 10.60 249 VAL A O 1
ATOM 1757 N N . GLY A 1 225 ? 11.321 41.478 15.093 1.00 8.68 250 GLY A N 1
ATOM 1758 C CA . GLY A 1 225 ? 10.913 42.573 15.957 1.00 7.67 250 GLY A CA 1
ATOM 1759 C C . GLY A 1 225 ? 9.465 42.998 16.028 1.00 8.17 250 GLY A C 1
ATOM 1760 O O . GLY A 1 225 ? 8.569 42.294 15.569 1.00 9.15 250 GLY A O 1
ATOM 1761 N N . GLY A 1 226 ? 9.251 44.155 16.646 1.00 8.24 251 GLY A N 1
ATOM 1762 C CA . GLY A 1 226 ? 7.891 44.668 16.813 1.00 8.74 251 GLY A CA 1
ATOM 1763 C C . GLY A 1 226 ? 7.959 46.015 17.485 1.00 9.86 251 GLY A C 1
ATOM 1764 O O . GLY A 1 226 ? 8.995 46.687 17.424 1.00 8.25 251 GLY A O 1
ATOM 1765 N N . HIS A 1 227 ? 6.847 46.389 18.121 1.00 9.24 252 HIS A N 1
ATOM 1766 C CA . HIS A 1 227 ? 6.719 47.631 18.894 1.00 11.91 252 HIS A CA 1
ATOM 1767 C C . HIS A 1 227 ? 6.585 48.907 18.090 1.00 11.08 252 HIS A C 1
ATOM 1768 O O . HIS A 1 227 ? 5.592 49.633 18.268 1.00 12.44 252 HIS A O 1
ATOM 1775 N N . SER A 1 228 ? 7.549 49.188 17.209 1.00 11.70 253 SER A N 1
ATOM 1776 C CA . SER A 1 228 ? 7.475 50.405 16.407 1.00 11.29 253 SER A CA 1
ATOM 1777 C C . SER A 1 228 ? 6.352 50.334 15.365 1.00 12.35 253 SER A C 1
ATOM 1778 O O . SER A 1 228 ? 5.867 51.372 14.888 1.00 13.91 253 SER A O 1
ATOM 1781 N N . GLN A 1 229 ? 5.924 49.109 15.058 1.00 11.97 254 GLN A N 1
ATOM 1782 C CA . GLN A 1 229 ? 4.841 48.810 14.131 1.00 12.83 254 GLN A CA 1
ATOM 1783 C C . GLN A 1 229 ? 5.090 49.313 12.732 1.00 12.37 254 GLN A C 1
ATOM 1784 O O . GLN A 1 229 ? 4.412 50.232 12.226 1.00 13.79 254 GLN A O 1
ATOM 1790 N N . ASP A 1 230 ? 6.101 48.702 12.123 1.00 12.92 255 ASP A N 1
ATOM 1791 C CA . ASP A 1 230 ? 6.450 49.030 10.770 1.00 14.15 255 ASP A CA 1
ATOM 1792 C C . ASP A 1 230 ? 6.831 47.826 9.980 1.00 13.15 255 ASP A C 1
ATOM 1793 O O . ASP A 1 230 ? 7.238 46.805 10.539 1.00 12.02 255 ASP A O 1
ATOM 1798 N N . PRO A 1 231 ? 6.620 47.894 8.664 1.00 12.13 256 PRO A N 1
ATOM 1799 C CA . PRO A 1 231 ? 7.040 46.762 7.832 1.00 11.87 256 PRO A CA 1
ATOM 1800 C C . PRO A 1 231 ? 8.514 47.189 7.624 1.00 12.41 256 PRO A C 1
ATOM 1801 O O . PRO A 1 231 ? 8.765 48.291 7.097 1.00 13.56 256 PRO A O 1
ATOM 1805 N N . VAL A 1 232 ? 9.485 46.395 8.080 1.00 10.83 257 VAL A N 1
ATOM 1806 C CA . VAL A 1 232 ? 10.880 46.787 7.884 1.00 10.59 257 VAL A CA 1
ATOM 1807 C C . VAL A 1 232 ? 11.314 46.324 6.502 1.00 10.87 257 VAL A C 1
ATOM 1808 O O . VAL A 1 232 ? 11.709 45.182 6.315 1.00 11.48 257 VAL A O 1
ATOM 1812 N N . CYS A 1 233 ? 11.189 47.247 5.549 1.00 10.96 258 CYS A N 1
ATOM 1813 C CA . CYS A 1 233 ? 11.543 47.039 4.145 1.00 11.03 258 CYS A CA 1
ATOM 1814 C C . CYS A 1 233 ? 12.366 48.270 3.837 1.00 11.46 258 CYS A C 1
ATOM 1815 O O . CYS A 1 233 ? 11.847 49.357 3.905 1.00 13.16 258 CYS A O 1
ATOM 1818 N N . MET A 1 234 ? 13.649 48.078 3.514 1.00 13.01 259 MET A N 1
ATOM 1819 C CA . MET A 1 234 ? 14.559 49.194 3.301 1.00 14.52 259 MET A CA 1
ATOM 1820 C C . MET A 1 234 ? 14.538 49.809 1.905 1.00 15.89 259 MET A C 1
ATOM 1821 O O . MET A 1 234 ? 14.475 49.088 0.904 1.00 15.14 259 MET A O 1
ATOM 1826 N N . ALA A 1 235 ? 14.597 51.140 1.860 1.00 16.93 260 ALA A N 1
ATOM 1827 C CA . ALA A 1 235 ? 14.603 51.892 0.594 1.00 18.47 260 ALA A CA 1
ATOM 1828 C C . ALA A 1 235 ? 16.032 52.206 0.213 1.00 20.88 260 ALA A C 1
ATOM 1829 O O . ALA A 1 235 ? 16.379 52.311 -0.967 1.00 23.75 260 ALA A O 1
ATOM 1831 N N . ALA A 1 236 ? 16.845 52.397 1.233 1.00 21.32 261 ALA A N 1
ATOM 1832 C CA . ALA A 1 236 ? 18.249 52.714 1.072 1.00 22.90 261 ALA A CA 1
ATOM 1833 C C . ALA A 1 236 ? 18.896 52.251 2.357 1.00 22.90 261 ALA A C 1
ATOM 1834 O O . ALA A 1 236 ? 18.205 51.883 3.314 1.00 22.45 261 ALA A O 1
ATOM 1836 N N . GLU A 1 237 ? 20.219 52.273 2.392 1.00 22.71 262 GLU A N 1
ATOM 1837 C CA . GLU A 1 237 ? 20.910 51.844 3.586 1.00 22.48 262 GLU A CA 1
ATOM 1838 C C . GLU A 1 237 ? 20.412 52.693 4.746 1.00 20.76 262 GLU A C 1
ATOM 1839 O O . GLU A 1 237 ? 20.354 53.915 4.656 1.00 21.52 262 GLU A O 1
ATOM 1845 N N . ASN A 1 238 ? 20.040 52.028 5.828 1.00 18.75 263 ASN A N 1
ATOM 1846 C CA . ASN A 1 238 ? 19.556 52.694 7.023 1.00 17.94 263 ASN A CA 1
ATOM 1847 C C . ASN A 1 238 ? 18.324 53.557 6.874 1.00 17.44 263 ASN A C 1
ATOM 1848 O O . ASN A 1 238 ? 18.100 54.447 7.688 1.00 17.90 263 ASN A O 1
ATOM 1853 N N . LYS A 1 239 ? 17.521 53.304 5.841 1.00 16.42 264 LYS A N 1
ATOM 1854 C CA . LYS A 1 239 ? 16.319 54.079 5.635 1.00 16.09 264 LYS A CA 1
ATOM 1855 C C . LYS A 1 239 ? 15.166 53.162 5.236 1.00 16.03 264 LYS A C 1
ATOM 1856 O O . LYS A 1 239 ? 15.183 52.584 4.160 1.00 16.09 264 LYS A O 1
ATOM 1862 N N . LYS A 1 240 ? 14.179 53.009 6.109 1.00 14.90 265 LYS A N 1
ATOM 1863 C CA . LYS A 1 240 ? 13.026 52.187 5.755 1.00 13.44 265 LYS A CA 1
ATOM 1864 C C . LYS A 1 240 ? 12.199 52.886 4.694 1.00 13.94 265 LYS A C 1
ATOM 1865 O O . LYS A 1 240 ? 12.167 54.117 4.620 1.00 15.12 265 LYS A O 1
ATOM 1871 N N . GLN A 1 241 ? 11.536 52.090 3.872 1.00 14.14 266 GLN A N 1
ATOM 1872 C CA . GLN A 1 241 ? 10.604 52.639 2.913 1.00 15.49 266 GLN A CA 1
ATOM 1873 C C . GLN A 1 241 ? 9.514 53.361 3.705 1.00 16.00 266 GLN A C 1
ATOM 1874 O O . GLN A 1 241 ? 9.120 52.952 4.822 1.00 15.75 266 GLN A O 1
ATOM 1880 N N . VAL A 1 242 ? 9.001 54.418 3.097 1.00 19.04 267 VAL A N 1
ATOM 1881 C CA . VAL A 1 242 ? 7.892 55.166 3.647 1.00 21.25 267 VAL A CA 1
ATOM 1882 C C . VAL A 1 242 ? 6.734 54.709 2.738 1.00 21.15 267 VAL A C 1
ATOM 1883 O O . VAL A 1 242 ? 6.893 54.613 1.523 1.00 22.89 267 VAL A O 1
ATOM 1887 N N . ASP A 1 243 ? 5.573 54.438 3.301 1.00 22.54 268 ASP A N 1
ATOM 1888 C CA . ASP A 1 243 ? 4.453 53.994 2.488 1.00 22.08 268 ASP A CA 1
ATOM 1889 C C . ASP A 1 243 ? 4.731 52.730 1.694 1.00 19.91 268 ASP A C 1
ATOM 1890 O O . ASP A 1 243 ? 4.458 52.657 0.496 1.00 20.90 268 ASP A O 1
ATOM 1895 N N . TYR A 1 244 ? 5.287 51.733 2.367 1.00 15.66 269 TYR A N 1
ATOM 1896 C CA . TYR A 1 244 ? 5.543 50.461 1.737 1.00 13.37 269 TYR A CA 1
ATOM 1897 C C . TYR A 1 244 ? 4.233 49.898 1.174 1.00 13.83 269 TYR A C 1
ATOM 1898 O O . TYR A 1 244 ? 3.203 49.922 1.844 1.00 14.00 269 TYR A O 1
ATOM 1907 N N . VAL A 1 245 ? 4.284 49.377 -0.050 1.00 13.54 270 VAL A N 1
ATOM 1908 C CA . VAL A 1 245 ? 3.104 48.835 -0.698 1.00 12.97 270 VAL A CA 1
ATOM 1909 C C . VAL A 1 245 ? 3.019 47.318 -0.623 1.00 11.69 270 VAL A C 1
ATOM 1910 O O . VAL A 1 245 ? 3.941 46.606 -1.036 1.00 12.34 270 VAL A O 1
ATOM 1914 N N . PRO A 1 246 ? 1.900 46.794 -0.094 1.00 12.22 271 PRO A N 1
ATOM 1915 C CA . PRO A 1 246 ? 1.728 45.344 -0.002 1.00 12.10 271 PRO A CA 1
ATOM 1916 C C . PRO A 1 246 ? 1.938 44.684 -1.370 1.00 11.61 271 PRO A C 1
ATOM 1917 O O . PRO A 1 246 ? 1.477 45.193 -2.404 1.00 12.24 271 PRO A O 1
ATOM 1921 N N . GLY A 1 247 ? 2.586 43.531 -1.355 1.00 11.85 272 GLY A N 1
ATOM 1922 C CA . GLY A 1 247 ? 2.819 42.778 -2.570 1.00 13.28 272 GLY A CA 1
ATOM 1923 C C . GLY A 1 247 ? 4.089 43.163 -3.313 1.00 13.03 272 GLY A C 1
ATOM 1924 O O . GLY A 1 247 ? 4.399 42.538 -4.332 1.00 15.24 272 GLY A O 1
ATOM 1925 N N . THR A 1 248 ? 4.822 44.157 -2.817 1.00 12.64 273 THR A N 1
ATOM 1926 C CA . THR A 1 248 ? 6.065 44.588 -3.487 1.00 12.83 273 THR A CA 1
ATOM 1927 C C . THR A 1 248 ? 7.270 44.028 -2.737 1.00 14.37 273 THR A C 1
ATOM 1928 O O . THR A 1 248 ? 7.146 43.577 -1.587 1.00 13.59 273 THR A O 1
ATOM 1932 N N . PRO A 1 249 ? 8.454 44.055 -3.364 1.00 14.44 274 PRO A N 1
ATOM 1933 C CA . PRO A 1 249 ? 9.653 43.525 -2.716 1.00 13.55 274 PRO A CA 1
ATOM 1934 C C . PRO A 1 249 ? 9.932 44.209 -1.399 1.00 12.08 274 PRO A C 1
ATOM 1935 O O . PRO A 1 249 ? 9.666 45.405 -1.242 1.00 13.91 274 PRO A O 1
ATOM 1939 N N . CYS A 1 250 ? 10.440 43.425 -0.457 1.00 12.75 275 CYS A N 1
ATOM 1940 C CA . CYS A 1 250 ? 10.761 43.936 0.868 1.00 13.11 275 CYS A 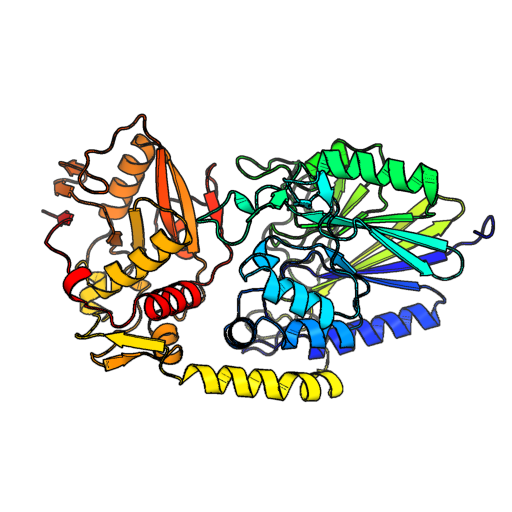CA 1
ATOM 1941 C C . CYS A 1 250 ? 12.134 43.451 1.222 1.00 12.62 275 CYS A C 1
ATOM 1942 O O . CYS A 1 250 ? 12.367 42.249 1.353 1.00 13.92 275 CYS A O 1
ATOM 1945 N N . LYS A 1 251 ? 13.062 44.395 1.333 1.00 12.88 276 LYS A N 1
ATOM 1946 C CA . LYS A 1 251 ? 14.433 44.063 1.700 1.00 13.84 276 LYS A CA 1
ATOM 1947 C C . LYS A 1 251 ? 14.555 44.328 3.197 1.00 13.27 276 LYS A C 1
ATOM 1948 O O . LYS A 1 251 ? 14.465 45.462 3.635 1.00 13.44 276 LYS A O 1
ATOM 1954 N N . PRO A 1 252 ? 14.764 43.282 3.997 1.00 13.55 277 PRO A N 1
ATOM 1955 C CA . PRO A 1 252 ? 14.887 43.529 5.436 1.00 13.11 277 PRO A CA 1
ATOM 1956 C C . PRO A 1 252 ? 16.184 44.263 5.785 1.00 14.52 277 PRO A C 1
ATOM 1957 O O . PRO A 1 252 ? 17.097 44.397 4.954 1.00 13.57 277 PRO A O 1
ATOM 1961 N N . ASP A 1 253 ? 16.271 44.770 7.009 1.00 14.39 278 ASP A N 1
ATOM 1962 C CA . ASP A 1 253 ? 17.474 45.491 7.386 1.00 14.64 278 ASP A CA 1
ATOM 1963 C C . ASP A 1 253 ? 18.526 44.464 7.774 1.00 16.12 278 ASP A C 1
ATOM 1964 O O . ASP A 1 253 ? 18.200 43.326 8.138 1.00 17.58 278 ASP A O 1
ATOM 1969 N N . GLN A 1 254 ? 19.788 44.822 7.603 1.00 15.94 279 GLN A N 1
ATOM 1970 C CA . GLN A 1 254 ? 20.864 43.942 8.034 1.00 16.50 279 GLN A CA 1
ATOM 1971 C C . GLN A 1 254 ? 21.845 44.887 8.691 1.00 14.67 279 GLN A C 1
ATOM 1972 O O . GLN A 1 254 ? 22.300 45.869 8.083 1.00 17.11 279 GLN A O 1
ATOM 1978 N N . GLN A 1 255 ? 22.134 44.605 9.950 1.00 14.16 280 GLN A N 1
ATOM 1979 C CA . GLN A 1 255 ? 23.016 45.427 10.751 1.00 13.27 280 GLN A CA 1
ATOM 1980 C C . GLN A 1 255 ? 24.010 44.556 11.459 1.00 13.47 280 GLN A C 1
ATOM 1981 O O . GLN A 1 255 ? 23.628 43.652 12.175 1.00 13.86 280 GLN A O 1
ATOM 1987 N N . ASN A 1 256 ? 25.299 44.821 11.230 1.00 14.57 281 ASN A N 1
ATOM 1988 C CA . ASN A 1 256 ? 26.347 44.053 11.890 1.00 14.95 281 ASN A CA 1
ATOM 1989 C C . ASN A 1 256 ? 26.144 42.560 11.677 1.00 13.99 281 ASN A C 1
ATOM 1990 O O . ASN A 1 256 ? 26.297 41.761 12.592 1.00 14.67 281 ASN A O 1
ATOM 1995 N N . GLY A 1 257 ? 25.795 42.203 10.440 1.00 15.35 282 GLY A N 1
ATOM 1996 C CA . GLY A 1 257 ? 25.586 40.817 10.073 1.00 15.22 282 GLY A CA 1
ATOM 1997 C C . GLY A 1 257 ? 24.329 40.146 10.584 1.00 15.05 282 GLY A C 1
ATOM 1998 O O . GLY A 1 257 ? 24.155 38.940 10.416 1.00 16.88 282 GLY A O 1
ATOM 1999 N N . ILE A 1 258 ? 23.439 40.938 11.184 1.00 12.72 283 ILE A N 1
ATOM 2000 C CA . ILE A 1 258 ? 22.206 40.407 11.763 1.00 12.15 283 ILE A CA 1
ATOM 2001 C C . ILE A 1 258 ? 21.000 40.981 11.035 1.00 11.64 283 ILE A C 1
ATOM 2002 O O . ILE A 1 258 ? 20.856 42.203 10.928 1.00 12.69 283 ILE A O 1
ATOM 2007 N N . TRP A 1 259 ? 20.151 40.105 10.523 1.00 10.06 284 TRP A N 1
ATOM 2008 C CA . TRP A 1 259 ? 18.965 40.565 9.818 1.00 11.49 284 TRP A CA 1
ATOM 2009 C C . TRP A 1 259 ? 17.960 41.054 10.824 1.00 10.98 284 TRP A C 1
ATOM 2010 O O . TRP A 1 259 ? 17.804 40.442 11.857 1.00 13.39 284 TRP A O 1
ATOM 2021 N N . ILE A 1 260 ? 17.277 42.144 10.507 1.00 11.03 285 ILE A N 1
ATOM 2022 C CA . ILE A 1 260 ? 16.251 42.679 11.414 1.00 10.70 285 ILE A CA 1
ATOM 2023 C C . ILE A 1 260 ? 14.973 42.805 10.574 1.00 11.49 285 ILE A C 1
ATOM 2024 O O . ILE A 1 260 ? 14.966 43.453 9.526 1.00 11.66 285 ILE A O 1
ATOM 2029 N N . VAL A 1 261 ? 13.901 42.175 11.028 1.00 9.91 286 VAL A N 1
ATOM 2030 C CA . VAL A 1 261 ? 12.645 42.176 10.302 1.00 8.74 286 VAL A CA 1
ATOM 2031 C C . VAL A 1 261 ? 11.500 42.624 11.185 1.00 10.15 286 VAL A C 1
ATOM 2032 O O . VAL A 1 261 ? 11.625 42.630 12.412 1.00 8.95 286 VAL A O 1
ATOM 2036 N N . GLN A 1 262 ? 10.395 43.010 10.553 1.00 8.65 287 GLN A N 1
ATOM 2037 C CA . GLN A 1 262 ? 9.189 43.385 11.314 1.00 9.49 287 GLN A CA 1
ATOM 2038 C C . GLN A 1 262 ? 8.036 43.356 10.315 1.00 10.18 287 GLN A C 1
ATOM 2039 O O . GLN A 1 262 ? 8.203 43.791 9.185 1.00 9.37 287 GLN A O 1
ATOM 2045 N N . ALA A 1 263 ? 6.879 42.851 10.739 1.00 8.45 288 ALA A N 1
ATOM 2046 C CA . ALA A 1 263 ? 5.746 42.698 9.849 1.00 8.95 288 ALA A CA 1
ATOM 2047 C C . ALA A 1 263 ? 4.574 43.637 10.102 1.00 8.53 288 ALA A C 1
ATOM 2048 O O . ALA A 1 263 ? 3.423 43.232 10.016 1.00 9.75 288 ALA A O 1
ATOM 2050 N N . HIS A 1 264 ? 4.903 44.870 10.456 1.00 9.22 289 HIS A N 1
ATOM 2051 C CA . HIS A 1 264 ? 3.954 45.939 10.681 1.00 8.25 289 HIS A CA 1
ATOM 2052 C C . HIS A 1 264 ? 3.051 45.745 11.890 1.00 9.32 289 HIS A C 1
ATOM 2053 O O . HIS A 1 264 ? 3.501 45.959 13.000 1.00 9.91 289 HIS A O 1
ATOM 2060 N N . GLU A 1 265 ? 1.818 45.295 11.706 1.00 8.40 290 GLU A N 1
ATOM 2061 C CA . GLU A 1 265 ? 0.907 45.160 12.849 1.00 8.70 290 GLU A CA 1
ATOM 2062 C C . GLU A 1 265 ? -0.371 44.461 12.408 1.00 7.93 290 GLU A C 1
ATOM 2063 O O . GLU A 1 265 ? -0.586 44.275 11.216 1.00 8.31 290 GLU A O 1
ATOM 2069 N N . TRP A 1 266 ? -1.172 44.054 13.401 1.00 8.89 291 TRP A N 1
ATOM 2070 C CA . TRP A 1 266 ? -2.529 43.558 13.197 1.00 8.68 291 TRP A CA 1
ATOM 2071 C C . TRP A 1 266 ? -2.736 42.368 12.297 1.00 8.79 291 TRP A C 1
ATOM 2072 O O . TRP A 1 266 ? -3.826 42.227 11.734 1.00 8.86 291 TRP A O 1
ATOM 2083 N N . GLY A 1 267 ? -1.723 41.524 12.154 1.00 7.70 292 GLY A N 1
ATOM 2084 C CA . GLY A 1 267 ? -1.864 40.395 11.259 1.00 9.24 292 GLY A CA 1
ATOM 2085 C C . GLY A 1 267 ? -1.949 40.839 9.789 1.00 9.32 292 GLY A C 1
ATOM 2086 O O . GLY A 1 267 ? -2.418 40.086 8.933 1.00 9.38 292 GLY A O 1
ATOM 2087 N N . LYS A 1 268 ? -1.448 42.035 9.471 1.00 8.00 293 LYS A N 1
ATOM 2088 C CA . LYS A 1 268 ? -1.534 42.523 8.098 1.00 8.04 293 LYS A CA 1
ATOM 2089 C C . LYS A 1 268 ? -0.633 41.716 7.177 1.00 9.27 293 LYS A C 1
ATOM 2090 O O . LYS A 1 268 ? -0.907 41.573 5.998 1.00 9.78 293 LYS A O 1
ATOM 2096 N N . TYR A 1 269 ? 0.464 41.217 7.726 1.00 8.38 294 TYR A N 1
ATOM 2097 C CA . TYR A 1 269 ? 1.400 40.407 6.929 1.00 8.51 294 TYR A CA 1
ATOM 2098 C C . TYR A 1 269 ? 1.936 39.247 7.717 1.00 10.04 294 TYR A C 1
ATOM 2099 O O . TYR A 1 269 ? 1.987 39.285 8.936 1.00 9.46 294 TYR A O 1
ATOM 2108 N N . VAL A 1 270 ? 2.372 38.219 7.004 1.00 8.95 295 VAL A N 1
ATOM 2109 C CA . VAL A 1 270 ? 3.143 37.167 7.646 1.00 8.04 295 VAL A CA 1
ATOM 2110 C C . VAL A 1 270 ? 4.488 37.317 6.921 1.00 9.78 295 VAL A C 1
ATOM 2111 O O . VAL A 1 270 ? 4.564 37.195 5.695 1.00 9.61 295 VAL A O 1
ATOM 2115 N N . GLY A 1 271 ? 5.531 37.665 7.674 1.00 8.71 296 GLY A N 1
ATOM 2116 C CA . GLY A 1 271 ? 6.854 37.804 7.080 1.00 10.03 296 GLY A CA 1
ATOM 2117 C C . GLY A 1 271 ? 7.396 36.405 6.859 1.00 10.35 296 GLY A C 1
ATOM 2118 O O . GLY A 1 271 ? 7.083 35.486 7.616 1.00 10.44 296 GLY A O 1
ATOM 2119 N N . ARG A 1 272 ? 8.194 36.237 5.802 1.00 9.85 297 ARG A N 1
ATOM 2120 C CA . ARG A 1 272 ? 8.761 34.922 5.487 1.00 10.46 297 ARG A CA 1
ATOM 2121 C C . ARG A 1 272 ? 10.223 35.064 5.140 1.00 11.27 297 ARG A C 1
ATOM 2122 O O . ARG A 1 272 ? 10.561 35.630 4.102 1.00 11.49 297 ARG A O 1
ATOM 2130 N N . ALA A 1 273 ? 11.093 34.556 6.016 1.00 10.90 298 ALA A N 1
ATOM 2131 C CA . ALA A 1 273 ? 12.535 34.620 5.794 1.00 10.99 298 ALA A CA 1
ATOM 2132 C C . ALA A 1 273 ? 12.986 33.194 5.552 1.00 11.50 298 ALA A C 1
ATOM 2133 O O . ALA A 1 273 ? 12.858 32.340 6.421 1.00 13.39 298 ALA A O 1
ATOM 2135 N N . ASP A 1 274 ? 13.473 32.915 4.345 1.00 12.26 299 ASP A N 1
ATOM 2136 C CA . ASP A 1 274 ? 13.938 31.572 4.015 1.00 13.17 299 ASP A CA 1
ATOM 2137 C C . ASP A 1 274 ? 15.458 31.545 4.161 1.00 13.23 299 ASP A C 1
ATOM 2138 O O . ASP A 1 274 ? 16.146 32.360 3.563 1.00 14.79 299 ASP A O 1
ATOM 2143 N N . PHE A 1 275 ? 15.956 30.606 4.964 1.00 14.07 300 PHE A N 1
ATOM 2144 C CA . PHE A 1 275 ? 17.373 30.458 5.228 1.00 14.70 300 PHE A CA 1
ATOM 2145 C C . PHE A 1 275 ? 17.882 29.097 4.803 1.00 15.70 300 PHE A C 1
ATOM 2146 O O . PHE A 1 275 ? 17.133 28.134 4.686 1.00 17.17 300 PHE A O 1
ATOM 2154 N N . GLU A 1 276 ? 19.186 29.045 4.608 1.00 17.77 301 GLU A N 1
ATOM 2155 C CA . GLU A 1 276 ? 19.864 27.801 4.312 1.00 18.37 301 GLU A CA 1
ATOM 2156 C C . GLU A 1 276 ? 20.997 27.754 5.332 1.00 17.51 301 GLU A C 1
ATOM 2157 O O . GLU A 1 276 ? 21.784 28.690 5.438 1.00 18.41 301 GLU A O 1
ATOM 2163 N N . PHE A 1 277 ? 21.038 26.682 6.120 1.00 18.35 302 PHE A N 1
ATOM 2164 C CA . PHE A 1 277 ? 22.088 26.503 7.113 1.00 19.53 302 PHE A CA 1
ATOM 2165 C C . PHE A 1 277 ? 23.013 25.365 6.656 1.00 19.00 302 PHE A C 1
ATOM 2166 O O . PHE A 1 277 ? 22.539 24.301 6.283 1.00 20.74 302 PHE A O 1
ATOM 2174 N N . ARG A 1 278 ? 24.319 25.612 6.679 1.00 21.02 303 ARG A N 1
ATOM 2175 C CA . ARG A 1 278 ? 25.292 24.582 6.297 1.00 21.27 303 ARG A CA 1
ATOM 2176 C C . ARG A 1 278 ? 26.585 24.811 7.064 1.00 21.23 303 ARG A C 1
ATOM 2177 O O . ARG A 1 278 ? 27.172 25.880 6.995 1.00 22.45 303 ARG A O 1
ATOM 2185 N N . ASN A 1 279 ? 27.013 23.796 7.806 1.00 23.59 304 ASN A N 1
ATOM 2186 C CA . ASN A 1 279 ? 28.231 23.875 8.605 1.00 26.22 304 ASN A CA 1
ATOM 2187 C C . ASN A 1 279 ? 28.392 25.147 9.443 1.00 28.01 304 ASN A C 1
ATOM 2188 O O . ASN A 1 279 ? 29.468 25.758 9.467 1.00 28.00 304 ASN A O 1
ATOM 2193 N N . GLY A 1 280 ? 27.329 25.541 10.143 1.00 27.84 305 GLY A N 1
ATOM 2194 C CA . GLY A 1 280 ? 27.395 26.731 10.980 1.00 28.74 305 GLY A CA 1
ATOM 2195 C C . GLY A 1 280 ? 27.018 28.041 10.308 1.00 28.87 305 GLY A C 1
ATOM 2196 O O . GLY A 1 280 ? 26.782 29.046 10.979 1.00 29.36 305 GLY A O 1
ATOM 2197 N N . GLU A 1 281 ? 26.957 28.052 8.984 1.00 29.62 306 GLU A N 1
ATOM 2198 C CA . GLU A 1 281 ? 26.611 29.291 8.304 1.00 31.11 306 GLU A CA 1
ATOM 2199 C C . GLU A 1 281 ? 25.118 29.416 8.040 1.00 29.85 306 GLU A C 1
ATOM 2200 O O . GLU A 1 281 ? 24.520 28.534 7.435 1.00 29.47 306 GLU A O 1
ATOM 2206 N N . MET A 1 282 ? 24.523 30.501 8.536 1.00 29.21 307 MET A N 1
ATOM 2207 C CA . MET A 1 282 ? 23.095 30.777 8.357 1.00 28.14 307 MET A CA 1
ATOM 2208 C C . MET A 1 282 ? 22.995 31.823 7.266 1.00 27.55 307 MET A C 1
ATOM 2209 O O . MET A 1 282 ? 23.388 32.971 7.469 1.00 29.67 307 MET A O 1
ATOM 2214 N N . LYS A 1 283 ? 22.485 31.440 6.107 1.00 25.36 308 LYS A N 1
ATOM 2215 C CA . LYS A 1 283 ? 22.381 32.379 5.013 1.00 24.69 308 LYS A CA 1
ATOM 2216 C C . LYS A 1 283 ? 20.933 32.628 4.631 1.00 22.74 308 LYS A C 1
ATOM 2217 O O . LYS A 1 283 ? 20.174 31.681 4.443 1.00 21.43 308 LYS A O 1
ATOM 2223 N N . MET A 1 284 ? 20.547 33.900 4.548 1.00 21.76 309 MET A N 1
ATOM 2224 C CA . MET A 1 284 ? 19.181 34.222 4.144 1.00 22.42 309 MET A CA 1
ATOM 2225 C C . MET A 1 284 ? 19.132 34.164 2.625 1.00 20.78 309 MET A C 1
ATOM 2226 O O . MET A 1 284 ? 19.887 34.871 1.946 1.00 23.57 309 MET A O 1
ATOM 2231 N N . VAL A 1 285 ? 18.240 33.333 2.105 1.00 18.17 310 VAL A N 1
ATOM 2232 C CA . VAL A 1 285 ? 18.085 33.129 0.664 1.00 19.00 310 VAL A CA 1
ATOM 2233 C C . VAL A 1 285 ? 16.918 33.921 0.068 1.00 18.47 310 VAL A C 1
ATOM 2234 O O . VAL A 1 285 ? 16.906 34.234 -1.123 1.00 19.36 310 VAL A O 1
ATOM 2238 N N . ASN A 1 286 ? 15.921 34.239 0.883 1.00 15.80 311 ASN A N 1
ATOM 2239 C CA . ASN A 1 286 ? 14.803 35.023 0.369 1.00 15.43 311 ASN A CA 1
ATOM 2240 C C . ASN A 1 286 ? 14.077 35.653 1.537 1.00 14.19 311 ASN A C 1
ATOM 2241 O O . ASN A 1 286 ? 14.089 35.120 2.639 1.00 16.52 311 ASN A O 1
ATOM 2246 N N . TYR A 1 287 ? 13.470 36.794 1.278 1.00 12.63 312 TYR A N 1
ATOM 2247 C CA . TYR A 1 287 ? 12.671 37.438 2.312 1.00 11.88 312 TYR A CA 1
ATOM 2248 C C . TYR A 1 287 ? 11.509 38.138 1.651 1.00 11.83 312 TYR A C 1
ATOM 2249 O O . TYR A 1 287 ? 11.658 38.770 0.596 1.00 12.95 312 TYR A O 1
ATOM 2258 N N . GLN A 1 288 ? 10.338 38.031 2.262 1.00 11.44 313 GLN A N 1
ATOM 2259 C CA . GLN A 1 288 ? 9.196 38.767 1.752 1.00 9.71 313 GLN A CA 1
ATOM 2260 C C . GLN A 1 288 ? 8.182 38.998 2.860 1.00 11.02 313 GLN A C 1
ATOM 2261 O O . GLN A 1 288 ? 8.239 38.345 3.904 1.00 11.19 313 GLN A O 1
ATOM 2267 N N . LEU A 1 289 ? 7.308 39.974 2.660 1.00 10.67 314 LEU A N 1
ATOM 2268 C CA . LEU A 1 289 ? 6.195 40.196 3.588 1.00 9.87 314 LEU A CA 1
ATOM 2269 C C . LEU A 1 289 ? 5.008 39.698 2.772 1.00 9.55 314 LEU A C 1
ATOM 2270 O O . LEU A 1 289 ? 4.785 40.185 1.650 1.00 11.26 314 LEU A O 1
ATOM 2275 N N . ILE A 1 290 ? 4.255 38.727 3.304 1.00 9.35 315 ILE A N 1
ATOM 2276 C CA . ILE A 1 290 ? 3.113 38.178 2.571 1.00 9.87 315 ILE A CA 1
ATOM 2277 C C . ILE A 1 290 ? 1.861 38.796 3.155 1.00 11.56 315 ILE A C 1
ATOM 2278 O O . ILE A 1 290 ? 1.521 38.547 4.308 1.00 11.01 315 ILE A O 1
ATOM 2283 N N . PRO A 1 291 ? 1.177 39.639 2.379 1.00 10.78 316 PRO A N 1
ATOM 2284 C CA . PRO A 1 291 ? -0.046 40.283 2.873 1.00 10.48 316 PRO A CA 1
ATOM 2285 C C . PRO A 1 291 ? -1.154 39.274 3.181 1.00 10.29 316 PRO A C 1
ATOM 2286 O O . PRO A 1 291 ? -1.261 38.236 2.510 1.00 10.58 316 PRO A O 1
ATOM 2290 N N . VAL A 1 292 ? -1.967 39.558 4.199 1.00 9.10 317 VAL A N 1
ATOM 2291 C CA . VAL A 1 292 ? -3.073 38.670 4.497 1.00 8.04 317 VAL A CA 1
ATOM 2292 C C . VAL A 1 292 ? -4.342 39.405 4.080 1.00 10.19 317 VAL A C 1
ATOM 2293 O O . VAL A 1 292 ? -4.984 40.086 4.873 1.00 9.87 317 VAL A O 1
ATOM 2297 N N . ASN A 1 293 ? -4.674 39.264 2.801 1.00 9.15 318 ASN A N 1
ATOM 2298 C CA . ASN A 1 293 ? -5.860 39.894 2.242 1.00 10.11 318 ASN A CA 1
ATOM 2299 C C . ASN A 1 293 ? -5.916 41.394 2.397 1.00 12.63 318 ASN A C 1
ATOM 2300 O O . ASN A 1 293 ? -6.977 41.968 2.627 1.00 11.53 318 ASN A O 1
ATOM 2305 N N . LEU A 1 294 ? -4.768 42.057 2.227 1.00 10.49 319 LEU A N 1
ATOM 2306 C CA . LEU A 1 294 ? -4.795 43.496 2.320 1.00 11.86 319 LEU A CA 1
ATOM 2307 C C . LEU A 1 294 ? -5.424 44.019 1.014 1.00 13.50 319 LEU A C 1
ATOM 2308 O O . LEU A 1 294 ? -5.263 43.418 -0.048 1.00 14.27 319 LEU A O 1
ATOM 2313 N N . LYS A 1 295 ? -6.151 45.120 1.125 1.00 15.13 320 LYS A N 1
ATOM 2314 C CA . LYS A 1 295 ? -6.816 45.708 -0.036 1.00 17.35 320 LYS A CA 1
ATOM 2315 C C . LYS A 1 295 ? -6.517 47.181 -0.210 1.00 17.60 320 LYS A C 1
ATOM 2316 O O . LYS A 1 295 ? -6.402 47.921 0.780 1.00 18.19 320 LYS A O 1
ATOM 2322 N N . LYS A 1 296 ? -6.403 47.570 -1.490 1.00 21.31 321 LYS A N 1
ATOM 2323 C CA . LYS A 1 296 ? -6.152 48.953 -1.937 1.00 24.38 321 LYS A CA 1
ATOM 2324 C C . LYS A 1 296 ? -7.575 49.520 -2.103 1.00 26.46 321 LYS A C 1
ATOM 2325 O O . LYS A 1 296 ? -8.367 48.948 -2.832 1.00 26.34 321 LYS A O 1
ATOM 2331 N N . LYS A 1 297 ? -7.883 50.637 -1.448 1.00 29.36 322 LYS A N 1
ATOM 2332 C CA . LYS A 1 297 ? -9.243 51.163 -1.440 1.00 32.59 322 LYS A CA 1
ATOM 2333 C C . LYS A 1 297 ? -10.268 50.176 -2.082 1.00 34.56 322 LYS A C 1
ATOM 2334 O O . LYS A 1 297 ? -11.021 50.480 -3.048 1.00 36.41 322 LYS A O 1
ATOM 2340 N N . ARG A 1 298 ? -10.183 48.965 -1.508 1.00 34.97 332 ARG A N 1
ATOM 2341 C CA . ARG A 1 298 ? -10.989 47.746 -1.720 1.00 30.31 332 ARG A CA 1
ATOM 2342 C C . ARG A 1 298 ? -10.794 46.606 -2.746 1.00 27.23 332 ARG A C 1
ATOM 2343 O O . ARG A 1 298 ? -11.692 45.768 -2.948 1.00 26.45 332 ARG A O 1
ATOM 2351 N N . VAL A 1 299 ? -9.599 46.505 -3.292 1.00 23.07 333 VAL A N 1
ATOM 2352 C CA . VAL A 1 299 ? -9.288 45.402 -4.184 1.00 20.36 333 VAL A CA 1
ATOM 2353 C C . VAL A 1 299 ? -7.991 44.752 -3.653 1.00 19.12 333 VAL A C 1
ATOM 2354 O O . VAL A 1 299 ? -7.109 45.446 -3.170 1.00 21.22 333 VAL A O 1
ATOM 2358 N N . LEU A 1 300 ? -7.902 43.432 -3.737 1.00 19.30 334 LEU A N 1
ATOM 2359 C CA . LEU A 1 300 ? -6.726 42.709 -3.229 1.00 17.18 334 LEU A CA 1
ATOM 2360 C C . LEU A 1 300 ? -5.396 42.912 -3.940 1.00 18.73 334 LEU A C 1
ATOM 2361 O O . LEU A 1 300 ? -5.309 42.790 -5.184 1.00 19.56 334 LEU A O 1
ATOM 2366 N N . TYR A 1 301 ? -4.350 43.193 -3.159 1.00 14.22 335 TYR A N 1
ATOM 2367 C CA . TYR A 1 301 ? -3.012 43.350 -3.711 1.00 13.16 335 TYR A CA 1
ATOM 2368 C C . TYR A 1 301 ? -2.423 42.032 -4.191 1.00 13.45 335 TYR A C 1
ATOM 2369 O O . TYR A 1 301 ? -1.624 42.015 -5.123 1.00 15.41 335 TYR A O 1
ATOM 2378 N N . THR A 1 302 ? -2.786 40.924 -3.546 1.00 12.21 336 THR A N 1
ATOM 2379 C CA . THR A 1 302 ? -2.241 39.607 -3.848 1.00 12.62 336 THR A CA 1
ATOM 2380 C C . THR A 1 302 ? -3.398 38.606 -3.875 1.00 12.56 336 THR A C 1
ATOM 2381 O O . THR A 1 302 ? -4.545 38.990 -3.648 1.00 14.71 336 THR A O 1
ATOM 2385 N N . PRO A 1 303 ? -3.129 37.339 -4.165 1.00 12.03 337 PRO A N 1
ATOM 2386 C CA . PRO A 1 303 ? -4.228 36.361 -4.216 1.00 13.19 337 PRO A CA 1
ATOM 2387 C C . PRO A 1 303 ? -5.030 36.266 -2.926 1.00 13.67 337 PRO A C 1
ATOM 2388 O O . PRO A 1 303 ? -4.466 36.281 -1.829 1.00 13.67 337 PRO A O 1
ATOM 2392 N N . GLU A 1 304 ? -6.352 36.212 -3.070 1.00 13.80 338 GLU A N 1
ATOM 2393 C CA . GLU A 1 304 ? -7.211 36.080 -1.895 1.00 14.72 338 GLU A CA 1
ATOM 2394 C C . GLU A 1 304 ? -6.852 34.818 -1.130 1.00 13.65 338 GLU A C 1
ATOM 2395 O O . GLU A 1 304 ? -6.585 33.766 -1.713 1.00 13.17 338 GLU A O 1
ATOM 2401 N N . ILE A 1 305 ? -6.847 34.919 0.197 1.00 10.66 339 ILE A N 1
ATOM 2402 C CA . ILE A 1 305 ? -6.556 33.769 1.036 1.00 10.50 339 ILE A CA 1
ATOM 2403 C C . ILE A 1 305 ? -7.863 33.432 1.740 1.00 10.06 339 ILE A C 1
ATOM 2404 O O . ILE A 1 305 ? -8.417 34.259 2.448 1.00 10.97 339 ILE A O 1
ATOM 2409 N N . ALA A 1 306 ? -8.364 32.214 1.552 1.00 9.95 340 ALA A N 1
ATOM 2410 C CA . ALA A 1 306 ? -9.631 31.848 2.172 1.00 12.80 340 ALA A CA 1
ATOM 2411 C C . ALA A 1 306 ? -9.503 31.780 3.684 1.00 10.67 340 ALA A C 1
ATOM 2412 O O . ALA A 1 306 ? -8.422 31.504 4.194 1.00 11.75 340 ALA A O 1
ATOM 2414 N N . GLU A 1 307 ? -10.606 32.032 4.387 1.00 10.94 341 GLU A N 1
ATOM 2415 C CA . GLU A 1 307 ? -10.591 31.931 5.844 1.00 10.31 341 GLU A CA 1
ATOM 2416 C C . GLU A 1 307 ? -10.782 30.469 6.254 1.00 10.58 341 GLU A C 1
ATOM 2417 O O . GLU A 1 307 ? -11.760 29.802 5.844 1.00 11.98 341 GLU A O 1
ATOM 2423 N N . ASN A 1 308 ? -9.835 29.970 7.041 1.00 9.18 342 ASN A N 1
ATOM 2424 C CA . ASN A 1 308 ? -9.864 28.587 7.538 1.00 9.81 342 ASN A CA 1
ATOM 2425 C C . ASN A 1 308 ? -11.143 28.384 8.343 1.00 10.67 342 ASN A C 1
ATOM 2426 O O . ASN A 1 308 ? -11.443 29.171 9.260 1.00 10.12 342 ASN A O 1
ATOM 2431 N N . GLN A 1 309 ? -11.902 27.325 8.018 1.00 10.87 343 GLN A N 1
ATOM 2432 C CA . GLN A 1 309 ? -13.158 27.097 8.727 1.00 11.37 343 GLN A CA 1
ATOM 2433 C C . GLN A 1 309 ? -12.955 26.754 10.188 1.00 9.59 343 GLN A C 1
ATOM 2434 O O . GLN A 1 309 ? -13.718 27.210 11.036 1.00 10.64 343 GLN A O 1
ATOM 2440 N N . GLN A 1 310 ? -11.960 25.936 10.499 1.00 10.42 344 GLN A N 1
ATOM 2441 C CA . GLN A 1 310 ? -11.742 25.596 11.887 1.00 10.86 344 GLN A CA 1
ATOM 2442 C C . GLN A 1 310 ? -11.524 26.881 12.703 1.00 10.34 344 GLN A C 1
ATOM 2443 O O . GLN A 1 310 ? -12.060 27.042 13.808 1.00 10.20 344 GLN A O 1
ATOM 2449 N N . MET A 1 311 ? -10.750 27.808 12.151 1.00 9.98 345 MET A N 1
ATOM 2450 C CA . MET A 1 311 ? -10.515 29.058 12.878 1.00 9.94 345 MET A CA 1
ATOM 2451 C C . MET A 1 311 ? -11.806 29.864 13.011 1.00 9.70 345 MET A C 1
ATOM 2452 O O . MET A 1 311 ? -12.063 30.436 14.052 1.00 10.52 345 MET A O 1
ATOM 2457 N N . ILE A 1 312 ? -12.615 29.934 11.954 1.00 9.50 346 ILE A N 1
ATOM 2458 C CA . ILE A 1 312 ? -13.878 30.681 12.062 1.00 10.77 346 ILE A CA 1
ATOM 2459 C C . ILE A 1 312 ? -14.767 30.075 13.153 1.00 10.41 346 ILE A C 1
ATOM 2460 O O . ILE A 1 312 ? -15.397 30.791 13.936 1.00 10.21 346 ILE A O 1
ATOM 2465 N N . SER A 1 313 ? -14.787 28.751 13.233 1.00 10.45 347 SER A N 1
ATOM 2466 C CA . SER A 1 313 ? -15.605 28.100 14.263 1.00 9.91 347 SER A CA 1
ATOM 2467 C C . SER A 1 313 ? -15.056 28.325 15.649 1.00 10.12 347 SER A C 1
ATOM 2468 O O . SER A 1 313 ? -15.808 28.405 16.608 1.00 10.02 347 SER A O 1
ATOM 2471 N N . LEU A 1 314 ? -13.745 28.435 15.755 1.00 9.32 348 LEU A N 1
ATOM 2472 C CA . LEU A 1 314 ? -13.123 28.666 17.058 1.00 9.05 348 LEU A CA 1
ATOM 2473 C C . LEU A 1 314 ? -13.353 30.101 17.517 1.00 10.78 348 LEU A C 1
ATOM 2474 O O . LEU A 1 314 ? -13.667 30.343 18.674 1.00 10.32 348 LEU A O 1
ATOM 2479 N N . LEU A 1 315 ? -13.192 31.043 16.593 1.00 9.63 349 LEU A N 1
ATOM 2480 C CA . LEU A 1 315 ? -13.266 32.463 16.940 1.00 9.34 349 LEU A CA 1
ATOM 2481 C C . LEU A 1 315 ? -14.633 33.096 16.958 1.00 10.03 349 LEU A C 1
ATOM 2482 O O . LEU A 1 315 ? -14.847 34.072 17.672 1.00 9.87 349 LEU A O 1
ATOM 2487 N N . SER A 1 316 ? -15.562 32.554 16.174 1.00 10.57 350 SER A N 1
ATOM 2488 C CA . SER A 1 316 ? -16.898 33.130 16.102 1.00 10.34 350 SER A CA 1
ATOM 2489 C C . SER A 1 316 ? -17.590 33.390 17.418 1.00 10.63 350 SER A C 1
ATOM 2490 O O . SER A 1 316 ? -18.186 34.460 17.586 1.00 11.67 350 SER A O 1
ATOM 2493 N N . PRO A 1 317 ? -17.546 32.434 18.365 1.00 10.19 351 PRO A N 1
ATOM 2494 C CA . PRO A 1 317 ? -18.226 32.674 19.646 1.00 11.63 351 PRO A CA 1
ATOM 2495 C C . PRO A 1 317 ? -17.636 33.875 20.389 1.00 10.46 351 PRO A C 1
ATOM 2496 O O . PRO A 1 317 ? -18.345 34.597 21.080 1.00 11.91 351 PRO A O 1
ATOM 2500 N N . PHE A 1 318 ? -16.335 34.075 20.236 1.00 9.98 352 PHE A N 1
ATOM 2501 C CA . PHE A 1 318 ? -15.680 35.205 20.884 1.00 9.36 352 PHE A CA 1
ATOM 2502 C C . PHE A 1 318 ? -16.083 36.490 20.180 1.00 10.06 352 PHE A C 1
ATOM 2503 O O . PHE A 1 318 ? -16.336 37.508 20.819 1.00 10.39 352 PHE A O 1
ATOM 2511 N N . GLN A 1 319 ? -16.148 36.450 18.854 1.00 8.98 353 GLN A N 1
ATOM 2512 C CA . GLN A 1 319 ? -16.556 37.644 18.129 1.00 9.61 353 GLN A CA 1
ATOM 2513 C C . GLN A 1 319 ? -17.996 38.005 18.523 1.00 10.93 353 GLN A C 1
ATOM 2514 O O . GLN A 1 319 ? -18.316 39.165 18.812 1.00 9.98 353 GLN A O 1
ATOM 2520 N N . ASN A 1 320 ? -18.874 37.001 18.522 1.00 11.90 354 ASN A N 1
ATOM 2521 C CA . ASN A 1 320 ? -20.276 37.247 18.850 1.00 10.74 354 ASN A CA 1
ATOM 2522 C C . ASN A 1 320 ? -20.472 37.712 20.275 1.00 10.58 354 ASN A C 1
ATOM 2523 O O . ASN A 1 320 ? -21.259 38.627 20.528 1.00 10.92 354 ASN A O 1
ATOM 2528 N N . LYS A 1 321 ? -19.743 37.099 21.202 1.00 9.81 355 LYS A N 1
ATOM 2529 C CA . LYS A 1 321 ? -19.861 37.472 22.593 1.00 9.74 355 LYS A CA 1
ATOM 2530 C C . LYS A 1 321 ? -19.306 38.890 22.797 1.00 10.82 355 LYS A C 1
ATOM 2531 O O . LYS A 1 321 ? -19.873 39.682 23.545 1.00 10.71 355 LYS A O 1
ATOM 2537 N N . GLY A 1 322 ? -18.211 39.199 22.122 1.00 11.05 356 GLY A N 1
ATOM 2538 C CA . GLY A 1 322 ? -17.644 40.545 22.248 1.00 11.83 356 GLY A CA 1
ATOM 2539 C C . GLY A 1 322 ? -18.587 41.602 21.678 1.00 12.41 356 GLY A C 1
ATOM 2540 O O . GLY A 1 322 ? -18.773 42.665 22.263 1.00 13.06 356 GLY A O 1
ATOM 2541 N N . LYS A 1 323 ? -19.190 41.315 20.536 1.00 11.92 357 LYS A N 1
ATOM 2542 C CA .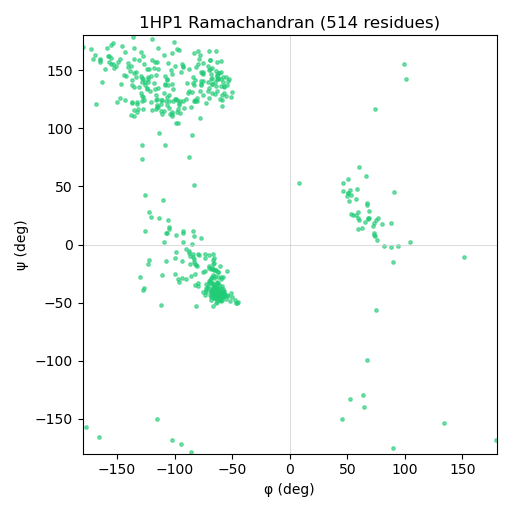 LYS A 1 323 ? -20.119 42.273 19.930 1.00 13.90 357 LYS A CA 1
ATOM 2543 C C . LYS A 1 323 ? -21.314 42.514 20.843 1.00 14.57 357 LYS A C 1
ATOM 2544 O O . LYS A 1 323 ? -21.759 43.665 21.017 1.00 14.51 357 LYS A O 1
ATOM 2550 N N . ALA A 1 324 ? -21.852 41.433 21.413 1.00 13.47 358 ALA A N 1
ATOM 2551 C CA . ALA A 1 324 ? -23.001 41.555 22.295 1.00 13.01 358 ALA A CA 1
ATOM 2552 C C . ALA A 1 324 ? -22.633 42.372 23.538 1.00 13.39 358 ALA A C 1
ATOM 2553 O O . ALA A 1 324 ? -23.448 43.125 24.056 1.00 14.79 358 ALA A O 1
ATOM 2555 N N . GLN A 1 325 ? -21.394 42.251 23.997 1.00 12.85 359 GLN A N 1
ATOM 2556 C CA . GLN A 1 325 ? -20.978 42.978 25.190 1.00 13.05 359 GLN A CA 1
ATOM 2557 C C . GLN A 1 325 ? -20.929 44.488 24.961 1.00 12.55 359 GLN A C 1
ATOM 2558 O O . GLN A 1 325 ? -20.979 45.252 25.916 1.00 13.13 359 GLN A O 1
ATOM 2564 N N . LEU A 1 326 ? -20.856 44.911 23.703 1.00 11.81 360 LEU A N 1
ATOM 2565 C CA . LEU A 1 326 ? -20.806 46.355 23.420 1.00 12.53 360 LEU A CA 1
ATOM 2566 C C . LEU A 1 326 ? -22.093 47.041 23.863 1.00 13.72 360 LEU A C 1
ATOM 2567 O O . LEU A 1 326 ? -22.109 48.252 24.092 1.00 13.52 360 LEU A O 1
ATOM 2572 N N . GLU A 1 327 ? -23.175 46.274 23.995 1.00 13.24 361 GLU A N 1
ATOM 2573 C CA . GLU A 1 327 ? -24.461 46.852 24.394 1.00 16.91 361 GLU A CA 1
ATOM 2574 C C . GLU A 1 327 ? -24.593 47.021 25.909 1.00 14.83 361 GLU A C 1
ATOM 2575 O O . GLU A 1 327 ? -25.480 47.744 26.389 1.00 14.75 361 GLU A O 1
ATOM 2581 N N . VAL A 1 328 ? -23.720 46.363 26.651 1.00 13.78 362 VAL A N 1
ATOM 2582 C CA . VAL A 1 328 ? -23.799 46.346 28.104 1.00 14.54 362 VAL A CA 1
ATOM 2583 C C . VAL A 1 328 ? -23.434 47.668 28.766 1.00 13.95 362 VAL A C 1
ATOM 2584 O O . VAL A 1 328 ? -22.512 48.377 28.351 1.00 13.39 362 VAL A O 1
ATOM 2588 N N . LYS A 1 329 ? -24.188 48.004 29.797 1.00 14.22 363 LYS A N 1
ATOM 2589 C CA . LYS A 1 329 ? -23.923 49.231 30.527 1.00 13.19 363 LYS A CA 1
ATOM 2590 C C . LYS A 1 329 ? -22.520 49.224 31.144 1.00 14.59 363 LYS A C 1
ATOM 2591 O O . LYS A 1 329 ? -22.145 48.275 31.857 1.00 16.52 363 LYS A O 1
ATOM 2597 N N . ILE A 1 330 ? -21.730 50.257 30.841 1.00 13.65 364 ILE A N 1
ATOM 2598 C CA . ILE A 1 330 ? -20.385 50.418 31.401 1.00 15.05 364 ILE A CA 1
ATOM 2599 C C . ILE A 1 330 ? -20.371 51.544 32.427 1.00 14.26 364 ILE A C 1
ATOM 2600 O O . ILE A 1 330 ? -19.410 51.693 33.185 1.00 14.46 364 ILE A O 1
ATOM 2605 N N . GLY A 1 331 ? -21.425 52.350 32.438 1.00 13.57 365 GLY A N 1
ATOM 2606 C CA . GLY A 1 331 ? -21.453 53.444 33.386 1.00 14.18 365 GLY A CA 1
ATOM 2607 C C . GLY A 1 331 ? -22.709 54.258 33.230 1.00 14.62 365 GLY A C 1
ATOM 2608 O O . GLY A 1 331 ? -23.656 53.844 32.558 1.00 13.25 365 GLY A O 1
ATOM 2609 N N . GLU A 1 332 ? -22.723 55.427 33.873 1.00 14.87 366 GLU A N 1
ATOM 2610 C CA . GLU A 1 332 ? -23.893 56.290 33.789 1.00 14.18 366 GLU A CA 1
ATOM 2611 C C . GLU A 1 332 ? -23.495 57.719 34.080 1.00 14.26 366 GLU A C 1
ATOM 2612 O O . GLU A 1 332 ? -22.476 57.989 34.717 1.00 16.00 366 GLU A O 1
ATOM 2618 N N . THR A 1 333 ? -24.311 58.636 33.595 1.00 12.71 367 THR A N 1
ATOM 2619 C CA . THR A 1 333 ? -24.042 60.050 33.771 1.00 13.56 367 THR A CA 1
ATOM 2620 C C . THR A 1 333 ? -25.319 60.729 34.220 1.00 13.28 367 THR A C 1
ATOM 2621 O O . THR A 1 333 ? -26.414 60.303 33.843 1.00 15.41 367 THR A O 1
ATOM 2625 N N . ASN A 1 334 ? -25.173 61.779 35.022 1.00 11.48 368 ASN A N 1
ATOM 2626 C CA . ASN A 1 334 ? -26.336 62.510 35.519 1.00 13.02 368 ASN A CA 1
ATOM 2627 C C . ASN A 1 334 ? -26.718 63.699 34.640 1.00 11.82 368 ASN A C 1
ATOM 2628 O O . ASN A 1 334 ? -27.559 64.524 35.029 1.00 14.65 368 ASN A O 1
ATOM 2633 N N . GLY A 1 335 ? -26.105 63.786 33.468 1.00 12.39 369 GLY A N 1
ATOM 2634 C CA . GLY A 1 335 ? -26.433 64.858 32.558 1.00 11.07 369 GLY A CA 1
ATOM 2635 C C . GLY A 1 335 ? -25.913 64.574 31.169 1.00 11.50 369 GLY A C 1
ATOM 2636 O O . GLY A 1 335 ? -24.960 63.798 30.984 1.00 12.71 369 GLY A O 1
ATOM 2637 N N . ARG A 1 336 ? -26.523 65.210 30.184 1.00 10.37 370 ARG A N 1
ATOM 2638 C CA . ARG A 1 336 ? -26.102 65.028 28.804 1.00 10.43 370 ARG A CA 1
ATOM 2639 C C . ARG A 1 336 ? -24.670 65.508 28.576 1.00 11.45 370 ARG A C 1
ATOM 2640 O O . ARG A 1 336 ? -24.293 66.598 29.025 1.00 11.40 370 ARG A O 1
ATOM 2648 N N . LEU A 1 337 ? -23.875 64.663 27.908 1.00 10.74 371 LEU A N 1
ATOM 2649 C CA . LEU A 1 337 ? -22.492 64.972 27.563 1.00 11.18 371 LEU A CA 1
ATOM 2650 C C . LEU A 1 337 ? -22.603 65.506 26.155 1.00 10.43 371 LEU A C 1
ATOM 2651 O O . LEU A 1 337 ? -22.961 64.785 25.220 1.00 11.32 371 LEU A O 1
ATOM 2656 N N . GLU A 1 338 ? -22.312 66.796 26.023 1.00 10.50 372 GLU A N 1
ATOM 2657 C CA . GLU A 1 338 ? -22.446 67.516 24.765 1.00 9.16 372 GLU A CA 1
ATOM 2658 C C . GLU A 1 338 ? -21.333 67.283 23.778 1.00 9.97 372 GLU A C 1
ATOM 2659 O O . GLU A 1 338 ? -20.229 67.769 23.978 1.00 11.07 372 GLU A O 1
ATOM 2665 N N . GLY A 1 339 ? -21.674 66.562 22.713 1.00 10.50 373 GLY A N 1
ATOM 2666 C CA . GLY A 1 339 ? -20.734 66.257 21.652 1.00 12.75 373 GLY A CA 1
ATOM 2667 C C . GLY A 1 339 ? -21.272 66.676 20.297 1.00 13.11 373 GLY A C 1
ATOM 2668 O O . GLY A 1 339 ? -20.716 66.307 19.268 1.00 15.33 373 GLY A O 1
ATOM 2669 N N . ASP A 1 340 ? -22.358 67.440 20.271 1.00 12.01 374 ASP A N 1
ATOM 2670 C CA . ASP A 1 340 ? -22.924 67.880 18.992 1.00 13.17 374 ASP A CA 1
ATOM 2671 C C . ASP A 1 340 ? -21.983 68.813 18.236 1.00 11.77 374 ASP A C 1
ATOM 2672 O O . ASP A 1 340 ? -21.370 69.694 18.816 1.00 12.73 374 ASP A O 1
ATOM 2677 N N . ARG A 1 341 ? -21.924 68.608 16.931 1.00 12.91 375 ARG A N 1
ATOM 2678 C CA . ARG A 1 341 ? -21.088 69.381 16.042 1.00 12.59 375 ARG A CA 1
ATOM 2679 C C . ARG A 1 341 ? -21.158 70.883 16.229 1.00 12.63 375 ARG A C 1
ATOM 2680 O O . ARG A 1 341 ? -20.119 71.548 16.324 1.00 12.82 375 ARG A O 1
ATOM 2688 N N . ASP A 1 342 ? -22.374 71.427 16.308 1.00 11.76 376 ASP A N 1
ATOM 2689 C CA . ASP A 1 342 ? -22.459 72.878 16.433 1.00 11.61 376 ASP A CA 1
ATOM 2690 C C . ASP A 1 342 ? -22.161 73.421 17.820 1.00 11.65 376 ASP A C 1
ATOM 2691 O O . ASP A 1 342 ? -22.308 74.625 18.064 1.00 12.54 376 ASP A O 1
ATOM 2696 N N . LYS A 1 343 ? -21.738 72.542 18.742 1.00 10.68 377 LYS A N 1
ATOM 2697 C CA . LYS A 1 343 ? -21.301 72.993 20.041 1.00 10.84 377 LYS A CA 1
ATOM 2698 C C . LYS A 1 343 ? -19.798 72.742 20.137 1.00 11.82 377 LYS A C 1
ATOM 2699 O O . LYS A 1 343 ? -19.030 73.669 20.436 1.00 10.68 377 LYS A O 1
ATOM 2705 N N . VAL A 1 344 ? -19.366 71.506 19.841 1.00 11.84 378 VAL A N 1
ATOM 2706 C CA . VAL A 1 344 ? -17.941 71.170 19.991 1.00 12.34 378 VAL A CA 1
ATOM 2707 C C . VAL A 1 344 ? -17.017 71.891 19.027 1.00 12.19 378 VAL A C 1
ATOM 2708 O O . VAL A 1 344 ? -15.807 71.928 19.245 1.00 11.82 378 VAL A O 1
ATOM 2712 N N . ARG A 1 345 ? -17.578 72.460 17.962 1.00 11.99 379 ARG A N 1
ATOM 2713 C CA . ARG A 1 345 ? -16.749 73.212 17.020 1.00 12.57 379 ARG A CA 1
ATOM 2714 C C . ARG A 1 345 ? -16.838 74.720 17.279 1.00 12.93 379 ARG A C 1
ATOM 2715 O O . ARG A 1 345 ? -16.293 75.528 16.505 1.00 13.93 379 ARG A O 1
ATOM 2723 N N . PHE A 1 346 ? -17.488 75.089 18.384 1.00 13.36 380 PHE A N 1
ATOM 2724 C CA . PHE A 1 346 ? -17.652 76.491 18.770 1.00 12.81 380 PHE A CA 1
ATOM 2725 C C . PHE A 1 346 ? -17.191 76.842 20.175 1.00 12.84 380 PHE A C 1
ATOM 2726 O O . PHE A 1 346 ? -16.678 77.930 20.418 1.00 13.68 380 PHE A O 1
ATOM 2734 N N . VAL A 1 347 ? -17.418 75.945 21.125 1.00 11.50 381 VAL A N 1
ATOM 2735 C CA . VAL A 1 347 ? -17.029 76.208 22.499 1.00 10.65 381 VAL A CA 1
ATOM 2736 C C . VAL A 1 347 ? -16.522 74.932 23.165 1.00 10.09 381 VAL A C 1
ATOM 2737 O O . VAL A 1 347 ? -16.737 73.839 22.662 1.00 11.77 381 VAL A O 1
ATOM 2741 N N . GLN A 1 348 ? -15.863 75.104 24.306 1.00 10.77 382 GLN A N 1
ATOM 2742 C CA . GLN A 1 348 ? -15.411 73.960 25.103 1.00 10.96 382 GLN A CA 1
ATOM 2743 C C . GLN A 1 348 ? -16.676 73.267 25.638 1.00 11.01 382 GLN A C 1
ATOM 2744 O O . GLN A 1 348 ? -17.617 73.940 26.067 1.00 11.61 382 GLN A O 1
ATOM 2750 N N . THR A 1 349 ? -16.715 71.939 25.629 1.00 10.86 383 THR A N 1
ATOM 2751 C CA . THR A 1 349 ? -17.880 71.244 26.171 1.00 10.44 383 THR A CA 1
ATOM 2752 C C . THR A 1 349 ? -17.487 70.188 27.168 1.00 10.64 383 THR A C 1
ATOM 2753 O O . THR A 1 349 ? -16.316 69.793 27.252 1.00 11.33 383 THR A O 1
ATOM 2757 N N . ASN A 1 350 ? -18.474 69.728 27.924 1.00 10.07 384 ASN A N 1
ATOM 2758 C CA . ASN A 1 350 ? -18.183 68.700 28.917 1.00 10.14 384 ASN A CA 1
ATOM 2759 C C . ASN A 1 350 ? -17.734 67.370 28.279 1.00 9.20 384 ASN A C 1
ATOM 2760 O O . ASN A 1 350 ? -16.994 66.623 28.896 1.00 12.19 384 ASN A O 1
ATOM 2765 N N . MET A 1 351 ? -18.151 67.080 27.043 1.00 10.76 385 MET A N 1
ATOM 2766 C CA . MET A 1 351 ? -17.694 65.836 26.413 1.00 10.64 385 MET A CA 1
ATOM 2767 C C . MET A 1 351 ? -16.215 66.011 26.091 1.00 11.50 385 MET A C 1
ATOM 2768 O O . MET A 1 351 ? -15.423 65.073 26.201 1.00 10.03 385 MET A O 1
ATOM 2773 N N . GLY A 1 352 ? -15.845 67.216 25.676 1.00 9.78 386 GLY A N 1
ATOM 2774 C CA . GLY A 1 352 ? -14.443 67.462 25.392 1.00 10.64 386 GLY A CA 1
ATOM 2775 C C . GLY A 1 352 ? -13.631 67.251 26.663 1.00 11.66 386 GLY A C 1
ATOM 2776 O O . GLY A 1 352 ? -12.573 66.619 26.661 1.00 10.41 386 GLY A O 1
ATOM 2777 N N . ARG A 1 353 ? -14.122 67.784 27.773 1.00 10.85 387 ARG A N 1
ATOM 2778 C CA . ARG A 1 353 ? -13.403 67.665 29.036 1.00 11.32 387 ARG A CA 1
ATOM 2779 C C . ARG A 1 353 ? -13.322 66.233 29.523 1.00 11.50 387 ARG A C 1
ATOM 2780 O O . ARG A 1 353 ? -12.309 65.826 30.103 1.00 12.04 387 ARG A O 1
ATOM 2788 N N . LEU A 1 354 ? -14.383 65.472 29.301 1.00 10.14 388 LEU A N 1
ATOM 2789 C CA . LEU A 1 354 ? -14.391 64.079 29.737 1.00 9.97 388 LEU A CA 1
ATOM 2790 C C . LEU A 1 354 ? -13.392 63.251 28.904 1.00 9.82 388 LEU A C 1
ATOM 2791 O O . LEU A 1 354 ? -12.579 62.490 29.450 1.00 9.30 388 LEU A O 1
ATOM 2796 N N . ILE A 1 355 ? -13.442 63.413 27.588 1.00 9.46 389 ILE A N 1
ATOM 2797 C CA . ILE A 1 355 ? -12.523 62.675 26.714 1.00 9.60 389 ILE A CA 1
ATOM 2798 C C . ILE A 1 355 ? -11.085 63.016 27.077 1.00 10.59 389 ILE A C 1
ATOM 2799 O O . ILE A 1 355 ? -10.246 62.124 27.227 1.00 9.01 389 ILE A O 1
ATOM 2804 N N . LEU A 1 356 ? -10.797 64.304 27.220 1.00 10.20 390 LEU A N 1
ATOM 2805 C CA . LEU A 1 356 ? -9.447 64.709 27.554 1.00 11.07 390 LEU A CA 1
ATOM 2806 C C . LEU A 1 356 ? -9.028 64.277 28.951 1.00 10.75 390 LEU A C 1
ATOM 2807 O O . LEU A 1 356 ? -7.868 63.973 29.152 1.00 11.04 390 LEU A O 1
ATOM 2812 N N . ALA A 1 357 ? -9.961 64.246 29.907 1.00 10.54 391 ALA A N 1
ATOM 2813 C CA . ALA A 1 357 ? -9.629 63.771 31.244 1.00 10.86 391 ALA A CA 1
ATOM 2814 C C . ALA A 1 357 ? -9.227 62.292 31.121 1.00 11.13 391 ALA A C 1
ATOM 2815 O O . ALA A 1 357 ? -8.276 61.843 31.760 1.00 10.63 391 ALA A O 1
ATOM 2817 N N . ALA A 1 358 ? -9.945 61.545 30.296 1.00 10.43 392 ALA A N 1
ATOM 2818 C CA . ALA A 1 358 ? -9.621 60.117 30.132 1.00 8.94 392 ALA A CA 1
ATOM 2819 C C . ALA A 1 358 ? -8.226 59.965 29.510 1.00 9.78 392 ALA A C 1
ATOM 2820 O O . ALA A 1 358 ? -7.416 59.105 29.939 1.00 10.64 392 ALA A O 1
ATOM 2822 N N . GLN A 1 359 ? -7.931 60.809 28.517 1.00 10.05 393 GLN A N 1
ATOM 2823 C CA . GLN A 1 359 ? -6.637 60.719 27.871 1.00 9.20 393 GLN A CA 1
ATOM 2824 C C . GLN A 1 359 ? -5.507 61.118 28.813 1.00 10.42 393 GLN A C 1
ATOM 2825 O O . GLN A 1 359 ? -4.440 60.483 28.812 1.00 11.10 393 GLN A O 1
ATOM 2831 N N . MET A 1 360 ? -5.723 62.151 29.618 1.00 11.20 394 MET A N 1
ATOM 2832 C CA . MET A 1 360 ? -4.669 62.567 30.539 1.00 9.44 394 MET A CA 1
ATOM 2833 C C . MET A 1 360 ? -4.430 61.480 31.570 1.00 10.52 394 MET A C 1
ATOM 2834 O O . MET A 1 360 ? -3.283 61.204 31.918 1.00 11.32 394 MET A O 1
ATOM 2839 N N . ASP A 1 361 ? -5.521 60.857 32.038 1.00 10.74 395 ASP A N 1
ATOM 2840 C CA . ASP A 1 361 ? -5.411 59.811 33.059 1.00 10.95 395 ASP A CA 1
ATOM 2841 C C . ASP A 1 361 ? -4.621 58.615 32.510 1.00 12.30 395 ASP A C 1
ATOM 2842 O O . ASP A 1 361 ? -3.800 58.043 33.207 1.00 13.38 395 ASP A O 1
ATOM 2847 N N . ARG A 1 362 ? -4.859 58.257 31.255 1.00 10.35 396 ARG A N 1
ATOM 2848 C CA . ARG A 1 362 ? -4.145 57.103 30.691 1.00 10.45 396 ARG A CA 1
ATOM 2849 C C . ARG A 1 362 ? -2.668 57.349 30.451 1.00 12.53 396 ARG A C 1
ATOM 2850 O O . ARG A 1 362 ? -1.833 56.422 30.595 1.00 11.96 396 ARG A O 1
ATOM 2858 N N . THR A 1 363 ? -2.336 58.589 30.102 1.00 11.63 397 THR A N 1
ATOM 2859 C CA . THR A 1 363 ? -0.968 58.952 29.742 1.00 11.16 397 THR A CA 1
ATOM 2860 C C . THR A 1 363 ? -0.124 59.630 30.804 1.00 11.29 397 THR A C 1
ATOM 2861 O O . THR A 1 363 ? 1.084 59.783 30.601 1.00 13.04 397 THR A O 1
ATOM 2865 N N . GLY A 1 364 ? -0.751 60.054 31.895 1.00 10.63 398 GLY A N 1
ATOM 2866 C CA . GLY A 1 364 ? -0.042 60.778 32.932 1.00 12.52 398 GLY A CA 1
ATOM 2867 C C . GLY A 1 364 ? 0.195 62.210 32.477 1.00 12.20 398 GLY A C 1
ATOM 2868 O O . GLY A 1 364 ? 1.087 62.893 32.973 1.00 14.23 398 GLY A O 1
ATOM 2869 N N . ALA A 1 365 ? -0.614 62.688 31.537 1.00 11.37 399 ALA A N 1
ATOM 2870 C CA . ALA A 1 365 ? -0.426 64.041 31.005 1.00 12.13 399 ALA A CA 1
ATOM 2871 C C . ALA A 1 365 ? -0.897 65.158 31.961 1.00 12.31 399 ALA A C 1
ATOM 2872 O O . ALA A 1 365 ? -1.766 64.940 32.804 1.00 14.07 399 ALA A O 1
ATOM 2874 N N . ASP A 1 366 ? -0.318 66.345 31.772 1.00 13.48 400 ASP A N 1
ATOM 2875 C CA . ASP A 1 366 ? -0.658 67.533 32.557 1.00 12.88 400 ASP A CA 1
ATOM 2876 C C . ASP A 1 366 ? -1.795 68.343 31.930 1.00 12.44 400 ASP A C 1
ATOM 2877 O O . ASP A 1 366 ? -2.516 69.040 32.628 1.00 13.60 400 ASP A O 1
ATOM 2882 N N . PHE A 1 367 ? -1.896 68.284 30.603 1.00 12.04 401 PHE A N 1
ATOM 2883 C CA . PHE A 1 367 ? -2.952 68.974 29.878 1.00 12.18 401 PHE A CA 1
ATOM 2884 C C . PHE A 1 367 ? -3.197 68.219 28.579 1.00 12.41 401 PHE A C 1
ATOM 2885 O O . PHE A 1 367 ? -2.479 67.250 28.250 1.00 13.43 401 PHE A O 1
ATOM 2893 N N . ALA A 1 368 ? -4.215 68.619 27.841 1.00 11.05 402 ALA A N 1
ATOM 2894 C CA . ALA A 1 368 ? -4.503 67.880 26.635 1.00 10.01 402 ALA A CA 1
ATOM 2895 C C . ALA A 1 368 ? -5.292 68.732 25.676 1.00 12.43 402 ALA A C 1
ATOM 2896 O O . ALA A 1 368 ? -5.868 69.737 26.086 1.00 11.65 402 ALA A O 1
ATOM 2898 N N . VAL A 1 369 ? -5.315 68.333 24.415 1.00 11.79 403 VAL A N 1
ATOM 2899 C CA . VAL A 1 369 ? -6.088 69.045 23.390 1.00 14.15 403 VAL A CA 1
ATOM 2900 C C . VAL A 1 369 ? -6.505 68.051 22.338 1.00 13.31 403 VAL A C 1
ATOM 2901 O O . VAL A 1 369 ? -5.865 67.014 22.157 1.00 13.77 403 VAL A O 1
ATOM 2905 N N . MET A 1 370 ? -7.606 68.346 21.657 1.00 12.39 404 MET A N 1
ATOM 2906 C CA . MET A 1 370 ? -8.037 67.534 20.531 1.00 12.18 404 MET A CA 1
ATOM 2907 C C . MET A 1 370 ? -8.917 68.466 19.718 1.00 12.89 404 MET A C 1
ATOM 2908 O O . MET A 1 370 ? -9.347 69.499 20.217 1.00 13.07 404 MET A O 1
ATOM 2913 N N . SER A 1 371 ? -9.147 68.097 18.462 1.00 14.02 405 SER A N 1
ATOM 2914 C CA . SER A 1 371 ? -10.002 68.867 17.552 1.00 15.51 405 SER A CA 1
ATOM 2915 C C . SER A 1 371 ? -11.450 68.600 17.911 1.00 13.56 405 SER A C 1
ATOM 2916 O O . SER A 1 371 ? -11.818 67.466 18.172 1.00 15.33 405 SER A O 1
ATOM 2919 N N . GLY A 1 372 ? -12.279 69.643 17.916 1.00 13.14 406 GLY A N 1
ATOM 2920 C CA . GLY A 1 372 ? -13.685 69.430 18.193 1.00 13.88 406 GLY A CA 1
ATOM 2921 C C . GLY A 1 372 ? -14.300 68.535 17.129 1.00 13.63 406 GLY A C 1
ATOM 2922 O O . GLY A 1 372 ? -15.259 67.793 17.393 1.00 14.24 406 GLY A O 1
ATOM 2923 N N . GLY A 1 373 ? -13.735 68.573 15.929 1.00 13.96 407 GLY A N 1
ATOM 2924 C CA . GLY A 1 373 ? -14.239 67.756 14.845 1.00 12.32 407 GLY A CA 1
ATOM 2925 C C . GLY A 1 373 ? -14.046 66.275 15.118 1.00 13.06 407 GLY A C 1
ATOM 2926 O O . GLY A 1 373 ? -14.580 65.427 14.414 1.00 13.06 407 GLY A O 1
ATOM 2927 N N . GLY A 1 374 ? -13.256 65.976 16.138 1.00 13.14 408 GLY A N 1
ATOM 2928 C CA . GLY A 1 374 ? -13.017 64.590 16.524 1.00 12.90 408 GLY A CA 1
ATOM 2929 C C . GLY A 1 374 ? -14.106 64.024 17.440 1.00 12.94 408 GLY A C 1
ATOM 2930 O O . GLY A 1 374 ? -14.129 62.821 17.723 1.00 13.12 408 GLY A O 1
ATOM 2931 N N . ILE A 1 375 ? -14.991 64.889 17.944 1.00 12.58 409 ILE A N 1
ATOM 2932 C CA . ILE A 1 375 ? -16.091 64.460 18.815 1.00 11.24 409 ILE A CA 1
ATOM 2933 C C . ILE A 1 375 ? -17.296 64.315 17.893 1.00 13.11 409 ILE A C 1
ATOM 2934 O O . ILE A 1 375 ? -17.780 65.296 17.323 1.00 12.33 409 ILE A O 1
ATOM 2939 N N . ARG A 1 376 ? -17.792 63.093 17.779 1.00 12.70 410 ARG A N 1
ATOM 2940 C CA . ARG A 1 376 ? -18.825 62.763 16.808 1.00 12.40 410 ARG A CA 1
ATOM 2941 C C . ARG A 1 376 ? -20.226 62.461 17.273 1.00 12.95 410 ARG A C 1
ATOM 2942 O O . ARG A 1 376 ? -21.092 62.123 16.459 1.00 13.51 410 ARG A O 1
ATOM 2950 N N . ASP A 1 377 ? -20.448 62.566 18.576 1.00 11.73 411 ASP A N 1
ATOM 2951 C CA . ASP A 1 377 ? -21.785 62.350 19.106 1.00 12.82 411 ASP A CA 1
ATOM 2952 C C . ASP A 1 377 ? -21.882 62.762 20.562 1.00 11.25 411 ASP A C 1
ATOM 2953 O O . ASP A 1 377 ? -20.880 62.927 21.247 1.00 11.91 411 ASP A O 1
ATOM 2958 N N . SER A 1 378 ? -23.113 62.924 21.021 1.00 12.64 412 SER A N 1
ATOM 2959 C CA . SER A 1 378 ? -23.342 63.241 22.424 1.00 13.15 412 SER A CA 1
ATOM 2960 C C . SER A 1 378 ? -23.738 61.939 23.103 1.00 13.57 412 SER A C 1
ATOM 2961 O O . SER A 1 378 ? -23.930 60.910 22.455 1.00 15.99 412 SER A O 1
ATOM 2964 N N . ILE A 1 379 ? -23.886 61.987 24.419 1.00 12.15 413 ILE A N 1
ATOM 2965 C CA . ILE A 1 379 ? -24.365 60.837 25.172 1.00 11.19 413 ILE A CA 1
ATOM 2966 C C . ILE A 1 379 ? -25.439 61.414 26.090 1.00 11.49 413 ILE A C 1
ATOM 2967 O O . ILE A 1 379 ? -25.179 62.319 26.878 1.00 12.14 413 ILE A O 1
ATOM 2972 N N . GLU A 1 380 ? -26.660 60.911 25.966 1.00 11.92 414 GLU A N 1
ATOM 2973 C CA . GLU A 1 380 ? -27.743 61.444 26.787 1.00 12.39 414 GLU A CA 1
ATOM 2974 C C . GLU A 1 380 ? -27.578 61.072 28.253 1.00 13.07 414 GLU A C 1
ATOM 2975 O O . GLU A 1 380 ? -26.887 60.121 28.586 1.00 13.11 414 GLU A O 1
ATOM 2981 N N . ALA A 1 381 ? -28.223 61.820 29.139 1.00 12.12 415 ALA A N 1
ATOM 2982 C CA . ALA A 1 381 ? -28.152 61.457 30.550 1.00 12.79 415 ALA A CA 1
ATOM 2983 C C . ALA A 1 381 ? -28.710 60.048 30.724 1.00 13.51 415 ALA A C 1
ATOM 2984 O O . ALA A 1 381 ? -29.743 59.689 30.155 1.00 15.96 415 ALA A O 1
ATOM 2986 N N . GLY A 1 382 ? -28.028 59.244 31.524 1.00 15.15 416 GLY A N 1
ATOM 2987 C CA . GLY A 1 382 ? -28.513 57.891 31.727 1.00 14.78 416 GLY A CA 1
ATOM 2988 C C . GLY A 1 382 ? -27.378 56.899 31.599 1.00 13.38 416 GLY A C 1
ATOM 2989 O O . GLY A 1 382 ? -26.220 57.232 31.822 1.00 12.67 416 GLY A O 1
ATOM 2990 N N . ASP A 1 383 ? -27.723 55.674 31.221 1.00 13.37 417 ASP A N 1
ATOM 2991 C CA . ASP A 1 383 ? -26.737 54.607 31.087 1.00 14.02 417 ASP A CA 1
ATOM 2992 C C . ASP A 1 383 ? -25.903 54.779 29.840 1.00 12.73 417 ASP A C 1
ATOM 2993 O O . ASP A 1 383 ? -26.371 55.275 28.813 1.00 13.85 417 ASP A O 1
ATOM 2998 N N . ILE A 1 384 ? -24.660 54.326 29.944 1.00 12.58 418 ILE A N 1
ATOM 2999 C CA . ILE A 1 384 ? -23.690 54.416 28.847 1.00 11.18 418 ILE A CA 1
ATOM 3000 C C . ILE A 1 384 ? -23.162 53.032 28.525 1.00 11.61 418 ILE A C 1
ATOM 3001 O O . ILE A 1 384 ? -22.805 52.278 29.436 1.00 12.28 418 ILE A O 1
ATOM 3006 N N . SER A 1 385 ? -23.121 52.712 27.235 1.00 11.58 419 SER A N 1
ATOM 3007 C CA . SER A 1 385 ? -22.603 51.428 26.771 1.00 11.70 419 SER A CA 1
ATOM 3008 C C . SER A 1 385 ? -21.335 51.688 25.952 1.00 10.96 419 SER A C 1
ATOM 3009 O O . SER A 1 385 ? -21.033 52.832 25.596 1.00 11.01 419 SER A O 1
ATOM 3012 N N . TYR A 1 386 ? -20.588 50.623 25.638 1.00 11.01 420 TYR A N 1
ATOM 3013 C CA . TYR A 1 386 ? -19.388 50.803 24.825 1.00 9.92 420 TYR A CA 1
ATOM 3014 C C . TYR A 1 386 ? -19.892 51.260 23.455 1.00 9.89 420 TYR A C 1
ATOM 3015 O O . TYR A 1 386 ? -19.273 52.087 22.800 1.00 10.95 420 TYR A O 1
ATOM 3024 N N . LYS A 1 387 ? -21.027 50.726 23.010 1.00 11.46 421 LYS A N 1
ATOM 3025 C CA . LYS A 1 387 ? -21.572 51.132 21.731 1.00 11.50 421 LYS A CA 1
ATOM 3026 C C . LYS A 1 387 ? -21.726 52.660 21.674 1.00 11.17 421 LYS A C 1
ATOM 3027 O O . LYS A 1 387 ? -21.387 53.302 20.664 1.00 11.46 421 LYS A O 1
ATOM 3033 N N . ASN A 1 388 ? -22.239 53.246 22.754 1.00 11.71 422 ASN A N 1
ATOM 3034 C CA . ASN A 1 388 ? -22.422 54.698 22.819 1.00 12.76 422 ASN A CA 1
ATOM 3035 C C . ASN A 1 388 ? -21.064 55.383 22.648 1.00 11.77 422 ASN A C 1
ATOM 3036 O O . ASN A 1 388 ? -20.931 56.378 21.939 1.00 10.97 422 ASN A O 1
ATOM 3041 N N . VAL A 1 389 ? -20.066 54.870 23.361 1.00 10.44 423 VAL A N 1
ATOM 3042 C CA . VAL A 1 389 ? -18.724 55.436 23.289 1.00 9.90 423 VAL A CA 1
ATOM 3043 C C . VAL A 1 389 ? -18.139 55.373 21.886 1.00 10.70 423 VAL A C 1
ATOM 3044 O O . VAL A 1 389 ? -17.534 56.343 21.415 1.00 9.89 423 VAL A O 1
ATOM 3048 N N . LEU A 1 390 ? -18.332 54.254 21.200 1.00 10.34 424 LEU A N 1
ATOM 3049 C CA . LEU A 1 390 ? -17.815 54.131 19.834 1.00 11.31 424 LEU A CA 1
ATOM 3050 C C . LEU A 1 390 ? -18.476 55.086 18.837 1.00 13.01 424 LEU A C 1
ATOM 3051 O O . LEU A 1 390 ? -17.894 55.390 17.794 1.00 14.38 424 LEU A O 1
ATOM 3056 N N . LYS A 1 391 ? -19.676 55.586 19.131 1.00 11.09 425 LYS A N 1
ATOM 3057 C CA . LYS A 1 391 ? -20.283 56.551 18.214 1.00 12.47 425 LYS A CA 1
ATOM 3058 C C . LYS A 1 391 ? -19.664 57.936 18.473 1.00 11.50 425 LYS A C 1
ATOM 3059 O O . LYS A 1 391 ? -19.481 58.764 17.557 1.00 12.51 425 LYS A O 1
ATOM 3065 N N . VAL A 1 392 ? -19.329 58.195 19.726 1.00 10.32 426 VAL A N 1
ATOM 3066 C CA . VAL A 1 392 ? -18.676 59.457 20.072 1.00 9.63 426 VAL A CA 1
ATOM 3067 C C . VAL A 1 392 ? -17.261 59.486 19.470 1.00 10.30 426 VAL A C 1
ATOM 3068 O O . VAL A 1 392 ? -16.812 60.519 18.971 1.00 11.88 426 VAL A O 1
ATOM 3072 N N . GLN A 1 393 ? -16.571 58.340 19.509 1.00 10.35 427 GLN A N 1
ATOM 3073 C CA . GLN A 1 393 ? -15.177 58.234 19.029 1.00 10.63 427 GLN A CA 1
ATOM 3074 C C . GLN A 1 393 ? -15.153 57.058 18.072 1.00 12.04 427 GLN A C 1
ATOM 3075 O O . GLN A 1 393 ? -14.773 55.957 18.457 1.00 11.36 427 GLN A O 1
ATOM 3081 N N . PRO A 1 394 ? -15.488 57.303 16.800 1.00 12.23 428 PRO A N 1
ATOM 3082 C CA . PRO A 1 394 ? -15.549 56.256 15.789 1.00 13.00 428 PRO A CA 1
ATOM 3083 C C . PRO A 1 394 ? -14.377 56.070 14.849 1.00 14.08 428 PRO A C 1
ATOM 3084 O O . PRO A 1 394 ? -14.367 55.102 14.068 1.00 15.93 428 PRO A O 1
ATOM 3088 N N . PHE A 1 395 ? -13.404 56.957 14.914 1.00 14.21 429 PHE A N 1
ATOM 3089 C CA . PHE A 1 395 ? -12.316 56.911 13.955 1.00 14.31 429 PHE A CA 1
ATOM 3090 C C . PHE A 1 395 ? -11.112 56.050 14.227 1.00 14.59 429 PHE A C 1
ATOM 3091 O O . PHE A 1 395 ? -10.242 55.932 13.350 1.00 15.56 429 PHE A O 1
ATOM 3099 N N . GLY A 1 396 ? -11.059 55.451 15.415 1.00 13.69 430 GLY A N 1
ATOM 3100 C CA . GLY A 1 396 ? -9.931 54.597 15.743 1.00 14.00 430 GLY A CA 1
ATOM 3101 C C . GLY A 1 396 ? -8.623 55.340 15.924 1.00 13.69 430 GLY A C 1
ATOM 3102 O O . GLY A 1 396 ? -7.552 54.789 15.642 1.00 14.29 430 GLY A O 1
ATOM 3103 N N . ASN A 1 397 ? -8.685 56.600 16.358 1.00 12.19 431 ASN A N 1
ATOM 3104 C CA . ASN A 1 397 ? -7.452 57.325 16.609 1.00 11.10 431 ASN A CA 1
ATOM 3105 C C . ASN A 1 397 ? -6.781 56.709 17.823 1.00 11.97 431 ASN A C 1
ATOM 3106 O O . ASN A 1 397 ? -7.409 56.051 18.658 1.00 12.23 431 ASN A O 1
ATOM 3111 N N . VAL A 1 398 ? -5.489 56.943 17.910 1.00 12.15 432 VAL A N 1
ATOM 3112 C CA . VAL A 1 398 ? -4.665 56.426 19.002 1.00 10.97 432 VAL A CA 1
ATOM 3113 C C . VAL A 1 398 ? -4.267 57.546 19.916 1.00 11.04 432 VAL A C 1
ATOM 3114 O O . VAL A 1 398 ? -3.909 58.638 19.469 1.00 11.56 432 VAL A O 1
ATOM 3118 N N . VAL A 1 399 ? -4.319 57.285 21.210 1.00 10.72 433 VAL A N 1
ATOM 3119 C CA . VAL A 1 399 ? -3.947 58.296 22.169 1.00 10.13 433 VAL A CA 1
ATOM 3120 C C . VAL A 1 399 ? -2.436 58.383 22.232 1.00 11.84 433 VAL A C 1
ATOM 3121 O O . VAL A 1 399 ? -1.727 57.357 22.307 1.00 12.07 433 VAL A O 1
ATOM 3125 N N . VAL A 1 400 ? -1.934 59.604 22.174 1.00 10.79 434 VAL A N 1
ATOM 3126 C CA . VAL A 1 400 ? -0.488 59.799 22.198 1.00 11.31 434 VAL A CA 1
ATOM 3127 C C . VAL A 1 400 ? -0.164 60.927 23.161 1.00 11.62 434 VAL A C 1
ATOM 3128 O O . VAL A 1 400 ? -1.063 61.624 23.646 1.00 11.69 434 VAL A O 1
ATOM 3132 N N . TYR A 1 401 ? 1.118 61.088 23.472 1.00 10.89 435 TYR A N 1
ATOM 3133 C CA . TYR A 1 401 ? 1.490 62.206 24.318 1.00 10.45 435 TYR A CA 1
ATOM 3134 C C . TYR A 1 401 ? 2.865 62.730 23.952 1.00 11.70 435 TYR A C 1
ATOM 3135 O O . TYR A 1 401 ? 3.629 62.073 23.265 1.00 11.59 435 TYR A O 1
ATOM 3144 N N . ALA A 1 402 ? 3.128 63.963 24.353 1.00 11.14 436 ALA A N 1
ATOM 3145 C 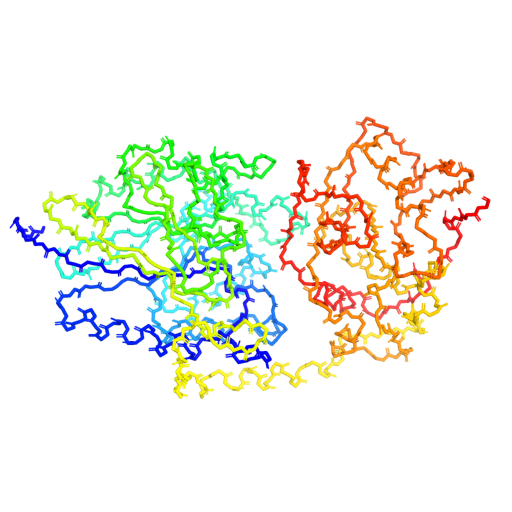CA . ALA A 1 402 ? 4.413 64.569 24.083 1.00 13.18 436 ALA A CA 1
ATOM 3146 C C . ALA A 1 402 ? 4.909 65.278 25.333 1.00 14.75 436 ALA A C 1
ATOM 3147 O O . ALA A 1 402 ? 4.161 65.965 26.030 1.00 14.21 436 ALA A O 1
ATOM 3149 N N . ASP A 1 403 ? 6.179 65.082 25.645 1.00 14.20 437 ASP A N 1
ATOM 3150 C CA . ASP A 1 403 ? 6.764 65.784 26.779 1.00 15.23 437 ASP A CA 1
ATOM 3151 C C . ASP A 1 403 ? 7.415 66.999 26.134 1.00 16.32 437 ASP A C 1
ATOM 3152 O O . ASP A 1 403 ? 8.227 66.865 25.213 1.00 17.81 437 ASP A O 1
ATOM 3157 N N . MET A 1 404 ? 7.039 68.195 26.581 1.00 16.92 438 MET A N 1
ATOM 3158 C CA . MET A 1 404 ? 7.577 69.399 25.956 1.00 18.64 438 MET A CA 1
ATOM 3159 C C . MET A 1 404 ? 8.018 70.449 26.952 1.00 17.03 438 MET A C 1
ATOM 3160 O O . MET A 1 404 ? 7.625 70.422 28.096 1.00 16.99 438 MET A O 1
ATOM 3165 N N . THR A 1 405 ? 8.873 71.375 26.518 1.00 17.09 439 THR A N 1
ATOM 3166 C CA . THR A 1 405 ? 9.300 72.412 27.443 1.00 18.21 439 THR A CA 1
ATOM 3167 C C . THR A 1 405 ? 8.183 73.440 27.553 1.00 18.12 439 THR A C 1
ATOM 3168 O O . THR A 1 405 ? 7.284 73.472 26.704 1.00 17.35 439 THR A O 1
ATOM 3172 N N . GLY A 1 406 ? 8.237 74.267 28.590 1.00 19.10 440 GLY A N 1
ATOM 3173 C CA . GLY A 1 406 ? 7.228 75.301 28.747 1.00 18.04 440 GLY A CA 1
ATOM 3174 C C . GLY A 1 406 ? 7.178 76.193 27.515 1.00 18.66 440 GLY A C 1
ATOM 3175 O O . GLY A 1 406 ? 6.095 76.598 27.079 1.00 17.44 440 GLY A O 1
ATOM 3176 N N . LYS A 1 407 ? 8.339 76.520 26.941 1.00 18.57 441 LYS A N 1
ATOM 3177 C CA . LYS A 1 407 ? 8.347 77.359 25.741 1.00 18.51 441 LYS A CA 1
ATOM 3178 C C . LYS A 1 407 ? 7.640 76.644 24.586 1.00 18.11 441 LYS A C 1
ATOM 3179 O O . LYS A 1 407 ? 6.910 77.259 23.807 1.00 18.03 441 LYS A O 1
ATOM 3185 N N . GLU A 1 408 ? 7.836 75.340 24.478 1.00 16.85 442 GLU A N 1
ATOM 3186 C CA . GLU A 1 408 ? 7.182 74.599 23.398 1.00 15.79 442 GLU A CA 1
ATOM 3187 C C . GLU A 1 408 ? 5.678 74.579 23.632 1.00 15.15 442 GLU A C 1
ATOM 3188 O O . GLU A 1 408 ? 4.906 74.598 22.680 1.00 17.79 442 GLU A O 1
ATOM 3194 N N . VAL A 1 409 ? 5.273 74.544 24.902 1.00 15.79 443 VAL A N 1
ATOM 3195 C CA . VAL A 1 409 ? 3.850 74.529 25.245 1.00 15.21 443 VAL A CA 1
ATOM 3196 C C . VAL A 1 409 ? 3.237 75.858 24.819 1.00 16.50 443 VAL A C 1
ATOM 3197 O O . VAL A 1 409 ? 2.168 75.922 24.237 1.00 16.40 443 VAL A O 1
ATOM 3201 N N . ILE A 1 410 ? 3.948 76.941 25.102 1.00 15.22 444 ILE A N 1
ATOM 3202 C CA . ILE A 1 410 ? 3.452 78.257 24.726 1.00 16.38 444 ILE A CA 1
ATOM 3203 C C . ILE A 1 410 ? 3.264 78.359 23.214 1.00 16.57 444 ILE A C 1
ATOM 3204 O O . ILE A 1 410 ? 2.216 78.796 22.726 1.00 15.63 444 ILE A O 1
ATOM 3209 N N . ASP A 1 411 ? 4.267 77.926 22.462 1.00 17.30 445 ASP A N 1
ATOM 3210 C CA . ASP A 1 411 ? 4.192 78.010 21.022 1.00 17.43 445 ASP A CA 1
ATOM 3211 C C . ASP A 1 411 ? 3.122 77.108 20.466 1.00 17.89 445 ASP A C 1
ATOM 3212 O O . ASP A 1 411 ? 2.426 77.471 19.514 1.00 18.32 445 ASP A O 1
ATOM 3217 N N . TYR A 1 412 ? 3.008 75.920 21.045 1.00 15.58 446 TYR A N 1
ATOM 3218 C CA . TYR A 1 412 ? 2.017 74.970 20.559 1.00 15.12 446 TYR A CA 1
ATOM 3219 C C . TYR A 1 412 ? 0.594 75.467 20.812 1.00 14.94 446 TYR A C 1
ATOM 3220 O O . TYR A 1 412 ? -0.229 75.493 19.901 1.00 15.94 446 TYR A O 1
ATOM 3229 N N . LEU A 1 413 ? 0.307 75.826 22.050 1.00 15.95 447 LEU A N 1
ATOM 3230 C CA . LEU A 1 413 ? -1.034 76.294 22.407 1.00 16.83 447 LEU A CA 1
ATOM 3231 C C . LEU A 1 413 ? -1.392 77.571 21.656 1.00 18.72 447 LEU A C 1
ATOM 3232 O O . LEU A 1 413 ? -2.529 77.745 21.201 1.00 19.07 447 LEU A O 1
ATOM 3237 N N . THR A 1 414 ? -0.413 78.454 21.491 1.00 18.09 448 THR A N 1
ATOM 3238 C CA . THR A 1 414 ? -0.666 79.676 20.752 1.00 17.96 448 THR A CA 1
ATOM 3239 C C . THR A 1 414 ? -1.061 79.342 19.326 1.00 18.70 448 THR A C 1
ATOM 3240 O O . THR A 1 414 ? -1.980 79.956 18.772 1.00 20.14 448 THR A O 1
ATOM 3244 N N . ALA A 1 415 ? -0.387 78.369 18.711 1.00 16.83 449 ALA A N 1
ATOM 3245 C CA . ALA A 1 415 ? -0.738 77.995 17.351 1.00 16.74 449 ALA A CA 1
ATOM 3246 C C . ALA A 1 415 ? -2.125 77.345 17.264 1.00 16.95 449 ALA A C 1
ATOM 3247 O O . ALA A 1 415 ? -2.928 77.642 16.373 1.00 16.50 449 ALA A O 1
ATOM 3249 N N . VAL A 1 416 ? -2.403 76.439 18.187 1.00 16.12 450 VAL A N 1
ATOM 3250 C CA . VAL A 1 416 ? -3.677 75.746 18.171 1.00 16.54 450 VAL A CA 1
ATOM 3251 C C . VAL A 1 416 ? -4.842 76.699 18.451 1.00 16.77 450 VAL A C 1
ATOM 3252 O O . VAL A 1 416 ? -5.915 76.560 17.857 1.00 18.35 450 VAL A O 1
ATOM 3256 N N . ALA A 1 417 ? -4.618 77.681 19.306 1.00 17.56 451 ALA A N 1
ATOM 3257 C CA . ALA A 1 417 ? -5.676 78.641 19.628 1.00 18.36 451 ALA A CA 1
ATOM 3258 C C . ALA A 1 417 ? -6.051 79.522 18.432 1.00 20.14 451 ALA A C 1
ATOM 3259 O O . ALA A 1 417 ? -7.030 80.273 18.500 1.00 21.40 451 ALA A O 1
ATOM 3261 N N . GLN A 1 418 ? -5.297 79.431 17.343 1.00 20.82 452 GLN A N 1
ATOM 3262 C CA . GLN A 1 418 ? -5.605 80.242 16.160 1.00 21.65 452 GLN A CA 1
ATOM 3263 C C . GLN A 1 418 ? -6.678 79.570 15.330 1.00 21.80 452 GLN A C 1
ATOM 3264 O O . GLN A 1 418 ? -7.228 80.192 14.414 1.00 20.60 452 GLN A O 1
ATOM 3270 N N . MET A 1 419 ? -6.969 78.299 15.628 1.00 20.40 453 MET A N 1
ATOM 3271 C CA . MET A 1 419 ? -7.991 77.579 14.876 1.00 20.56 453 MET A CA 1
ATOM 3272 C C . MET A 1 419 ? -9.321 78.157 15.321 1.00 21.41 453 MET A C 1
ATOM 3273 O O . MET A 1 419 ? -9.664 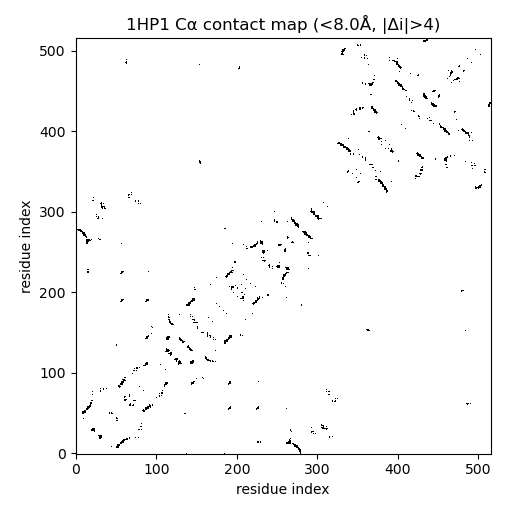78.126 16.495 1.00 22.03 453 MET A O 1
ATOM 3278 N N . LYS A 1 420 ? -10.070 78.670 14.357 1.00 22.29 454 LYS A N 1
ATOM 3279 C CA . LYS A 1 420 ? -11.333 79.329 14.640 1.00 22.33 454 LYS A CA 1
ATOM 3280 C C . LYS A 1 420 ? -12.554 78.469 14.897 1.00 19.96 454 LYS A C 1
ATOM 3281 O O . LYS A 1 420 ? -12.648 77.328 14.454 1.00 18.32 454 LYS A O 1
ATOM 3287 N N . PRO A 1 421 ? -13.523 79.036 15.623 1.00 19.91 455 PRO A N 1
ATOM 3288 C CA . PRO A 1 421 ? -14.757 78.304 15.889 1.00 20.47 455 PRO A CA 1
ATOM 3289 C C . PRO A 1 421 ? -15.392 78.098 14.509 1.00 19.94 455 PRO A C 1
ATOM 3290 O O . PRO A 1 421 ? -14.998 78.742 13.506 1.00 20.85 455 PRO A O 1
ATOM 3294 N N . ASP A 1 422 ? -16.376 77.220 14.458 1.00 18.85 456 ASP A N 1
ATOM 3295 C CA . ASP A 1 422 ? -17.080 76.875 13.236 1.00 20.26 456 ASP A CA 1
ATOM 3296 C C . ASP A 1 422 ? -16.188 76.136 12.245 1.00 19.48 456 ASP A C 1
ATOM 3297 O O . ASP A 1 422 ? -16.291 76.323 11.041 1.00 20.51 456 ASP A O 1
ATOM 3302 N N . SER A 1 423 ? -15.293 75.296 12.768 1.00 18.56 457 SER A N 1
ATOM 3303 C CA . SER A 1 423 ? -14.429 74.484 11.921 1.00 19.15 457 SER A CA 1
ATOM 3304 C C . SER A 1 423 ? -14.107 73.263 12.766 1.00 15.82 457 SER A C 1
ATOM 3305 O O . SER A 1 423 ? -14.145 73.332 14.009 1.00 15.50 457 SER A O 1
ATOM 3308 N N . GLY A 1 424 ? -13.849 72.155 12.091 1.00 16.21 458 GLY A N 1
ATOM 3309 C CA . GLY A 1 424 ? -13.500 70.929 12.792 1.00 15.85 458 GLY A CA 1
ATOM 3310 C C . GLY A 1 424 ? -12.216 71.095 13.582 1.00 15.13 458 GLY A C 1
ATOM 3311 O O . GLY A 1 424 ? -11.979 70.385 14.551 1.00 14.86 458 GLY A O 1
ATOM 3312 N N . ALA A 1 425 ? -11.377 72.048 13.180 1.00 14.22 459 ALA A N 1
ATOM 3313 C CA . ALA A 1 425 ? -10.108 72.274 13.841 1.00 14.32 459 ALA A CA 1
ATOM 3314 C C . ALA A 1 425 ? -10.208 73.051 15.158 1.00 12.73 459 ALA A C 1
ATOM 3315 O O . ALA A 1 425 ? -9.234 73.155 15.899 1.00 14.83 459 ALA A O 1
ATOM 3317 N N . TYR A 1 426 ? -11.390 73.590 15.470 1.00 13.68 460 TYR A N 1
ATOM 3318 C CA . TYR A 1 426 ? -11.553 74.335 16.719 1.00 12.83 460 TYR A CA 1
ATOM 3319 C C . TYR A 1 426 ? -11.111 73.397 17.851 1.00 12.55 460 TYR A C 1
ATOM 3320 O O . TYR A 1 426 ? -11.593 72.277 17.961 1.00 13.23 460 TYR A O 1
ATOM 3329 N N . PRO A 1 427 ? -10.206 73.853 18.709 1.00 12.32 461 PRO A N 1
ATOM 3330 C CA . PRO A 1 427 ? -9.707 73.007 19.798 1.00 12.70 461 PRO A CA 1
ATOM 3331 C C . PRO A 1 427 ? -10.500 72.874 21.072 1.00 13.97 461 PRO A C 1
ATOM 3332 O O . PRO A 1 427 ? -11.079 73.846 21.558 1.00 14.30 461 PRO A O 1
ATOM 3336 N N . GLN A 1 428 ? -10.506 71.647 21.604 1.00 12.10 462 GLN A N 1
ATOM 3337 C CA . GLN A 1 428 ? -11.081 71.363 22.903 1.00 12.00 462 GLN A CA 1
ATOM 3338 C C . GLN A 1 428 ? -9.822 71.204 23.740 1.00 11.57 462 GLN A C 1
ATOM 3339 O O . GLN A 1 428 ? -8.886 70.474 23.346 1.00 13.64 462 GLN A O 1
ATOM 3345 N N . PHE A 1 429 ? -9.775 71.913 24.854 1.00 11.67 463 PHE A N 1
ATOM 3346 C CA . PHE A 1 429 ? -8.643 71.861 25.782 1.00 12.61 463 PHE A CA 1
ATOM 3347 C C . PHE A 1 429 ? -9.045 71.329 27.134 1.00 12.47 463 PHE A C 1
ATOM 3348 O O . PHE A 1 429 ? -10.202 71.422 27.531 1.00 12.89 463 PHE A O 1
ATOM 3356 N N . ALA A 1 430 ? -8.068 70.796 27.872 1.00 11.95 464 ALA A N 1
ATOM 3357 C CA . ALA A 1 430 ? -8.301 70.396 29.259 1.00 10.63 464 ALA A CA 1
ATOM 3358 C C . ALA A 1 430 ? -7.063 70.873 30.035 1.00 12.66 464 ALA A C 1
ATOM 3359 O O . ALA A 1 430 ? -5.943 70.716 29.544 1.00 11.60 464 ALA A O 1
ATOM 3361 N N . ASN A 1 431 ? -7.278 71.443 31.230 1.00 12.44 465 ASN A N 1
ATOM 3362 C CA . ASN A 1 431 ? -6.218 71.962 32.116 1.00 13.43 465 ASN A CA 1
ATOM 3363 C C . ASN A 1 431 ? -5.444 73.151 31.574 1.00 15.02 465 ASN A C 1
ATOM 3364 O O . ASN A 1 431 ? -4.341 73.436 32.041 1.00 16.44 465 ASN A O 1
ATOM 3369 N N . VAL A 1 432 ? -6.027 73.836 30.594 1.00 16.21 466 VAL A N 1
ATOM 3370 C CA . VAL A 1 432 ? -5.433 75.016 29.974 1.00 16.60 466 VAL A CA 1
ATOM 3371 C C . VAL A 1 432 ? -6.329 76.229 30.231 1.00 18.36 466 VAL A C 1
ATOM 3372 O O . VAL A 1 432 ? -7.549 76.140 30.107 1.00 18.42 466 VAL A O 1
ATOM 3376 N N . SER A 1 433 ? -5.743 77.357 30.629 1.00 18.72 467 SER A N 1
ATOM 3377 C CA . SER A 1 433 ? -6.567 78.553 30.778 1.00 19.42 467 SER A CA 1
ATOM 3378 C C . SER A 1 433 ? -5.796 79.706 30.150 1.00 20.10 467 SER A C 1
ATOM 3379 O O . SER A 1 433 ? -4.573 79.684 30.128 1.00 18.60 467 SER A O 1
ATOM 3382 N N . PHE A 1 434 ? -6.521 80.662 29.577 1.00 20.68 468 PHE A N 1
ATOM 3383 C CA . PHE A 1 434 ? -5.909 81.831 28.944 1.00 22.91 468 PHE A CA 1
ATOM 3384 C C . PHE A 1 434 ? -6.968 82.749 28.398 1.00 23.81 468 PHE A C 1
ATOM 3385 O O . PHE A 1 434 ? -8.147 82.413 28.374 1.00 23.66 468 PHE A O 1
ATOM 3393 N N . VAL A 1 435 ? -6.537 83.933 27.981 1.00 25.74 469 VAL A N 1
ATOM 3394 C CA . VAL A 1 435 ? -7.429 84.872 27.323 1.00 27.72 469 VAL A CA 1
ATOM 3395 C C . VAL A 1 435 ? -6.646 85.164 26.072 1.00 28.43 469 VAL A C 1
ATOM 3396 O O . VAL A 1 435 ? -5.532 85.666 26.154 1.00 29.03 469 VAL A O 1
ATOM 3400 N N . ALA A 1 436 ? -7.200 84.799 24.926 1.00 29.91 470 ALA A N 1
ATOM 3401 C CA . ALA A 1 436 ? -6.535 85.017 23.660 1.00 32.13 470 ALA A CA 1
ATOM 3402 C C . ALA A 1 436 ? -6.896 86.406 23.180 1.00 34.13 470 ALA A C 1
ATOM 3403 O O . ALA A 1 436 ? -8.070 86.783 23.181 1.00 34.57 470 ALA A O 1
ATOM 3405 N N . LYS A 1 437 ? -5.885 87.161 22.772 1.00 35.44 471 LYS A N 1
ATOM 3406 C CA . LYS A 1 437 ? -6.099 88.518 22.293 1.00 36.64 471 LYS A CA 1
ATOM 3407 C C . LYS A 1 437 ? -5.052 88.805 21.227 1.00 36.57 471 LYS A C 1
ATOM 3408 O O . LYS A 1 437 ? -3.854 88.620 21.446 1.00 36.41 471 LYS A O 1
ATOM 3414 N N . ASP A 1 438 ? -5.512 89.231 20.058 1.00 37.56 472 ASP A N 1
ATOM 3415 C CA . ASP A 1 438 ? -4.606 89.568 18.964 1.00 37.75 472 ASP A CA 1
ATOM 3416 C C . ASP A 1 438 ? -3.561 88.499 18.639 1.00 37.63 472 ASP A C 1
ATOM 3417 O O . ASP A 1 438 ? -2.386 88.814 18.437 1.00 38.53 472 ASP A O 1
ATOM 3422 N N . GLY A 1 439 ? -3.988 87.240 18.592 1.00 37.01 473 GLY A N 1
ATOM 3423 C CA . GLY A 1 439 ? -3.072 86.157 18.259 1.00 35.47 473 GLY A CA 1
ATOM 3424 C C . GLY A 1 439 ? -2.105 85.734 19.353 1.00 34.66 473 GLY A C 1
ATOM 3425 O O . GLY A 1 439 ? -1.250 84.874 19.133 1.00 34.61 473 GLY A O 1
ATOM 3426 N N . LYS A 1 440 ? -2.235 86.332 20.529 1.00 32.86 474 LYS A N 1
ATOM 3427 C CA . LYS A 1 440 ? -1.366 86.013 21.650 1.00 33.17 474 LYS A CA 1
ATOM 3428 C C . LYS A 1 440 ? -2.199 85.392 22.761 1.00 31.15 474 LYS A C 1
ATOM 3429 O O . LYS A 1 440 ? -3.409 85.593 22.817 1.00 32.37 474 LYS A O 1
ATOM 3435 N N . LEU A 1 441 ? -1.561 84.629 23.639 1.00 29.10 475 LEU A N 1
ATOM 3436 C CA . LEU A 1 441 ? -2.280 84.022 24.747 1.00 27.41 475 LEU A CA 1
ATOM 3437 C C . LEU A 1 441 ? -1.845 84.716 26.009 1.00 27.24 475 LEU A C 1
ATOM 3438 O O . LEU A 1 441 ? -0.689 84.627 26.401 1.00 27.88 475 LEU A O 1
ATOM 3443 N N . ASN A 1 442 ? -2.774 85.417 26.644 1.00 27.99 476 ASN A N 1
ATOM 3444 C CA . ASN A 1 442 ? -2.446 86.121 27.869 1.00 28.86 476 ASN A CA 1
ATOM 3445 C C . ASN A 1 442 ? -2.790 85.274 29.084 1.00 28.00 476 ASN A C 1
ATOM 3446 O O . ASN A 1 442 ? -3.718 84.463 29.054 1.00 27.78 476 ASN A O 1
ATOM 3451 N N . ASP A 1 443 ? -2.014 85.453 30.143 1.00 27.64 477 ASP A N 1
ATOM 3452 C CA . ASP A 1 443 ? -2.227 84.739 31.391 1.00 28.06 477 ASP A CA 1
ATOM 3453 C C . ASP A 1 443 ? -2.369 83.236 31.169 1.00 26.90 477 ASP A C 1
ATOM 3454 O O . ASP A 1 443 ? -3.225 82.590 31.772 1.00 27.14 477 ASP A O 1
ATOM 3459 N N . LEU A 1 444 ? -1.530 82.692 30.296 1.00 25.54 478 LEU A N 1
ATOM 3460 C CA . LEU A 1 444 ? -1.570 81.262 30.008 1.00 22.99 478 LEU A CA 1
ATOM 3461 C C . LEU A 1 444 ? -1.189 80.460 31.241 1.00 23.25 478 LEU A C 1
ATOM 3462 O O . LEU A 1 444 ? -0.175 80.728 31.891 1.00 23.50 478 LEU A O 1
ATOM 3467 N N . LYS A 1 445 ? -2.023 79.478 31.568 1.00 21.36 479 LYS A N 1
ATOM 3468 C CA . LYS A 1 445 ? -1.787 78.623 32.707 1.00 21.09 479 LYS A CA 1
ATOM 3469 C C . LYS A 1 445 ? -2.115 77.165 32.393 1.00 20.12 479 LYS A C 1
ATOM 3470 O O . LYS A 1 445 ? -2.984 76.886 31.583 1.00 20.76 479 LYS A O 1
ATOM 3476 N N . ILE A 1 446 ? -1.391 76.268 33.056 1.00 21.08 480 ILE A N 1
ATOM 3477 C CA . ILE A 1 446 ? -1.578 74.828 32.966 1.00 20.04 480 ILE A CA 1
ATOM 3478 C C . ILE A 1 446 ? -1.895 74.402 34.403 1.00 20.93 480 ILE A C 1
ATOM 3479 O O . ILE A 1 446 ? -1.116 74.651 35.328 1.00 19.88 480 ILE A O 1
ATOM 3484 N N . LYS A 1 447 ? -3.044 73.761 34.596 1.00 20.59 481 LYS A N 1
ATOM 3485 C CA . LYS A 1 447 ? -3.475 73.344 35.929 1.00 21.61 481 LYS A CA 1
ATOM 3486 C C . LYS A 1 447 ? -3.414 74.486 36.943 1.00 22.78 481 LYS A C 1
ATOM 3487 O O . LYS A 1 447 ? -2.949 74.305 38.067 1.00 22.86 481 LYS A O 1
ATOM 3493 N N . GLY A 1 448 ? -3.885 75.656 36.523 1.00 23.49 482 GLY A N 1
ATOM 3494 C CA . GLY A 1 448 ? -3.940 76.811 37.398 1.00 25.60 482 GLY A CA 1
ATOM 3495 C C . GLY A 1 448 ? -2.620 77.477 37.713 1.00 27.29 482 GLY A C 1
ATOM 3496 O O . GLY A 1 448 ? -2.573 78.342 38.583 1.00 27.61 482 GLY A O 1
ATOM 3497 N N . GLU A 1 449 ? -1.554 77.090 37.017 1.00 26.38 483 GLU A N 1
ATOM 3498 C CA . GLU A 1 449 ? -0.250 77.693 37.266 1.00 25.99 483 GLU A CA 1
ATOM 3499 C C . GLU A 1 449 ? 0.337 78.300 36.007 1.00 25.14 483 GLU A C 1
ATOM 3500 O O . GLU A 1 449 ? 0.230 77.734 34.916 1.00 23.09 483 GLU A O 1
ATOM 3506 N N . PRO A 1 450 ? 0.967 79.480 36.124 1.00 24.92 484 PRO A N 1
ATOM 3507 C CA . PRO A 1 450 ? 1.518 80.022 34.879 1.00 24.46 484 PRO A CA 1
ATOM 3508 C C . PRO A 1 450 ? 2.539 79.059 34.294 1.00 24.41 484 PRO A C 1
ATOM 3509 O O . PRO A 1 450 ? 3.194 78.326 35.021 1.00 24.03 484 PRO A O 1
ATOM 3513 N N . VAL A 1 451 ? 2.643 79.043 32.973 1.00 25.03 485 VAL A N 1
ATOM 3514 C CA . VAL A 1 451 ? 3.577 78.159 32.301 1.00 25.81 485 VAL A CA 1
ATOM 3515 C C . VAL A 1 451 ? 4.991 78.649 32.549 1.00 26.79 485 VAL A C 1
ATOM 3516 O O . VAL A 1 451 ? 5.272 79.842 32.398 1.00 28.29 485 VAL A O 1
ATOM 3520 N N . ASP A 1 452 ? 5.863 77.724 32.933 1.00 25.55 486 ASP A N 1
ATOM 3521 C CA . ASP A 1 452 ? 7.277 78.002 33.206 1.00 24.09 486 ASP A CA 1
ATOM 3522 C C . ASP A 1 452 ? 8.082 77.483 32.014 1.00 23.33 486 ASP A C 1
ATOM 3523 O O . ASP A 1 452 ? 8.173 76.275 31.793 1.00 22.58 486 ASP A O 1
ATOM 3528 N N . PRO A 1 453 ? 8.699 78.381 31.231 1.00 23.00 487 PRO A N 1
ATOM 3529 C CA . PRO A 1 453 ? 9.463 77.895 30.082 1.00 23.73 487 PRO A CA 1
ATOM 3530 C C . PRO A 1 453 ? 10.532 76.864 30.409 1.00 23.62 487 PRO A C 1
ATOM 3531 O O . PRO A 1 453 ? 10.922 76.098 29.543 1.00 27.00 487 PRO A O 1
ATOM 3535 N N . ALA A 1 454 ? 10.991 76.842 31.659 1.00 22.76 488 ALA A N 1
ATOM 3536 C CA . ALA A 1 454 ? 12.044 75.929 32.110 1.00 23.13 488 ALA A CA 1
ATOM 3537 C C . ALA A 1 454 ? 11.528 74.579 32.589 1.00 23.03 488 ALA A C 1
ATOM 3538 O O . ALA A 1 454 ? 12.304 73.670 32.883 1.00 24.74 488 ALA A O 1
ATOM 3540 N N . LYS A 1 455 ? 10.217 74.449 32.681 1.00 20.97 489 LYS A N 1
ATOM 3541 C CA . LYS A 1 455 ? 9.655 73.206 33.153 1.00 21.52 489 LYS A CA 1
ATOM 3542 C C . LYS A 1 455 ? 9.257 72.312 31.996 1.00 20.50 489 LYS A C 1
ATOM 3543 O O . LYS A 1 455 ? 9.260 72.732 30.837 1.00 20.11 489 LYS A O 1
ATOM 3549 N N . THR A 1 456 ? 8.983 71.060 32.326 1.00 20.31 490 THR A N 1
ATOM 3550 C CA . THR A 1 456 ? 8.569 70.063 31.357 1.00 20.85 490 THR A CA 1
ATOM 3551 C C . THR A 1 456 ? 7.107 69.781 31.598 1.00 19.27 490 THR A C 1
ATOM 3552 O O . THR A 1 456 ? 6.688 69.647 32.750 1.00 20.04 490 THR A O 1
ATOM 3556 N N . TYR A 1 457 ? 6.345 69.677 30.514 1.00 17.52 491 TYR A N 1
ATOM 3557 C CA . TYR A 1 457 ? 4.919 69.381 30.605 1.00 15.46 491 TYR A CA 1
ATOM 3558 C C . TYR A 1 457 ? 4.592 68.235 29.676 1.00 14.81 491 TYR A C 1
ATOM 3559 O O . TYR A 1 457 ? 5.178 68.120 28.604 1.00 16.31 491 TYR A O 1
ATOM 3568 N N . ARG A 1 458 ? 3.658 67.379 30.083 1.00 14.15 492 ARG A N 1
ATOM 3569 C CA . ARG A 1 458 ? 3.249 66.286 29.209 1.00 13.17 492 ARG A CA 1
ATOM 3570 C C . ARG A 1 458 ? 1.862 66.624 28.669 1.00 11.79 492 ARG A C 1
ATOM 3571 O O . ARG A 1 458 ? 0.948 66.946 29.430 1.00 12.56 492 ARG A O 1
ATOM 3579 N N . MET A 1 459 ? 1.711 66.580 27.354 1.00 12.43 493 MET A N 1
ATOM 3580 C CA . MET A 1 459 ? 0.416 66.871 26.746 1.00 13.29 493 MET A CA 1
ATOM 3581 C C . MET A 1 459 ? -0.142 65.626 26.067 1.00 13.60 493 MET A C 1
ATOM 3582 O O . MET A 1 459 ? 0.592 64.920 25.390 1.00 13.96 493 MET A O 1
ATOM 3587 N N . ALA A 1 460 ? -1.428 65.330 26.267 1.00 12.56 494 ALA A N 1
ATOM 3588 C CA . ALA A 1 460 ? -2.033 64.206 25.584 1.00 11.14 494 ALA A CA 1
ATOM 3589 C C . ALA A 1 460 ? -2.882 64.736 24.435 1.00 10.63 494 ALA A C 1
ATOM 3590 O O . ALA A 1 460 ? -3.398 65.850 24.486 1.00 10.99 494 ALA A O 1
ATOM 3592 N N . THR A 1 461 ? -2.986 63.932 23.392 1.00 10.18 495 THR A N 1
ATOM 3593 C CA . THR A 1 461 ? -3.844 64.240 22.255 1.00 10.66 495 THR A CA 1
ATOM 3594 C C . THR A 1 461 ? -3.985 62.960 21.437 1.00 10.81 495 THR A C 1
ATOM 3595 O O . THR A 1 461 ? -3.697 61.856 21.945 1.00 11.86 495 THR A O 1
ATOM 3599 N N . LEU A 1 462 ? -4.476 63.078 20.213 1.00 10.44 496 LEU A N 1
ATOM 3600 C CA . LEU A 1 462 ? -4.618 61.909 19.349 1.00 10.39 496 LEU A CA 1
ATOM 3601 C C . LEU A 1 462 ? -3.555 61.941 18.280 1.00 11.66 496 LEU A C 1
ATOM 3602 O O . LEU A 1 462 ? -3.034 63.001 17.933 1.00 12.06 496 LEU A O 1
ATOM 3607 N N . ASN A 1 463 ? -3.238 60.767 17.747 1.00 11.58 497 ASN A N 1
ATOM 3608 C CA . ASN A 1 463 ? -2.245 60.706 16.685 1.00 11.88 497 ASN A CA 1
ATOM 3609 C C . ASN A 1 463 ? -2.693 61.566 15.504 1.00 11.66 497 ASN A C 1
ATOM 3610 O O . ASN A 1 463 ? -1.873 62.214 14.862 1.00 14.29 497 ASN A O 1
ATOM 3615 N N . PHE A 1 464 ? -3.998 61.601 15.242 1.00 11.93 498 PHE A N 1
ATOM 3616 C CA . PHE A 1 464 ? -4.517 62.418 14.146 1.00 13.33 498 PHE A CA 1
ATOM 3617 C C . PHE A 1 464 ? -4.008 63.853 14.250 1.00 14.03 498 PHE A C 1
ATOM 3618 O O . PHE A 1 464 ? -3.521 64.420 13.271 1.00 15.49 498 PHE A O 1
ATOM 3626 N N . ASN A 1 465 ? -4.120 64.447 15.438 1.00 13.37 499 ASN A N 1
ATOM 3627 C CA . ASN A 1 465 ? -3.664 65.820 15.610 1.00 14.16 499 ASN A CA 1
ATOM 3628 C C . ASN A 1 465 ? -2.160 65.924 15.687 1.00 14.12 499 ASN A C 1
ATOM 3629 O O . ASN A 1 465 ? -1.565 66.849 15.115 1.00 14.67 499 ASN A O 1
ATOM 3634 N N . ALA A 1 466 ? -1.546 64.982 16.396 1.00 13.12 500 ALA A N 1
ATOM 3635 C CA . ALA A 1 466 ? -0.101 65.000 16.574 1.00 13.16 500 ALA A CA 1
ATOM 3636 C C . ALA A 1 466 ? 0.665 64.920 15.258 1.00 13.18 500 ALA A C 1
ATOM 3637 O O . ALA A 1 466 ? 1.772 65.463 15.148 1.00 14.47 500 ALA A O 1
ATOM 3639 N N . THR A 1 467 ? 0.080 64.276 14.258 1.00 13.23 501 THR A N 1
ATOM 3640 C CA . THR A 1 467 ? 0.754 64.138 12.964 1.00 14.85 501 THR A CA 1
ATOM 3641 C C . THR A 1 467 ? 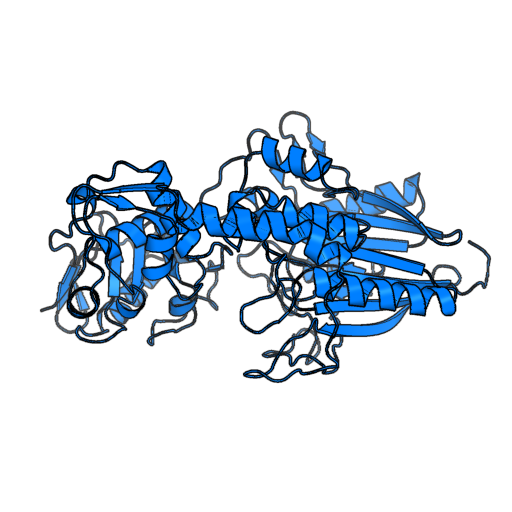0.383 65.251 12.003 1.00 15.58 501 THR A C 1
ATOM 3642 O O . THR A 1 467 ? 0.684 65.168 10.809 1.00 17.23 501 THR A O 1
ATOM 3646 N N . GLY A 1 468 ? -0.277 66.283 12.510 1.00 15.48 502 GLY A N 1
ATOM 3647 C CA . GLY A 1 468 ? -0.632 67.402 11.651 1.00 16.03 502 GLY A CA 1
ATOM 3648 C C . GLY A 1 468 ? -2.078 67.511 11.217 1.00 17.09 502 GLY A C 1
ATOM 3649 O O . GLY A 1 468 ? -2.420 68.406 10.419 1.00 17.23 502 GLY A O 1
ATOM 3650 N N . GLY A 1 469 ? -2.911 66.593 11.703 1.00 14.72 503 GLY A N 1
ATOM 3651 C CA . GLY A 1 469 ? -4.327 66.636 11.362 1.00 15.03 503 GLY A CA 1
ATOM 3652 C C . GLY A 1 469 ? -4.914 68.003 11.720 1.00 14.98 503 GLY A C 1
ATOM 3653 O O . GLY A 1 469 ? -4.558 68.618 12.728 1.00 15.82 503 GLY A O 1
ATOM 3654 N N . ASP A 1 470 ? -5.842 68.469 10.884 1.00 16.67 504 ASP A N 1
ATOM 3655 C CA . ASP A 1 470 ? -6.487 69.763 11.063 1.00 16.67 504 ASP A CA 1
ATOM 3656 C C . ASP A 1 470 ? -5.507 70.913 11.160 1.00 16.68 504 ASP A C 1
ATOM 3657 O O . ASP A 1 470 ? -5.813 71.962 11.726 1.00 17.14 504 ASP A O 1
ATOM 3662 N N . GLY A 1 471 ? -4.329 70.715 10.575 1.00 17.41 505 GLY A N 1
ATOM 3663 C CA . GLY A 1 471 ? -3.317 71.751 10.572 1.00 16.68 505 GLY A CA 1
ATOM 3664 C C . GLY A 1 471 ? -2.631 72.011 11.894 1.00 15.06 505 GLY A C 1
ATOM 3665 O O . GLY A 1 471 ? -1.995 73.050 12.061 1.00 18.19 505 GLY A O 1
ATOM 3666 N N . TYR A 1 472 ? -2.764 71.089 12.847 1.00 15.37 506 TYR A N 1
ATOM 3667 C CA . TYR A 1 472 ? -2.128 71.253 14.144 1.00 13.91 506 TYR A CA 1
ATOM 3668 C C . TYR A 1 472 ? -0.614 71.078 13.990 1.00 15.30 506 TYR A C 1
ATOM 3669 O O . TYR A 1 472 ? -0.156 70.407 13.072 1.00 17.45 506 TYR A O 1
ATOM 3678 N N . PRO A 1 473 ? 0.173 71.698 14.875 1.00 16.59 507 PRO A N 1
ATOM 3679 C CA . PRO A 1 473 ? 1.630 71.561 14.758 1.00 16.21 507 PRO A CA 1
ATOM 3680 C C . PRO A 1 473 ? 2.031 70.113 14.967 1.00 16.76 507 PRO A C 1
ATOM 3681 O O . PRO A 1 473 ? 1.546 69.450 15.895 1.00 16.87 507 PRO A O 1
ATOM 3685 N N . ARG A 1 474 ? 2.939 69.630 14.129 1.00 17.27 508 ARG A N 1
ATOM 3686 C CA . ARG A 1 474 ? 3.368 68.253 14.263 1.00 17.39 508 ARG A CA 1
ATOM 3687 C C . ARG A 1 474 ? 4.152 68.001 15.530 1.00 18.28 508 ARG A C 1
ATOM 3688 O O . ARG A 1 474 ? 5.031 68.784 15.916 1.00 17.31 508 ARG A O 1
ATOM 3696 N N . LEU A 1 475 ? 3.851 66.870 16.165 1.00 15.78 509 LEU A N 1
ATOM 3697 C CA . LEU A 1 475 ? 4.538 66.499 17.398 1.00 16.60 509 LEU A CA 1
ATOM 3698 C C . LEU A 1 475 ? 5.188 65.136 17.238 1.00 16.48 509 LEU A C 1
ATOM 3699 O O . LEU A 1 475 ? 6.058 64.779 18.023 1.00 17.45 509 LEU A O 1
ATOM 3704 N N . ASP A 1 476 ? 4.767 64.390 16.220 1.00 17.67 510 ASP A N 1
ATOM 3705 C CA . ASP A 1 476 ? 5.250 63.022 16.032 1.00 18.41 510 ASP A CA 1
ATOM 3706 C C . ASP A 1 476 ? 6.706 62.913 15.642 1.00 19.60 510 ASP A C 1
ATOM 3707 O O . ASP A 1 476 ? 7.320 61.862 15.844 1.00 20.62 510 ASP A O 1
ATOM 3712 N N . ASN A 1 477 ? 7.253 63.997 15.103 1.00 18.39 511 ASN A N 1
ATOM 3713 C CA . ASN A 1 477 ? 8.639 64.019 14.664 1.00 21.34 511 ASN A CA 1
ATOM 3714 C C . ASN A 1 477 ? 9.521 64.821 15.623 1.00 22.31 511 ASN A C 1
ATOM 3715 O O . ASN A 1 477 ? 10.603 65.276 15.252 1.00 25.74 511 ASN A O 1
ATOM 3720 N N . LYS A 1 478 ? 9.054 64.995 16.855 1.00 21.50 512 LYS A N 1
ATOM 3721 C CA . LYS A 1 478 ? 9.804 65.731 17.871 1.00 22.08 512 LYS A CA 1
ATOM 3722 C C . LYS A 1 478 ? 10.212 64.765 18.985 1.00 21.18 512 LYS A C 1
ATOM 3723 O O . LYS A 1 478 ? 9.539 63.761 19.223 1.00 20.38 512 LYS A O 1
ATOM 3729 N N . PRO A 1 479 ? 11.332 65.038 19.669 1.00 21.14 513 PRO A N 1
ATOM 3730 C CA . PRO A 1 479 ? 11.677 64.088 20.728 1.00 19.70 513 PRO A CA 1
ATOM 3731 C C . PRO A 1 479 ? 10.689 64.192 21.876 1.00 19.06 513 PRO A C 1
ATOM 3732 O O . PRO A 1 479 ? 10.094 65.245 22.114 1.00 20.50 513 PRO A O 1
ATOM 3736 N N . GLY A 1 480 ? 10.492 63.079 22.574 1.00 17.82 514 GLY A N 1
ATOM 3737 C CA . GLY A 1 480 ? 9.578 63.095 23.701 1.00 16.82 514 GLY A CA 1
ATOM 3738 C C . GLY A 1 480 ? 8.185 62.657 23.336 1.00 16.07 514 GLY A C 1
ATOM 3739 O O . GLY A 1 480 ? 7.311 62.598 24.193 1.00 17.40 514 GLY A O 1
ATOM 3740 N N . TYR A 1 481 ? 7.992 62.345 22.064 1.00 14.44 515 TYR A N 1
ATOM 3741 C CA . TYR A 1 481 ? 6.698 61.892 21.574 1.00 13.57 515 TYR A CA 1
ATOM 3742 C C . TYR A 1 481 ? 6.529 60.413 21.831 1.00 13.39 515 TYR A C 1
ATOM 3743 O O . TYR A 1 481 ? 7.460 59.632 21.603 1.00 13.88 515 TYR A O 1
ATOM 3752 N N . VAL A 1 482 ? 5.341 60.024 22.276 1.00 13.15 516 VAL A N 1
ATOM 3753 C CA . VAL A 1 482 ? 5.039 58.614 22.478 1.00 13.47 516 VAL A CA 1
ATOM 3754 C C . VAL A 1 482 ? 3.653 58.261 21.957 1.00 13.24 516 VAL A C 1
ATOM 3755 O O . VAL A 1 482 ? 2.658 58.867 22.375 1.00 13.52 516 VAL A O 1
ATOM 3759 N N . ASN A 1 483 ? 3.589 57.308 21.022 1.00 13.01 517 ASN A N 1
ATOM 3760 C CA . ASN A 1 483 ? 2.301 56.812 20.521 1.00 12.96 517 ASN A CA 1
ATOM 3761 C C . ASN A 1 483 ? 2.046 55.620 21.470 1.00 12.28 517 ASN A C 1
ATOM 3762 O O . ASN A 1 483 ? 2.828 54.678 21.534 1.00 13.58 517 ASN A O 1
ATOM 3767 N N . THR A 1 484 ? 0.976 55.679 22.250 1.00 12.95 518 THR A N 1
ATOM 3768 C CA . THR A 1 484 ? 0.740 54.632 23.246 1.00 10.85 518 THR A CA 1
ATOM 3769 C C . THR A 1 484 ? 0.101 53.357 22.733 1.00 10.94 518 THR A C 1
ATOM 3770 O O . THR A 1 484 ? 0.137 52.334 23.439 1.00 12.05 518 THR A O 1
ATOM 3774 N N . GLY A 1 485 ? -0.505 53.411 21.556 1.00 11.40 519 GLY A N 1
ATOM 3775 C CA . GLY A 1 485 ? -1.179 52.234 21.025 1.00 11.15 519 GLY A CA 1
ATOM 3776 C C . GLY A 1 485 ? -2.583 52.043 21.585 1.00 12.88 519 GLY A C 1
ATOM 3777 O O . GLY A 1 485 ? -3.305 51.098 21.195 1.00 14.67 519 GLY A O 1
ATOM 3778 N N . PHE A 1 486 ? -3.003 52.930 22.489 1.00 10.99 520 PHE A N 1
ATOM 3779 C CA . PHE A 1 486 ? -4.339 52.795 23.072 1.00 10.45 520 PHE A CA 1
ATOM 3780 C C . PHE A 1 486 ? -5.326 53.537 22.187 1.00 11.58 520 PHE A C 1
ATOM 3781 O O . PHE A 1 486 ? -5.134 54.706 21.840 1.00 12.28 520 PHE A O 1
ATOM 3789 N N . ILE A 1 487 ? -6.407 52.855 21.839 1.00 9.62 521 ILE A N 1
ATOM 3790 C CA . ILE A 1 487 ? -7.415 53.420 20.978 1.00 9.99 521 ILE A CA 1
ATOM 3791 C C . ILE A 1 487 ? -8.285 54.402 21.748 1.00 10.16 521 ILE A C 1
ATOM 3792 O O . ILE A 1 487 ? -8.714 54.124 22.868 1.00 9.53 521 ILE A O 1
ATOM 3797 N N . ASP A 1 488 ? -8.570 55.535 21.122 1.00 9.88 522 ASP A N 1
ATOM 3798 C CA . ASP A 1 488 ? -9.391 56.556 21.769 1.00 11.31 522 ASP A CA 1
ATOM 3799 C C . ASP A 1 488 ? -10.647 56.036 22.472 1.00 9.63 522 ASP A C 1
ATOM 3800 O O . ASP A 1 488 ? -10.913 56.363 23.641 1.00 10.53 522 ASP A O 1
ATOM 3805 N N . ALA A 1 489 ? -11.414 55.219 21.771 1.00 9.92 523 ALA A N 1
ATOM 3806 C CA . ALA A 1 489 ? -12.660 54.685 22.341 1.00 11.07 523 ALA A CA 1
ATOM 3807 C C . ALA A 1 489 ? -12.443 53.819 23.581 1.00 10.87 523 ALA A C 1
ATOM 3808 O O . ALA A 1 489 ? -13.221 53.876 24.532 1.00 10.04 523 ALA A O 1
ATOM 3810 N N . GLU A 1 490 ? -11.392 53.007 23.556 1.00 10.08 524 GLU A N 1
ATOM 3811 C CA . GLU A 1 490 ? -11.081 52.148 24.692 1.00 9.62 524 GLU A CA 1
ATOM 3812 C C . GLU A 1 490 ? -10.692 53.007 25.889 1.00 11.08 524 GLU A C 1
ATOM 3813 O O . GLU A 1 490 ? -11.073 52.723 27.015 1.00 11.03 524 GLU A O 1
ATOM 3819 N N . VAL A 1 491 ? -9.903 54.048 25.643 1.00 10.28 525 VAL A N 1
ATOM 3820 C CA . VAL A 1 491 ? -9.499 54.937 26.723 1.00 10.15 525 VAL A CA 1
ATOM 3821 C C . VAL A 1 491 ? -10.726 55.624 27.331 1.00 10.45 525 VAL A C 1
ATOM 3822 O O . VAL A 1 491 ? -10.870 55.683 28.550 1.00 10.87 525 VAL A O 1
ATOM 3826 N N . LEU A 1 492 ? -11.632 56.118 26.492 1.00 10.66 526 LEU A N 1
ATOM 3827 C CA . LEU A 1 492 ? -12.837 56.764 27.017 1.00 9.47 526 LEU A CA 1
ATOM 3828 C C . LEU A 1 492 ? -13.716 55.754 27.746 1.00 8.95 526 LEU A C 1
ATOM 3829 O O . LEU A 1 492 ? -14.187 55.998 28.842 1.00 9.31 526 LEU A O 1
ATOM 3834 N N . LYS A 1 493 ? -13.915 54.586 27.153 1.00 9.62 527 LYS A N 1
ATOM 3835 C CA . LYS A 1 493 ? -14.780 53.589 27.787 1.00 10.17 527 LYS A CA 1
ATOM 3836 C C . LYS A 1 493 ? -14.236 53.166 29.154 1.00 10.48 527 LYS A C 1
ATOM 3837 O O . LYS A 1 493 ? -14.979 53.130 30.146 1.00 11.46 527 LYS A O 1
ATOM 3843 N N . ALA A 1 494 ? -12.944 52.857 29.226 1.00 10.09 528 ALA A N 1
ATOM 3844 C CA . ALA A 1 494 ? -12.355 52.415 30.490 1.00 11.29 528 ALA A CA 1
ATOM 3845 C C . ALA A 1 494 ? -12.420 53.505 31.556 1.00 11.45 528 ALA A C 1
ATOM 3846 O O . ALA A 1 494 ? -12.653 53.216 32.740 1.00 11.81 528 ALA A O 1
ATOM 3848 N N . TYR A 1 495 ? -12.235 54.755 31.145 1.00 11.55 529 TYR A N 1
ATOM 3849 C CA . TYR A 1 495 ? -12.298 55.859 32.111 1.00 11.67 529 TYR A CA 1
ATOM 3850 C C . TYR A 1 495 ? -13.732 56.052 32.632 1.00 11.47 529 TYR A C 1
ATOM 3851 O O . TYR A 1 495 ? -13.945 56.242 33.833 1.00 11.11 529 TYR A O 1
ATOM 3860 N N . ILE A 1 496 ? -14.711 56.037 31.738 1.00 10.81 530 ILE A N 1
ATOM 3861 C CA . ILE A 1 496 ? -16.103 56.145 32.173 1.00 12.09 530 ILE A CA 1
ATOM 3862 C C . ILE A 1 496 ? -16.431 54.977 33.113 1.00 13.84 530 ILE A C 1
ATOM 3863 O O . ILE A 1 496 ? -17.057 55.168 34.159 1.00 13.73 530 ILE A O 1
ATOM 3868 N N . GLN A 1 497 ? -16.001 53.771 32.758 1.00 13.93 531 GLN A N 1
ATOM 3869 C CA . GLN A 1 497 ? -16.359 52.642 33.602 1.00 14.49 531 GLN A CA 1
ATOM 3870 C C . GLN A 1 497 ? -15.777 52.729 35.004 1.00 14.47 531 GLN A C 1
ATOM 3871 O O . GLN A 1 497 ? -16.460 52.413 35.979 1.00 16.58 531 GLN A O 1
ATOM 3877 N N . LYS A 1 498 ? -14.538 53.171 35.144 1.00 13.50 532 LYS A N 1
ATOM 3878 C CA . LYS A 1 498 ? -14.003 53.209 36.506 1.00 14.26 532 LYS A CA 1
ATOM 3879 C C . LYS A 1 498 ? -14.436 54.457 37.263 1.00 15.76 532 LYS A C 1
ATOM 3880 O O . LYS A 1 498 ? -14.337 54.525 38.494 1.00 17.51 532 LYS A O 1
ATOM 3886 N N . SER A 1 499 ? -14.902 55.455 36.519 1.00 14.36 533 SER A N 1
ATOM 3887 C CA . SER A 1 499 ? -15.324 56.724 37.118 1.00 14.95 533 SER A CA 1
ATOM 3888 C C . SER A 1 499 ? -16.800 56.824 37.433 1.00 15.04 533 SER A C 1
ATOM 3889 O O . SER A 1 499 ? -17.236 57.759 38.136 1.00 17.08 533 SER A O 1
ATOM 3892 N N . SER A 1 500 ? -17.578 55.899 36.886 1.00 16.19 534 SER A N 1
ATOM 3893 C CA . SER A 1 500 ? -19.033 55.896 37.063 1.00 16.42 534 SER A CA 1
ATOM 3894 C C . SER A 1 500 ? -19.460 55.576 38.486 1.00 17.32 534 SER A C 1
ATOM 3895 O O . SER A 1 500 ? -18.818 54.774 39.165 1.00 17.56 534 SER A O 1
ATOM 3898 N N . PRO A 1 501 ? -20.577 56.162 38.944 1.00 17.42 535 PRO A N 1
ATOM 3899 C CA . PRO A 1 501 ? -21.471 57.096 38.235 1.00 16.94 535 PRO A CA 1
ATOM 3900 C C . PRO A 1 501 ? -20.775 58.434 38.036 1.00 15.93 535 PRO A C 1
ATOM 3901 O O . PRO A 1 501 ? -20.166 58.970 38.964 1.00 17.79 535 PRO A O 1
ATOM 3905 N N . LEU A 1 502 ? -20.874 58.985 36.829 1.00 14.93 536 LEU A N 1
ATOM 3906 C CA . LEU A 1 502 ? -20.216 60.247 36.529 1.00 15.72 536 LEU A CA 1
ATOM 3907 C C . LEU A 1 502 ? -21.075 61.406 36.937 1.00 15.47 536 LEU A C 1
ATOM 3908 O O . LEU A 1 502 ? -22.253 61.443 36.584 1.00 17.00 536 LEU A O 1
ATOM 3913 N N . ASP A 1 503 ? -20.482 62.354 37.655 1.00 16.80 537 ASP A N 1
ATOM 3914 C CA . ASP A 1 503 ? -21.205 63.581 37.998 1.00 17.52 537 ASP A CA 1
ATOM 3915 C C . ASP A 1 503 ? -20.656 64.519 36.931 1.00 16.54 537 ASP A C 1
ATOM 3916 O O . ASP A 1 503 ? -19.503 64.984 37.025 1.00 16.08 537 ASP A O 1
ATOM 3921 N N . VAL A 1 504 ? -21.454 64.802 35.909 1.00 15.43 538 VAL A N 1
ATOM 3922 C CA . VAL A 1 504 ? -20.934 65.604 34.826 1.00 17.85 538 VAL A CA 1
ATOM 3923 C C . VAL A 1 504 ? -20.600 67.028 35.134 1.00 16.75 538 VAL A C 1
ATOM 3924 O O . VAL A 1 504 ? -19.883 67.664 34.359 1.00 17.06 538 VAL A O 1
ATOM 3928 N N . SER A 1 505 ? -21.059 67.527 36.280 1.00 17.60 539 SER A N 1
ATOM 3929 C CA . SER A 1 505 ? -20.761 68.903 36.644 1.00 18.40 539 SER A CA 1
ATOM 3930 C C . SER A 1 505 ? -19.246 69.089 36.800 1.00 17.31 539 SER A C 1
ATOM 3931 O O . SER A 1 505 ? -18.717 70.185 36.635 1.00 18.81 539 SER A O 1
ATOM 3934 N N . VAL A 1 506 ? -18.549 67.991 37.079 1.00 16.67 540 VAL A N 1
ATOM 3935 C CA . VAL A 1 506 ? -17.107 67.996 37.230 1.00 18.02 540 VAL A CA 1
ATOM 3936 C C . VAL A 1 506 ? -16.373 68.318 35.923 1.00 17.49 540 VAL A C 1
ATOM 3937 O O . VAL A 1 506 ? -15.208 68.752 35.939 1.00 19.01 540 VAL A O 1
ATOM 3941 N N . TYR A 1 507 ? -17.060 68.113 34.801 1.00 15.15 541 TYR A N 1
ATOM 3942 C CA . TYR A 1 507 ? -16.503 68.332 33.468 1.00 14.45 541 TYR A CA 1
ATOM 3943 C C . TYR A 1 507 ? -17.040 69.574 32.776 1.00 13.84 541 TYR A C 1
ATOM 3944 O O . TYR A 1 507 ? -16.775 69.787 31.592 1.00 14.66 541 TYR A O 1
ATOM 3953 N N . GLU A 1 508 ? -17.774 70.409 33.507 1.00 14.66 542 GLU A N 1
ATOM 3954 C CA . GLU A 1 508 ? -18.344 71.621 32.913 1.00 16.14 542 GLU A CA 1
ATOM 3955 C C . GLU A 1 508 ? -17.338 72.759 32.806 1.00 16.77 542 GLU A C 1
ATOM 3956 O O . GLU A 1 508 ? -16.736 73.147 33.797 1.00 16.41 542 GLU A O 1
ATOM 3962 N N . PRO A 1 509 ? -17.123 73.282 31.589 1.00 16.39 543 PRO A N 1
ATOM 3963 C CA . PRO A 1 509 ? -16.186 74.393 31.393 1.00 16.72 543 PRO A CA 1
ATOM 3964 C C . PRO A 1 509 ? -16.673 75.602 32.168 1.00 17.60 543 PRO A C 1
ATOM 3965 O O . PRO A 1 509 ? -17.888 75.836 32.266 1.00 19.03 543 PRO A O 1
ATOM 3969 N N . LYS A 1 510 ? -15.734 76.356 32.731 1.00 18.09 544 LYS A N 1
ATOM 3970 C CA . LYS A 1 510 ? -16.085 77.562 33.480 1.00 19.42 544 LYS A CA 1
ATOM 3971 C C . LYS A 1 510 ? -15.320 78.766 32.920 1.00 19.11 544 LYS A C 1
ATOM 3972 O O . LYS A 1 510 ? -14.811 79.603 33.665 1.00 20.13 544 LYS A O 1
ATOM 3978 N N . GLY A 1 511 ? -15.243 78.850 31.596 1.00 18.50 545 GLY A N 1
ATOM 3979 C CA . GLY A 1 511 ? -14.552 79.969 30.968 1.00 18.98 545 GLY A CA 1
ATOM 3980 C C . GLY A 1 511 ? -13.036 79.964 31.058 1.00 19.78 545 GLY A C 1
ATOM 3981 O O . GLY A 1 511 ? -12.397 80.996 30.867 1.00 19.14 545 GLY A O 1
ATOM 3982 N N . GLU A 1 512 ? -12.448 78.808 31.337 1.00 18.94 546 GLU A N 1
ATOM 3983 C CA . GLU A 1 512 ? -10.993 78.718 31.440 1.00 19.49 546 GLU A CA 1
ATOM 3984 C C . GLU A 1 512 ? -10.281 79.324 30.235 1.00 20.38 546 GLU A C 1
ATOM 3985 O O . GLU A 1 512 ? -9.257 80.017 30.386 1.00 20.09 546 GLU A O 1
ATOM 3991 N N . VAL A 1 513 ? -10.802 79.067 29.041 1.00 20.87 547 VAL A N 1
ATOM 3992 C CA . VAL A 1 513 ? -10.219 79.657 27.843 1.00 22.73 547 VAL A CA 1
ATOM 3993 C C . VAL A 1 513 ? -11.232 80.581 27.185 1.00 25.16 547 VAL A C 1
ATOM 3994 O O . VAL A 1 513 ? -12.441 80.343 27.233 1.00 24.93 547 VAL A O 1
ATOM 3998 N N . SER A 1 514 ? -10.744 81.655 26.582 1.00 26.74 548 SER A N 1
ATOM 3999 C CA . SER A 1 514 ? -11.624 82.580 25.889 1.00 29.29 548 SER A CA 1
ATOM 4000 C C . SER A 1 514 ? -10.847 83.298 24.799 1.00 30.84 548 SER A C 1
ATOM 4001 O O . SER A 1 514 ? -9.620 83.413 24.876 1.00 30.74 548 SER A O 1
ATOM 4004 N N . TRP A 1 515 ? -11.573 83.759 23.783 1.00 32.65 549 TRP A N 1
ATOM 4005 C CA . TRP A 1 515 ? -11.006 84.470 22.640 1.00 33.87 549 TRP A CA 1
ATOM 4006 C C . TRP A 1 515 ? -11.677 85.817 22.495 1.00 35.92 549 TRP A C 1
ATOM 4007 O O . TRP A 1 515 ? -12.899 85.905 22.551 1.00 35.22 549 TRP A O 1
ATOM 4018 N N . GLN A 1 516 ? -10.891 86.865 22.282 1.00 37.85 550 GLN A N 1
ATOM 4019 C CA . GLN A 1 516 ? -11.489 88.184 22.124 1.00 40.14 550 GLN A CA 1
ATOM 4020 C C . GLN A 1 516 ? -10.572 89.194 21.466 1.00 41.19 550 GLN A C 1
ATOM 4021 O O . GLN A 1 516 ? -9.627 88.761 20.764 1.00 42.87 550 GLN A O 1
#

B-factor: mean 18.0, std 8.98, range [2.24, 68.83]

Foldseek 3Di:
DDAQDKAKEKEKEAEAQALLQDADPLRFFHLLLLLLVLVVVCVVQVVVVHYYAYEYLENLHHADQLCNVVLNLLVQLSCVSSPHAEYAYELCCQVDAVVSNVVSCVSHPHAHAAQFKAQQVPRHHPGHQWDWDATPNFIEIEGHHYFQCSQVFFPHDHQHRIHGDQRLVSVQVVLVVCCVPPVGLAYEYSYEFDDAQCQCQFQGRGGDQVSCQVHAQLSHQEYEYHNNQDFQFCPDQSHRDDPDDAPDAGDFHAHSNYTYGHQGHNRQWIKMWMWMDHPSDTGTDGIGTHGSQDDDVRDGPDDHRDRNPVSCVSCVVSSVVSVVQQADFLFFEQAKFDLDQLDLLADATLVLLLLFVLLCNRGVFQKEKEFSLQQQDMDGGTTDGLNNLCRRHVPFWFKKKFKAALVVVQVQVLVQCVRHRPDRSNMHMYQWAFEADPSHTHPIGGNPHGRDRHDIGMYMYTVCQCCQHPNGDHNPPDRRMGGPSHTSSNSSSVSNNVCHPHHSVVSGDDRRYYYD

Solvent-accessible surface area: 21093 Å² total; per-residue (Å²): 101,105,116,84,64,66,0,87,3,8,0,0,0,6,1,0,8,7,0,17,2,44,92,35,146,81,27,20,15,2,1,2,0,1,27,44,25,0,50,38,8,71,165,76,4,74,92,86,50,17,12,13,0,0,0,0,0,0,2,1,2,15,14,28,27,8,0,37,52,27,47,1,36,0,0,0,85,0,3,26,40,2,23,14,23,0,0,0,0,0,15,8,0,9,43,29,47,63,105,18,1,69,76,1,57,164,34,10,176,8,50,4,0,0,0,0,0,19,57,126,83,70,35,110,64,36,11,145,16,54,14,67,24,175,59,84,87,3,62,0,0,0,0,0,0,0,3,28,24,9,21,152,41,14,68,64,98,90,37,125,49,14,58,25,90,139,6,22,75,5,0,96,93,0,13,107,60,0,64,131,102,54,142,8,43,4,7,0,0,0,0,0,2,0,3,38,43,58,14,121,37,58,72,47,13,54,2,0,2,73,0,0,99,50,6,87,78,44,25,1,13,0,0,0,0,0,44,35,42,46,16,0,0,19,57,55,158,38,82,26,59,114,126,20,70,18,45,54,123,9,142,7,5,87,15,58,42,0,52,0,0,0,2,40,20,73,4,39,6,0,0,18,0,27,4,60,0,111,39,38,126,44,132,26,78,71,22,69,6,29,4,0,7,12,55,133,185,100,101,62,74,32,115,131,20,67,59,32,123,117,0,33,65,57,0,29,79,33,23,97,139,0,107,64,73,17,106,70,100,14,4,61,7,103,15,91,0,38,1,51,139,85,83,0,38,84,82,20,8,16,0,0,36,0,1,0,18,1,2,23,49,48,0,39,13,32,0,0,0,2,2,0,10,18,4,88,44,14,8,108,60,31,92,1,12,4,115,56,0,52,128,0,5,66,119,42,29,20,0,0,4,5,48,11,62,0,113,87,0,53,70,7,0,35,40,0,4,85,41,157,59,106,42,18,14,2,0,1,3,4,60,4,27,5,55,7,90,130,44,135,16,62,101,19,62,6,120,52,113,86,20,46,77,98,119,99,21,47,0,0,0,4,39,88,2,0,72,24,15,56,58,5,43,114,12,46,83,101,110,15,30,25,78,14,19,30,30,6,1,27,1,1,29,28,35,0,88,128,38,34,104,6,70,11,60,108,20,74,40,159,61,65,13,38,81,147